Protein AF-A0A453ICG1-F1 (afdb_monomer_lite)

Radius of gyration: 50.56 Å; chains: 1; bounding box: 109×61×172 Å

Sequence (524 aa):
MVPIKPRQSCQALECIVPSMVGSVLRSSITPMCQFLPMCLNGGEDVHNTLLSSICDLADLFSCYSDEVLAKRDELLQFAQCAISGVKINSEIARLDNEIMQLQQEINAIDAVRANTTRNRNKASPRDPEDFKTAVAEVRLCSRMEDLVLKKKSIHPGDSLETHFQKVDKLKVLSESLANSCTKAEKRIMENRLQREESLTFKVTKTNEVSITEKELEGEISGLQKRRGQLEVELSKVNTKLNATIVKLKKTREEKDQFDEASNQIVLHLKAKEDELSRSVASSKVEASTVRAWINFLEDTWKVQSLYEEIKEKQANDELDRCGVCFVNLIKHHVSACVDELNTSVDCIKTFVDNLKIFSDRSVSTDDGALSKQSNPRKYLEEEYLETEKKVVAAFSLADNIRALAFSDPERKTRLDDPEVKNLFASIDRLRVEFESVPRPVLQIEINEKEEGSRRTRSPSSKGGGGTPTHSRTESPIAAQLRTRLPSESDSEPGKFDQDYREYGADDIGGWEFDDLEGELRSGF

Foldseek 3Di:
DPPDDLVVLLVCVLVLLLCLLPPLDPVSNVVNLVSQVSWFDDDPVLSVVLSVLSNVLSVLSNVQPDDDPDDSVVLSVLLSQLRQLGTDDPLLVVLVVLLVVLVVVLVVVVVVVVVCVVVDDPDDADDLVVLVVLLVSLVSLLVSLVSLVVSLPDGGGDDPVRLCVLLVVLVVLLVLLVVLLVVLVVLLVVLVVVLVVLVVVLVVVVVVLVVVLVVLVVVVVVVVVVVVVVVVCVVVCVVVVVVSVVVSVVSVVVNVVSVVVSVVSNVVSVVSSVVSVVSSVSSVSVSVSSVSSSVSSVSSVVVSVVVSVVSNVVSVVSSLVSLVSSLVSLLVLLVVLLVLLVVLLVLLLVLLVVLVVVVVPPDDDDDDDPDPDDPVLLVSLVVNVVSVVSNVSSLVSNVSSCCSQVVDPVSCVSNPDVSSVVSSVSNVVSVVSSVPRDDDDRVVVVVVVVVVVVVVDDDDDDDDDDDDDDDDDDYDDYDDDDDDDDDDDDDDDDDDPPPPPPPDSPPVPDPPPPVPVPPPPPDD

Structure (mmCIF, N/CA/C/O backbone):
data_AF-A0A453ICG1-F1
#
_entry.id   AF-A0A453ICG1-F1
#
loop_
_atom_site.group_PDB
_atom_site.id
_atom_site.type_symbol
_atom_site.label_atom_id
_atom_site.label_alt_id
_atom_site.label_comp_id
_atom_site.label_asym_id
_atom_site.label_entity_id
_atom_site.label_seq_id
_atom_site.pdbx_PDB_ins_code
_atom_site.Cartn_x
_atom_site.Cartn_y
_atom_site.Cartn_z
_atom_site.occupancy
_atom_site.B_iso_or_equiv
_atom_site.auth_seq_id
_atom_site.auth_comp_id
_atom_site.auth_asym_id
_atom_site.auth_atom_id
_atom_site.pdbx_PDB_model_num
ATOM 1 N N . MET A 1 1 ? 22.685 -28.310 9.675 1.00 34.81 1 MET A N 1
ATOM 2 C CA . MET A 1 1 ? 21.933 -27.158 9.135 1.00 34.81 1 MET A CA 1
ATOM 3 C C . MET A 1 1 ? 22.311 -26.996 7.678 1.00 34.81 1 MET A C 1
ATOM 5 O O . MET A 1 1 ? 23.457 -26.686 7.389 1.00 34.81 1 MET A O 1
ATOM 9 N N . VAL A 1 2 ? 21.393 -27.320 6.770 1.00 26.80 2 VAL A N 1
ATOM 10 C CA . VAL A 1 2 ? 21.563 -27.069 5.332 1.00 26.80 2 VAL A CA 1
ATOM 11 C C . VAL A 1 2 ? 21.388 -25.561 5.115 1.00 26.80 2 VAL A C 1
ATOM 13 O O . VAL A 1 2 ? 20.441 -25.008 5.676 1.00 26.80 2 VAL A O 1
ATOM 16 N N . PRO A 1 3 ? 22.263 -24.871 4.363 1.00 34.22 3 PRO A N 1
ATOM 17 C CA . PRO A 1 3 ? 22.075 -23.460 4.069 1.00 34.22 3 PRO A CA 1
ATOM 18 C C . PRO A 1 3 ? 20.925 -23.347 3.069 1.00 34.22 3 PRO A C 1
ATOM 20 O O . PRO A 1 3 ? 21.094 -23.548 1.866 1.00 34.22 3 PRO A O 1
ATOM 23 N N . ILE A 1 4 ? 19.725 -23.082 3.577 1.00 36.34 4 ILE A N 1
ATOM 24 C CA . ILE A 1 4 ? 18.594 -22.692 2.741 1.00 36.34 4 ILE A CA 1
ATOM 25 C C . ILE A 1 4 ? 18.988 -21.353 2.110 1.00 36.34 4 ILE A C 1
ATOM 27 O O . ILE A 1 4 ? 19.313 -20.396 2.812 1.00 36.34 4 ILE A O 1
ATOM 31 N N . LYS A 1 5 ? 19.049 -21.309 0.775 1.00 39.16 5 LYS A N 1
ATOM 32 C CA . LYS A 1 5 ? 19.366 -20.091 0.016 1.00 39.16 5 LYS A CA 1
ATOM 33 C C . LYS A 1 5 ? 18.438 -18.953 0.486 1.00 39.16 5 LYS A C 1
ATOM 35 O O . LYS A 1 5 ? 17.230 -19.185 0.500 1.00 39.16 5 LYS A O 1
ATOM 40 N N . PRO A 1 6 ? 18.940 -17.724 0.730 1.00 45.25 6 PRO A N 1
ATOM 41 C CA . PRO A 1 6 ? 18.131 -16.570 1.166 1.00 45.25 6 PRO A CA 1
ATOM 42 C C . PRO A 1 6 ? 16.872 -16.333 0.312 1.00 45.25 6 PRO A C 1
ATOM 44 O O . PRO A 1 6 ? 15.833 -15.907 0.803 1.00 45.25 6 PRO A O 1
ATOM 47 N N . ARG A 1 7 ? 16.937 -16.704 -0.976 1.00 46.81 7 ARG A N 1
ATOM 48 C CA . ARG A 1 7 ? 15.816 -16.650 -1.926 1.00 46.81 7 ARG A CA 1
ATOM 49 C C . ARG A 1 7 ? 14.603 -17.509 -1.544 1.00 46.81 7 ARG A C 1
ATOM 51 O O . ARG A 1 7 ? 13.488 -17.077 -1.801 1.00 46.81 7 ARG A O 1
ATOM 58 N N . GLN A 1 8 ? 14.798 -18.699 -0.969 1.00 48.00 8 GLN A N 1
ATOM 59 C CA . GLN A 1 8 ? 13.681 -19.557 -0.540 1.00 48.00 8 GLN A CA 1
ATOM 60 C C . GLN A 1 8 ? 13.030 -19.027 0.747 1.00 48.00 8 GLN A C 1
ATOM 62 O O . GLN A 1 8 ? 11.822 -19.161 0.918 1.00 48.00 8 GLN A O 1
ATOM 67 N N . SER A 1 9 ? 13.803 -18.352 1.602 1.00 52.38 9 SER A N 1
ATOM 68 C CA . SER A 1 9 ? 13.332 -17.741 2.849 1.00 52.38 9 SER A CA 1
ATOM 69 C C . SER A 1 9 ? 12.443 -16.511 2.607 1.00 52.38 9 SER A C 1
ATOM 71 O O . SER A 1 9 ? 11.395 -16.389 3.235 1.00 52.38 9 SER A O 1
ATOM 73 N N . CYS A 1 10 ? 12.784 -15.647 1.637 1.00 56.47 10 CYS A N 1
ATOM 74 C CA . CYS A 1 10 ? 11.954 -14.486 1.271 1.00 56.47 10 CYS A CA 1
ATOM 75 C C . CYS A 1 10 ? 10.561 -14.874 0.750 1.00 56.47 10 CYS A C 1
ATOM 77 O O . CYS A 1 10 ? 9.605 -14.127 0.931 1.00 56.47 10 CYS A O 1
ATOM 79 N N . GLN A 1 11 ? 10.423 -16.018 0.073 1.00 58.31 11 GLN A N 1
ATOM 80 C CA . GLN A 1 11 ? 9.140 -16.427 -0.509 1.00 58.31 11 GLN A CA 1
ATOM 81 C C . GLN A 1 11 ? 8.161 -16.957 0.552 1.00 58.31 11 GLN A C 1
ATOM 83 O O . GLN A 1 11 ? 6.955 -16.897 0.349 1.00 58.31 11 GLN A O 1
ATOM 88 N N . ALA A 1 12 ? 8.672 -17.408 1.702 1.00 62.94 12 ALA A N 1
ATOM 89 C CA . ALA A 1 12 ? 7.870 -17.891 2.825 1.00 62.94 12 ALA A CA 1
ATOM 90 C C . ALA A 1 12 ? 7.441 -16.779 3.801 1.00 62.94 12 ALA A C 1
ATOM 92 O O . ALA A 1 12 ? 6.640 -17.030 4.698 1.00 62.94 12 ALA A O 1
ATOM 93 N N . LEU A 1 13 ? 7.958 -15.555 3.647 1.00 67.00 13 LEU A N 1
ATOM 94 C CA . LEU A 1 13 ? 7.800 -14.484 4.637 1.00 67.00 13 LEU A CA 1
ATOM 95 C C . LEU A 1 13 ? 6.348 -14.022 4.809 1.00 67.00 13 LEU A C 1
ATOM 97 O O . LEU A 1 13 ? 5.907 -13.742 5.921 1.00 67.00 13 LEU A O 1
ATOM 101 N N . GLU A 1 14 ? 5.594 -14.050 3.714 1.00 63.94 14 GLU A N 1
ATOM 102 C CA . GLU A 1 14 ? 4.161 -13.748 3.674 1.00 63.94 14 GLU A CA 1
ATOM 103 C C . GLU A 1 14 ? 3.311 -14.768 4.443 1.00 63.94 14 GLU A C 1
ATOM 105 O O . GLU A 1 14 ? 2.237 -14.420 4.910 1.00 63.94 14 GLU A O 1
ATOM 110 N N . CYS A 1 15 ? 3.801 -15.996 4.636 1.00 65.62 15 CYS A N 1
ATOM 111 C CA . CYS A 1 15 ? 3.149 -17.001 5.481 1.00 65.62 15 CYS A CA 1
ATOM 112 C C . CYS A 1 15 ? 3.707 -16.988 6.912 1.00 65.62 15 CYS A C 1
ATOM 114 O O . CYS A 1 15 ? 2.988 -17.278 7.868 1.00 65.62 15 CYS A O 1
ATOM 116 N N . ILE A 1 16 ? 4.992 -16.653 7.062 1.00 72.38 16 ILE A N 1
ATOM 117 C CA . ILE A 1 16 ? 5.700 -16.625 8.343 1.00 72.38 16 ILE A CA 1
ATOM 118 C C . ILE A 1 16 ? 5.142 -15.534 9.245 1.00 72.38 16 ILE A C 1
ATOM 120 O O . ILE A 1 16 ? 4.895 -15.816 10.409 1.00 72.38 16 ILE A O 1
ATOM 124 N N . VAL A 1 17 ? 4.901 -14.317 8.749 1.00 72.44 17 VAL A N 1
ATOM 125 C CA . VAL A 1 17 ? 4.505 -13.228 9.654 1.00 72.44 17 VAL A CA 1
ATOM 126 C C . VAL A 1 17 ? 3.064 -13.343 10.155 1.00 72.44 17 VAL A C 1
ATOM 128 O O . VAL A 1 17 ? 2.875 -13.237 11.367 1.00 72.44 17 VAL A O 1
ATOM 131 N N . PRO A 1 18 ? 2.060 -13.679 9.327 1.00 72.56 18 PRO A N 1
ATOM 132 C CA . PRO A 1 18 ? 0.744 -14.041 9.847 1.00 72.56 18 PRO A CA 1
ATOM 133 C C . PRO A 1 18 ? 0.813 -15.209 10.837 1.00 72.56 18 PRO A C 1
ATOM 135 O O . PRO A 1 18 ? 0.117 -15.203 11.847 1.00 72.56 18 PRO A O 1
ATOM 138 N N . SER A 1 19 ? 1.717 -16.172 10.615 1.00 72.62 19 SER A N 1
ATOM 139 C CA . SER A 1 19 ? 1.962 -17.255 11.574 1.00 72.62 19 SER A CA 1
ATOM 140 C C . SER A 1 19 ? 2.647 -16.769 12.854 1.00 72.62 19 SER A C 1
ATOM 142 O O . SER A 1 19 ? 2.330 -17.272 13.919 1.00 72.62 19 SER A O 1
ATOM 144 N N . MET A 1 20 ? 3.555 -15.791 12.801 1.00 72.88 20 MET A N 1
ATOM 145 C CA . MET A 1 20 ? 4.188 -15.201 13.988 1.00 72.88 20 MET A CA 1
ATOM 146 C C . MET A 1 20 ? 3.170 -14.444 14.840 1.00 72.88 20 MET A C 1
ATOM 148 O O . MET A 1 20 ? 3.148 -14.628 16.052 1.00 72.88 20 MET A O 1
ATOM 152 N N . VAL A 1 21 ? 2.310 -13.648 14.199 1.00 76.25 21 VAL A N 1
ATOM 153 C CA . VAL A 1 21 ? 1.248 -12.877 14.862 1.00 76.25 21 VAL A CA 1
ATOM 154 C C . VAL A 1 21 ? 0.127 -13.793 15.366 1.00 76.25 21 VAL A C 1
ATOM 156 O O . VAL A 1 21 ? -0.415 -13.577 16.445 1.00 76.25 21 VAL A O 1
ATOM 159 N N . GLY A 1 22 ? -0.203 -14.845 14.614 1.00 63.84 22 GLY A N 1
ATOM 160 C CA . GLY A 1 22 ? -1.244 -15.812 14.959 1.00 63.84 22 GLY A CA 1
ATOM 161 C C . GLY A 1 22 ? -0.800 -16.952 15.885 1.00 63.84 22 GLY A C 1
ATOM 162 O O . GLY A 1 22 ? -1.662 -17.610 16.469 1.00 63.84 22 GLY A O 1
ATOM 163 N N . SER A 1 23 ? 0.504 -17.233 16.029 1.00 61.78 23 SER A N 1
ATOM 164 C CA . SER A 1 23 ? 0.959 -18.378 16.830 1.00 61.78 23 SER A CA 1
ATOM 165 C C . SER A 1 23 ? 0.805 -18.119 18.324 1.00 61.78 23 SER A C 1
ATOM 167 O O . SER A 1 23 ? 1.308 -17.144 18.870 1.00 61.78 23 SER A O 1
ATOM 169 N N . VAL A 1 24 ? 0.176 -19.075 19.004 1.00 51.91 24 VAL A N 1
ATOM 170 C CA . VAL A 1 24 ? -0.031 -19.065 20.460 1.00 51.91 24 VAL A CA 1
ATOM 171 C C . VAL A 1 24 ? 1.274 -19.359 21.229 1.00 51.91 24 VAL A C 1
ATOM 173 O O . VAL A 1 24 ? 1.375 -19.094 22.425 1.00 51.91 24 VAL A O 1
ATOM 176 N N . LEU A 1 25 ? 2.303 -19.908 20.567 1.00 52.28 25 LEU A N 1
ATOM 177 C CA . LEU A 1 25 ? 3.549 -20.349 21.200 1.00 52.28 25 LEU A CA 1
ATOM 178 C C . LEU A 1 25 ? 4.722 -19.412 20.886 1.00 52.28 25 LEU A C 1
ATOM 180 O O . LEU A 1 25 ? 5.307 -19.433 19.805 1.00 52.28 25 LEU A O 1
ATOM 184 N N . ARG A 1 26 ? 5.158 -18.670 21.909 1.00 56.56 26 ARG A N 1
ATOM 185 C CA . ARG A 1 26 ? 6.333 -17.777 21.874 1.00 56.56 26 ARG A CA 1
ATOM 186 C C . ARG A 1 26 ? 7.625 -18.476 21.410 1.00 56.56 26 ARG A C 1
ATOM 188 O O . ARG A 1 26 ? 8.502 -17.839 20.835 1.00 56.56 26 ARG A O 1
ATOM 195 N N . SER A 1 27 ? 7.744 -19.790 21.627 1.00 55.81 27 SER A N 1
ATOM 196 C CA . SER A 1 27 ? 8.924 -20.595 21.271 1.00 55.81 27 SER A CA 1
ATOM 197 C C . SER A 1 27 ? 9.147 -20.755 19.762 1.00 55.81 27 SER A C 1
ATOM 199 O O . SER A 1 27 ? 10.286 -20.958 19.344 1.00 55.81 27 SER A O 1
ATOM 201 N N . SER A 1 28 ? 8.100 -20.634 18.938 1.00 56.00 28 SER A N 1
ATOM 202 C CA . SER A 1 28 ? 8.209 -20.647 17.472 1.00 56.00 28 SER A CA 1
ATOM 203 C C . SER A 1 28 ? 8.540 -19.280 16.866 1.00 56.00 28 SER A C 1
ATOM 205 O O . SER A 1 28 ? 8.942 -19.224 15.708 1.00 56.00 28 SER A O 1
ATOM 207 N N . ILE A 1 29 ? 8.429 -18.191 17.635 1.00 60.31 29 ILE A N 1
ATOM 208 C CA . ILE A 1 29 ? 8.667 -16.816 17.167 1.00 60.31 29 ILE A CA 1
ATOM 209 C C . ILE A 1 29 ? 10.176 -16.532 17.061 1.00 60.31 29 ILE A C 1
ATOM 211 O O . ILE A 1 29 ? 10.643 -16.029 16.043 1.00 60.31 29 ILE A O 1
ATOM 215 N N . THR A 1 30 ? 10.971 -16.950 18.052 1.00 62.12 30 THR A N 1
ATOM 216 C CA . THR A 1 30 ? 12.422 -16.677 18.133 1.00 62.12 30 THR A CA 1
ATOM 217 C C . THR A 1 30 ? 13.248 -17.162 16.927 1.00 62.12 30 THR A C 1
ATOM 219 O O . THR A 1 30 ? 14.105 -16.407 16.463 1.00 62.12 30 THR A O 1
ATOM 222 N N . PRO A 1 31 ? 13.028 -18.373 16.371 1.00 64.44 31 PRO A N 1
ATOM 223 C CA . PRO A 1 31 ? 13.708 -18.803 15.151 1.00 64.44 31 PRO A CA 1
ATOM 224 C C . PRO A 1 31 ? 13.260 -18.003 13.921 1.00 64.44 31 PRO A C 1
ATOM 226 O O . PRO A 1 31 ? 14.082 -17.717 13.059 1.00 64.44 31 PRO A O 1
ATOM 229 N N . MET A 1 32 ? 11.978 -17.625 13.832 1.00 63.34 32 MET A N 1
ATOM 230 C CA . MET A 1 32 ? 11.437 -16.871 12.694 1.00 63.34 32 MET A CA 1
ATOM 231 C C . MET A 1 32 ? 11.958 -15.424 12.669 1.00 63.34 32 MET A C 1
ATOM 233 O O . MET A 1 32 ? 12.311 -14.920 11.602 1.00 63.34 32 MET A O 1
ATOM 237 N N . CYS A 1 33 ? 12.146 -14.809 13.843 1.00 66.06 33 CYS A N 1
ATOM 238 C CA . CYS A 1 33 ? 12.773 -13.494 13.996 1.00 66.06 33 CYS A CA 1
ATOM 239 C C . CYS A 1 33 ? 14.198 -13.420 13.420 1.00 66.06 33 CYS A C 1
ATOM 241 O O . CYS A 1 33 ? 14.585 -12.377 12.904 1.00 66.06 33 CYS A O 1
ATOM 243 N N . GLN A 1 34 ? 14.976 -14.511 13.461 1.00 69.81 34 GLN A N 1
ATOM 244 C CA . GLN A 1 34 ? 16.342 -14.522 12.913 1.00 69.81 34 GLN A CA 1
ATOM 245 C C . GLN A 1 34 ? 16.384 -14.387 11.386 1.00 69.81 34 GLN A C 1
ATOM 247 O O . GLN A 1 34 ? 17.382 -13.913 10.848 1.00 69.81 34 GLN A O 1
ATOM 252 N N . PHE A 1 35 ? 15.327 -14.793 10.676 1.00 73.50 35 PHE A N 1
ATOM 253 C CA . PHE A 1 35 ? 15.302 -14.762 9.211 1.00 73.50 35 PHE A CA 1
ATOM 254 C C . PHE A 1 35 ? 14.717 -13.471 8.634 1.00 73.50 35 PHE A C 1
ATOM 256 O O . PHE A 1 35 ? 15.006 -13.153 7.479 1.00 73.50 35 PHE A O 1
ATOM 263 N N . LEU A 1 36 ? 13.942 -12.716 9.422 1.00 73.88 36 LEU A N 1
ATOM 264 C CA . LEU A 1 36 ? 13.297 -11.475 8.984 1.00 73.88 36 LEU A CA 1
ATOM 265 C C . LEU A 1 36 ? 14.290 -10.420 8.455 1.00 73.88 36 LEU A C 1
ATOM 267 O O . LEU A 1 36 ? 14.094 -9.959 7.330 1.00 73.88 36 LEU A O 1
ATOM 271 N N . PRO A 1 37 ? 15.383 -10.082 9.172 1.00 79.69 37 PRO A N 1
ATOM 272 C CA . PRO A 1 37 ? 16.330 -9.054 8.727 1.00 79.69 37 PRO A CA 1
ATOM 273 C C . PRO A 1 37 ? 16.989 -9.364 7.375 1.00 79.69 37 PRO A C 1
ATOM 275 O O . PRO A 1 37 ? 17.303 -8.468 6.602 1.00 79.69 37 PRO A O 1
ATOM 278 N N . MET A 1 38 ? 17.161 -10.649 7.042 1.00 76.94 38 MET A N 1
ATOM 279 C CA . MET A 1 38 ? 17.778 -11.076 5.777 1.00 76.94 38 MET A CA 1
ATOM 280 C C . MET A 1 38 ? 16.854 -10.941 4.560 1.00 76.94 38 MET A C 1
ATOM 282 O O . MET A 1 38 ? 17.291 -11.173 3.433 1.00 76.94 38 MET A O 1
ATOM 286 N N . CYS A 1 39 ? 15.581 -10.620 4.777 1.00 80.00 39 CYS A N 1
ATOM 287 C CA . CYS A 1 39 ? 14.550 -10.674 3.751 1.00 80.00 39 CYS A CA 1
ATOM 288 C C . CYS A 1 39 ? 13.793 -9.349 3.567 1.00 80.00 39 CYS A C 1
ATOM 290 O O . CYS A 1 39 ? 12.906 -9.271 2.714 1.00 80.00 39 CYS A O 1
ATOM 292 N N . LEU A 1 40 ? 14.131 -8.324 4.352 1.00 83.38 40 LEU A N 1
ATOM 293 C CA . LEU A 1 40 ? 13.482 -7.015 4.370 1.00 83.38 40 LEU A CA 1
ATOM 294 C C . LEU A 1 40 ? 14.430 -5.931 3.854 1.00 83.38 40 LEU A C 1
ATOM 296 O O . LEU A 1 40 ? 15.629 -5.950 4.129 1.00 83.38 40 LEU A O 1
ATOM 300 N N . ASN A 1 41 ? 13.886 -4.964 3.126 1.00 81.19 41 ASN A N 1
ATOM 301 C CA . ASN A 1 41 ? 14.614 -3.770 2.720 1.00 81.19 41 ASN A CA 1
ATOM 302 C C . ASN A 1 41 ? 14.859 -2.869 3.942 1.00 81.19 41 ASN A C 1
ATOM 304 O O . ASN A 1 41 ? 14.023 -2.790 4.840 1.00 81.19 41 ASN A O 1
ATOM 308 N N . GLY A 1 42 ? 15.999 -2.177 3.966 1.00 81.12 42 GLY A N 1
ATOM 309 C CA . GLY A 1 42 ? 16.364 -1.245 5.038 1.00 81.12 42 GLY A CA 1
ATOM 310 C C . GLY A 1 42 ? 17.611 -1.656 5.820 1.00 81.12 42 GLY A C 1
ATOM 311 O O . GLY A 1 42 ? 18.235 -2.679 5.542 1.00 81.12 42 GLY A O 1
ATOM 312 N N . GLY A 1 43 ? 17.997 -0.797 6.765 1.00 83.12 43 GLY A N 1
ATOM 313 C CA . GLY A 1 43 ? 19.090 -1.050 7.702 1.00 83.12 43 GLY A CA 1
ATOM 314 C C . GLY A 1 43 ? 18.620 -1.749 8.977 1.00 83.12 43 GLY A C 1
ATOM 315 O O . GLY A 1 43 ? 17.422 -1.918 9.206 1.00 83.12 43 GLY A O 1
ATOM 316 N N . GLU A 1 44 ? 19.579 -2.091 9.835 1.00 83.62 44 GLU A N 1
ATOM 317 C CA . GLU A 1 44 ? 19.349 -2.800 11.101 1.00 83.62 44 GLU A CA 1
ATOM 318 C C . GLU A 1 44 ? 18.303 -2.109 11.996 1.00 83.62 44 GLU A C 1
ATOM 320 O O . GLU A 1 44 ? 17.449 -2.781 12.569 1.00 83.62 44 GLU A O 1
ATOM 325 N N . ASP A 1 45 ? 18.284 -0.774 12.042 1.00 82.75 45 ASP A N 1
ATOM 326 C CA . ASP A 1 45 ? 17.306 -0.006 12.827 1.00 82.75 45 ASP A CA 1
ATOM 327 C C . ASP A 1 45 ? 15.859 -0.218 12.350 1.00 82.75 45 ASP A C 1
ATOM 329 O O . ASP A 1 45 ? 14.940 -0.378 13.159 1.00 82.75 45 ASP A O 1
ATOM 333 N N . VAL A 1 46 ? 15.651 -0.265 11.029 1.00 82.88 46 VAL A N 1
ATOM 334 C CA . VAL A 1 46 ? 14.335 -0.510 10.415 1.00 82.88 46 VAL A CA 1
ATOM 335 C C . VAL A 1 46 ? 13.895 -1.941 10.698 1.00 82.88 46 VAL A C 1
ATOM 337 O O . VAL A 1 46 ? 12.747 -2.176 11.074 1.00 82.88 46 VAL A O 1
ATOM 340 N N . HIS A 1 47 ? 14.817 -2.898 10.568 1.00 86.00 47 HIS A N 1
ATOM 341 C CA . HIS A 1 47 ? 14.547 -4.305 10.854 1.00 86.00 47 HIS A CA 1
ATOM 342 C C . HIS A 1 47 ? 14.183 -4.521 12.322 1.00 86.00 47 HIS A C 1
ATOM 344 O O . HIS A 1 47 ? 13.193 -5.191 12.600 1.00 86.00 47 HIS A O 1
ATOM 350 N N . ASN A 1 48 ? 14.930 -3.921 13.252 1.00 83.94 48 ASN A N 1
ATOM 351 C CA . ASN A 1 48 ? 14.673 -4.019 14.689 1.00 83.94 48 ASN A CA 1
ATOM 352 C C . ASN A 1 48 ? 13.331 -3.389 15.073 1.00 83.94 48 ASN A C 1
ATOM 354 O O . ASN A 1 48 ? 12.575 -3.977 15.845 1.00 83.94 48 ASN A O 1
ATOM 358 N N . THR A 1 49 ? 13.006 -2.228 14.499 1.00 85.69 49 THR A N 1
ATOM 359 C CA . THR A 1 49 ? 11.727 -1.545 14.739 1.00 85.69 49 THR A CA 1
ATOM 360 C C . THR A 1 49 ? 10.552 -2.382 14.235 1.00 85.69 49 THR A C 1
ATOM 362 O O . THR A 1 49 ? 9.599 -2.617 14.979 1.00 85.69 49 THR A O 1
ATOM 365 N N . LEU A 1 50 ? 10.635 -2.901 13.005 1.00 86.25 50 LEU A N 1
ATOM 366 C CA . LEU A 1 50 ? 9.585 -3.749 12.439 1.00 86.25 50 LEU A CA 1
ATOM 367 C C . LEU A 1 50 ? 9.430 -5.052 13.232 1.00 86.25 50 LEU A C 1
ATOM 369 O O . LEU A 1 50 ? 8.312 -5.489 13.492 1.00 86.25 50 LEU A O 1
ATOM 373 N N . LEU A 1 51 ? 10.543 -5.656 13.650 1.00 84.62 51 LEU A N 1
ATOM 374 C CA . LEU A 1 51 ? 10.538 -6.876 14.447 1.00 84.62 51 LEU A CA 1
ATOM 375 C C . LEU A 1 51 ? 9.893 -6.665 15.820 1.00 84.62 51 LEU A C 1
ATOM 377 O O . LEU A 1 51 ? 9.087 -7.495 16.241 1.00 84.62 51 LEU A O 1
ATOM 381 N N . SER A 1 52 ? 10.226 -5.559 16.492 1.00 85.25 52 SER A N 1
ATOM 382 C CA . SER A 1 52 ? 9.585 -5.159 17.748 1.00 85.25 52 SER A CA 1
ATOM 383 C C . SER A 1 52 ? 8.086 -4.999 17.543 1.00 85.25 52 SER A C 1
ATOM 385 O O . SER A 1 52 ? 7.309 -5.601 18.273 1.00 85.25 52 SER A O 1
ATOM 387 N N . SER A 1 53 ? 7.682 -4.283 16.491 1.00 86.69 53 SER A N 1
ATOM 388 C CA . SER A 1 53 ? 6.270 -4.057 16.204 1.00 86.69 53 SER A CA 1
ATOM 389 C C . SER A 1 53 ? 5.523 -5.365 15.928 1.00 86.69 53 SER A C 1
ATOM 391 O O . SER A 1 53 ? 4.473 -5.594 16.512 1.00 86.69 53 SER A O 1
ATOM 393 N N . ILE A 1 54 ? 6.088 -6.290 15.145 1.00 86.19 54 ILE A N 1
ATOM 394 C CA . ILE A 1 54 ? 5.497 -7.622 14.920 1.00 86.19 54 ILE A CA 1
ATOM 395 C C . ILE A 1 54 ? 5.347 -8.402 16.235 1.00 86.19 54 ILE A C 1
ATOM 397 O O . ILE A 1 54 ? 4.346 -9.096 16.420 1.00 86.19 54 ILE A O 1
ATOM 401 N N . CYS A 1 55 ? 6.315 -8.299 17.150 1.00 82.81 55 CYS A N 1
ATOM 402 C CA . CYS A 1 55 ? 6.224 -8.940 18.463 1.00 82.81 55 CYS A CA 1
ATOM 403 C C . CYS A 1 55 ? 5.136 -8.298 19.335 1.00 82.81 55 CYS A C 1
ATOM 405 O O . CYS A 1 55 ? 4.374 -9.027 19.965 1.00 82.81 55 CYS A O 1
ATOM 407 N N . ASP A 1 56 ? 5.017 -6.969 19.323 1.00 85.44 56 ASP A N 1
ATOM 408 C CA . ASP A 1 56 ? 3.967 -6.239 20.041 1.00 85.44 56 ASP A CA 1
ATOM 409 C C . ASP A 1 56 ? 2.575 -6.597 19.498 1.00 85.44 56 ASP A C 1
ATOM 411 O O . ASP A 1 56 ? 1.643 -6.841 20.269 1.00 85.44 56 ASP A O 1
ATOM 415 N N . LEU A 1 57 ? 2.442 -6.696 18.168 1.00 88.12 57 LEU A N 1
ATOM 416 C CA . LEU A 1 57 ? 1.225 -7.178 17.518 1.00 88.12 57 LEU A CA 1
ATOM 417 C C . LEU A 1 57 ? 0.898 -8.594 17.982 1.00 88.12 57 LEU A C 1
ATOM 419 O O . LEU A 1 57 ? -0.232 -8.830 18.383 1.00 88.12 57 LEU A O 1
ATOM 423 N N . ALA A 1 58 ? 1.863 -9.518 17.970 1.00 85.12 58 ALA A N 1
ATOM 424 C CA . ALA A 1 58 ? 1.657 -10.898 18.410 1.00 85.12 58 ALA A CA 1
ATOM 425 C C . ALA A 1 58 ? 1.228 -10.983 19.887 1.00 85.12 58 ALA A C 1
ATOM 427 O O . ALA A 1 58 ? 0.294 -11.717 20.218 1.00 85.12 58 ALA A O 1
ATOM 428 N N . ASP A 1 59 ? 1.864 -10.203 20.767 1.00 83.88 59 ASP A N 1
ATOM 429 C CA . ASP A 1 59 ? 1.523 -10.152 22.190 1.00 83.88 59 ASP A CA 1
ATOM 430 C C . ASP A 1 59 ? 0.076 -9.650 22.388 1.00 83.88 59 ASP A C 1
ATOM 432 O O . ASP A 1 59 ? -0.698 -10.282 23.115 1.00 83.88 59 ASP A O 1
ATOM 436 N N . LEU A 1 60 ? -0.349 -8.600 21.675 1.00 85.50 60 LEU A N 1
ATOM 437 C CA . LEU A 1 60 ? -1.735 -8.109 21.712 1.00 85.50 60 LEU A CA 1
ATOM 438 C C . LEU A 1 60 ? -2.730 -9.099 21.089 1.00 85.50 60 LEU A C 1
ATOM 440 O O . LEU A 1 60 ? -3.780 -9.375 21.671 1.00 85.50 60 LEU A O 1
ATOM 444 N N . PHE A 1 61 ? -2.380 -9.690 19.945 1.00 84.25 61 PHE A N 1
ATOM 445 C CA . PHE A 1 61 ? -3.226 -10.644 19.228 1.00 84.25 61 PHE A CA 1
ATOM 446 C C . PHE A 1 61 ? -3.464 -11.932 20.009 1.00 84.25 61 PHE A C 1
ATOM 448 O O . PHE A 1 61 ? -4.503 -12.571 19.834 1.00 84.25 61 PHE A O 1
ATOM 455 N N . SER A 1 62 ? -2.513 -12.325 20.863 1.00 83.44 62 SER A N 1
ATOM 456 C CA . SER A 1 62 ? -2.634 -13.509 21.718 1.00 83.44 62 SER A CA 1
ATOM 457 C C . SER A 1 62 ? -3.748 -13.369 22.759 1.00 83.44 62 SER A C 1
ATOM 459 O O . SER A 1 62 ? -4.388 -14.358 23.114 1.00 83.44 62 SER A O 1
ATOM 461 N N . CYS A 1 63 ? -4.021 -12.138 23.201 1.00 81.00 63 CYS A N 1
ATOM 462 C CA . CYS A 1 63 ? -5.100 -11.822 24.134 1.00 81.00 63 CYS A CA 1
ATOM 463 C C . CYS A 1 63 ? -6.443 -11.571 23.426 1.00 81.00 63 CYS A C 1
ATOM 465 O O . CYS A 1 63 ? -7.463 -11.416 24.094 1.00 81.00 63 CYS A O 1
ATOM 467 N N . TYR A 1 64 ? -6.452 -11.506 22.092 1.00 83.75 64 TYR A N 1
ATOM 468 C CA . TYR A 1 64 ? -7.616 -11.127 21.300 1.00 83.75 64 TYR A CA 1
ATOM 469 C C . TYR A 1 64 ? -8.375 -12.352 20.765 1.00 83.75 64 TYR A C 1
ATOM 471 O O . TYR A 1 64 ? -8.245 -12.709 19.600 1.00 83.75 64 TYR A O 1
ATOM 479 N N . SER A 1 65 ? -9.146 -13.040 21.607 1.00 78.75 65 SER A N 1
ATOM 480 C CA . SER A 1 65 ? -9.950 -14.200 21.176 1.00 78.75 65 SER A CA 1
ATOM 481 C C . SER A 1 65 ? -11.367 -13.845 20.726 1.00 78.75 65 SER A C 1
ATOM 483 O O . SER A 1 65 ? -11.926 -14.530 19.873 1.00 78.75 65 SER A O 1
ATOM 485 N N . ASP A 1 66 ? -11.939 -12.794 21.310 1.00 80.38 66 ASP A N 1
ATOM 486 C CA . ASP A 1 66 ? -13.359 -12.479 21.188 1.00 80.38 66 ASP A CA 1
ATOM 487 C C . ASP A 1 66 ? -13.540 -11.349 20.170 1.00 80.38 66 ASP A C 1
ATOM 489 O O . ASP A 1 66 ? -13.363 -10.178 20.505 1.00 80.38 66 ASP A O 1
ATOM 493 N N . GLU A 1 67 ? -13.851 -11.715 18.924 1.00 83.88 67 GLU A N 1
ATOM 494 C CA . GLU A 1 67 ? -14.061 -10.771 17.820 1.00 83.88 67 GLU A CA 1
ATOM 495 C C . GLU A 1 67 ? -15.397 -10.030 17.970 1.00 83.88 67 GLU A C 1
ATOM 497 O O . GLU A 1 67 ? -16.459 -10.658 17.971 1.00 83.88 67 GLU A O 1
ATOM 502 N N . VAL A 1 68 ? -15.359 -8.697 18.076 1.00 79.56 68 VAL A N 1
ATOM 503 C CA . VAL A 1 68 ? -16.559 -7.852 18.150 1.00 79.56 68 VAL A CA 1
ATOM 504 C C . VAL A 1 68 ? -16.815 -7.142 16.821 1.00 79.56 68 VAL A C 1
ATOM 506 O O . VAL A 1 68 ? -17.892 -7.304 16.250 1.00 79.56 68 VAL A O 1
ATOM 509 N N . LEU A 1 69 ? -15.855 -6.356 16.315 1.00 81.62 69 LEU A N 1
ATOM 510 C CA . LEU A 1 69 ? -16.006 -5.581 15.073 1.00 81.62 69 LEU A CA 1
ATOM 511 C C . LEU A 1 69 ? -14.912 -5.888 14.040 1.00 81.62 69 LEU A C 1
ATOM 513 O O . LEU A 1 69 ? -15.205 -5.997 12.848 1.00 81.62 69 LEU A O 1
ATOM 517 N N . ALA A 1 70 ? -13.658 -6.021 14.469 1.00 87.12 70 ALA A N 1
ATOM 518 C CA . ALA A 1 70 ? -12.533 -6.369 13.607 1.00 87.12 70 ALA A CA 1
ATOM 519 C C . ALA A 1 70 ? -12.369 -7.893 13.505 1.00 87.12 70 ALA A C 1
ATOM 521 O O . ALA A 1 70 ? -12.404 -8.600 14.502 1.00 87.12 70 ALA A O 1
ATOM 522 N N . LYS A 1 71 ? -12.149 -8.432 12.304 1.00 89.31 71 LYS A N 1
ATOM 523 C CA . LYS A 1 71 ? -11.884 -9.871 12.141 1.00 89.31 71 LYS A CA 1
ATOM 524 C C . LYS A 1 71 ? -10.391 -10.152 12.220 1.00 89.31 71 LYS A C 1
ATOM 526 O O . LYS A 1 71 ? -9.602 -9.446 11.587 1.00 89.31 71 LYS A O 1
ATOM 531 N N . ARG A 1 72 ? -9.988 -11.216 12.919 1.00 87.25 72 ARG A N 1
ATOM 532 C CA . ARG A 1 72 ? -8.572 -11.601 13.042 1.00 87.25 72 ARG A CA 1
ATOM 533 C C . ARG A 1 72 ? -7.942 -11.891 11.684 1.00 87.25 72 ARG A C 1
ATOM 535 O O . ARG A 1 72 ? -6.841 -11.417 11.417 1.00 87.25 72 ARG A O 1
ATOM 542 N N . ASP A 1 73 ? -8.649 -12.600 10.810 1.00 85.88 73 ASP A N 1
ATOM 543 C CA . ASP A 1 73 ? -8.147 -12.932 9.470 1.00 85.88 73 ASP A CA 1
ATOM 544 C C . ASP A 1 73 ? -7.890 -11.680 8.620 1.00 85.88 73 ASP A C 1
ATOM 546 O O . ASP A 1 73 ? -6.873 -11.586 7.933 1.00 85.88 73 ASP A O 1
ATOM 550 N N . GLU A 1 74 ? -8.767 -10.678 8.717 1.00 89.00 74 GLU A N 1
ATOM 551 C CA . GLU A 1 74 ? -8.602 -9.406 8.010 1.00 89.00 74 GLU A CA 1
ATOM 552 C C . GLU A 1 74 ? -7.394 -8.619 8.546 1.00 89.00 74 GLU A C 1
ATOM 554 O O . GLU A 1 74 ? -6.570 -8.124 7.775 1.00 89.00 74 GLU A O 1
ATOM 559 N N . LEU A 1 75 ? -7.231 -8.562 9.871 1.00 89.25 75 LEU A N 1
ATOM 560 C CA . LEU A 1 75 ? -6.076 -7.932 10.515 1.00 89.25 75 LEU A CA 1
ATOM 561 C C . LEU A 1 75 ? -4.754 -8.620 10.131 1.00 89.25 75 LEU A C 1
ATOM 563 O O . LEU A 1 75 ? -3.747 -7.946 9.887 1.00 89.25 75 LEU A O 1
ATOM 567 N N . LEU A 1 76 ? -4.743 -9.951 10.036 1.00 87.81 76 LEU A N 1
ATOM 568 C CA . LEU A 1 76 ? -3.585 -10.715 9.568 1.00 87.81 76 LEU A CA 1
ATOM 569 C C . LEU A 1 76 ? -3.275 -10.428 8.096 1.00 87.81 76 LEU A C 1
ATOM 571 O O . LEU A 1 76 ? -2.107 -10.256 7.743 1.00 87.81 76 LEU A O 1
ATOM 575 N N . GLN A 1 77 ? -4.301 -10.314 7.252 1.00 87.88 77 GLN A N 1
ATOM 576 C CA . GLN A 1 77 ? -4.135 -9.946 5.849 1.00 87.88 77 GLN A CA 1
ATOM 577 C C . GLN A 1 77 ? -3.542 -8.538 5.704 1.00 87.88 77 GLN A C 1
ATOM 579 O O . GLN A 1 77 ? -2.646 -8.328 4.886 1.00 87.88 77 GLN A O 1
ATOM 584 N N . PHE A 1 78 ? -3.975 -7.573 6.521 1.00 89.56 78 PHE A N 1
ATOM 585 C CA . PHE A 1 78 ? -3.395 -6.226 6.521 1.00 89.56 78 PHE A CA 1
ATOM 586 C C . PHE A 1 78 ? -1.911 -6.256 6.894 1.00 89.56 78 PHE A C 1
ATOM 588 O O . PHE A 1 78 ? -1.097 -5.626 6.215 1.00 89.56 78 PHE A O 1
ATOM 595 N N . ALA A 1 79 ? -1.547 -7.045 7.908 1.00 86.81 79 ALA A N 1
ATOM 596 C CA . ALA A 1 79 ? -0.153 -7.221 8.293 1.00 86.81 79 ALA A CA 1
ATOM 597 C C . ALA A 1 79 ? 0.678 -7.876 7.173 1.00 86.81 79 ALA A C 1
ATOM 599 O O . ALA A 1 79 ? 1.781 -7.422 6.867 1.00 86.81 79 ALA A O 1
ATOM 600 N N . GLN A 1 80 ? 0.131 -8.897 6.509 1.00 86.12 80 GLN A N 1
ATOM 601 C CA . GLN A 1 80 ? 0.770 -9.560 5.371 1.00 86.12 80 GLN A CA 1
ATOM 602 C C . GLN A 1 80 ? 1.029 -8.590 4.208 1.00 86.12 80 GLN A C 1
ATOM 604 O O . GLN A 1 80 ? 2.140 -8.560 3.673 1.00 86.12 80 GLN A O 1
ATOM 609 N N . CYS A 1 81 ? 0.033 -7.780 3.832 1.00 84.88 81 CYS A N 1
ATOM 610 C CA . CYS A 1 81 ? 0.156 -6.791 2.758 1.00 84.88 81 CYS A CA 1
ATOM 611 C C . CYS A 1 81 ? 1.245 -5.754 3.057 1.00 84.88 81 CYS A C 1
ATOM 613 O O . CYS A 1 81 ? 2.097 -5.501 2.204 1.00 84.88 81 CYS A O 1
ATOM 615 N N . ALA A 1 82 ? 1.258 -5.205 4.274 1.00 86.25 82 ALA A N 1
ATOM 616 C CA . ALA A 1 82 ? 2.253 -4.219 4.685 1.00 86.25 82 ALA A CA 1
ATOM 617 C C . ALA A 1 82 ? 3.680 -4.789 4.610 1.00 86.25 82 ALA A C 1
ATOM 619 O O . ALA A 1 82 ? 4.596 -4.155 4.087 1.00 86.25 82 ALA A O 1
ATOM 620 N N . ILE A 1 83 ? 3.864 -6.037 5.042 1.00 85.50 83 ILE A N 1
ATOM 621 C CA . ILE A 1 83 ? 5.173 -6.703 5.033 1.00 85.50 83 ILE A CA 1
ATOM 622 C C . ILE A 1 83 ? 5.631 -7.043 3.623 1.00 85.50 83 ILE A C 1
ATOM 624 O O . ILE A 1 83 ? 6.822 -6.948 3.318 1.00 85.50 83 ILE A O 1
ATOM 628 N N . SER A 1 84 ? 4.702 -7.385 2.732 1.00 83.44 84 SER A N 1
ATOM 629 C CA . SER A 1 84 ? 5.027 -7.558 1.320 1.00 83.44 84 SER A CA 1
ATOM 630 C C . SER A 1 84 ? 5.619 -6.283 0.707 1.00 83.44 84 SER A C 1
ATOM 632 O O . SER A 1 84 ? 6.451 -6.397 -0.194 1.00 83.44 84 SER A O 1
ATOM 634 N N . GLY A 1 85 ? 5.230 -5.094 1.184 1.00 82.81 85 GLY A N 1
ATOM 635 C CA . GLY A 1 85 ? 5.748 -3.809 0.702 1.00 82.81 85 GLY A CA 1
ATOM 636 C C . GLY A 1 85 ? 7.209 -3.544 1.057 1.00 82.81 85 GLY A C 1
ATOM 637 O O . GLY A 1 85 ? 7.951 -2.954 0.276 1.00 82.81 85 GLY A O 1
ATOM 638 N N . VAL A 1 86 ? 7.661 -4.052 2.202 1.00 84.50 86 VAL A N 1
ATOM 639 C CA . VAL A 1 86 ? 9.044 -3.896 2.684 1.00 84.50 86 VAL A CA 1
ATOM 640 C C . VAL A 1 86 ? 9.941 -5.095 2.356 1.00 84.50 86 VAL A C 1
ATOM 642 O O . VAL A 1 86 ? 11.129 -5.091 2.673 1.00 84.50 86 VAL A O 1
ATOM 645 N N . LYS A 1 87 ? 9.411 -6.126 1.695 1.00 87.44 87 LYS A N 1
ATOM 646 C CA . LYS A 1 87 ? 10.142 -7.348 1.336 1.00 87.44 87 LYS A CA 1
ATOM 647 C C . LYS A 1 87 ? 11.185 -7.109 0.237 1.00 87.44 87 LYS A C 1
ATOM 649 O O . LYS A 1 87 ? 10.916 -6.446 -0.765 1.00 87.44 87 LYS A O 1
ATOM 654 N N . ILE A 1 88 ? 12.351 -7.752 0.356 1.00 84.50 88 ILE A N 1
ATOM 655 C CA . ILE A 1 88 ? 13.360 -7.787 -0.713 1.00 84.50 88 ILE A CA 1
ATOM 656 C C . ILE A 1 88 ? 12.765 -8.464 -1.949 1.00 84.50 88 ILE A C 1
ATOM 658 O O . ILE A 1 88 ? 12.387 -9.642 -1.930 1.00 84.50 88 ILE A O 1
ATOM 662 N N . ASN A 1 89 ? 12.732 -7.730 -3.059 1.00 85.44 89 ASN A N 1
ATOM 663 C CA . ASN A 1 89 ? 12.226 -8.244 -4.318 1.00 85.44 89 ASN A CA 1
ATOM 664 C C . ASN A 1 89 ? 13.356 -8.889 -5.137 1.00 85.44 89 ASN A C 1
ATOM 666 O O . ASN A 1 89 ? 14.262 -8.228 -5.644 1.00 85.44 89 ASN A O 1
ATOM 670 N N . SER A 1 90 ? 13.286 -10.211 -5.292 1.00 82.06 90 SER A N 1
ATOM 671 C CA . SER A 1 90 ? 14.324 -10.976 -5.992 1.00 82.06 90 SER A CA 1
ATOM 672 C C . SER A 1 90 ? 14.380 -10.742 -7.509 1.00 82.06 90 SER A C 1
ATOM 674 O O . SER A 1 90 ? 15.410 -11.048 -8.118 1.00 82.06 90 SER A O 1
ATOM 676 N N . GLU A 1 91 ? 13.296 -10.223 -8.098 1.00 85.00 91 GLU A N 1
ATOM 677 C CA . GLU A 1 91 ? 13.225 -9.821 -9.505 1.00 85.00 91 GLU A CA 1
ATOM 678 C C . GLU A 1 91 ? 13.919 -8.473 -9.704 1.00 85.00 91 GLU A C 1
ATOM 680 O O . GLU A 1 91 ? 14.698 -8.344 -10.642 1.00 85.00 91 GLU A O 1
ATOM 685 N N . ILE A 1 92 ? 13.750 -7.519 -8.778 1.00 85.94 92 ILE A N 1
ATOM 686 C CA . ILE A 1 92 ? 14.501 -6.249 -8.793 1.00 85.94 92 ILE A CA 1
ATOM 687 C C . ILE A 1 92 ? 16.007 -6.532 -8.746 1.00 85.94 92 ILE A C 1
ATOM 689 O O . ILE A 1 92 ? 16.735 -6.106 -9.635 1.00 85.94 92 ILE A O 1
ATOM 693 N N . ALA A 1 93 ? 16.462 -7.377 -7.813 1.00 86.75 93 ALA A N 1
ATOM 694 C CA . ALA A 1 93 ? 17.874 -7.762 -7.733 1.00 86.75 93 ALA A CA 1
ATOM 695 C C . ALA A 1 93 ? 18.383 -8.479 -9.001 1.00 86.75 93 ALA A C 1
ATOM 697 O O . ALA A 1 93 ? 19.567 -8.419 -9.334 1.00 86.75 93 ALA A O 1
ATOM 698 N N . ARG A 1 94 ? 17.511 -9.201 -9.719 1.00 90.12 94 ARG A N 1
ATOM 699 C CA . ARG A 1 94 ? 17.863 -9.838 -10.996 1.00 90.12 94 ARG A CA 1
ATOM 700 C C . ARG A 1 94 ? 18.018 -8.795 -12.103 1.00 90.12 94 ARG A C 1
ATOM 702 O O . ARG A 1 94 ? 18.998 -8.867 -12.839 1.00 90.12 94 ARG A O 1
ATOM 709 N N . LEU A 1 95 ? 17.087 -7.846 -12.184 1.00 91.31 95 LEU A N 1
ATOM 710 C CA . LEU A 1 95 ? 17.129 -6.737 -13.136 1.00 91.31 95 LEU A CA 1
ATOM 711 C C . LEU A 1 95 ? 18.361 -5.856 -12.905 1.00 91.31 95 LEU A C 1
ATOM 713 O O . LEU A 1 95 ? 19.052 -5.554 -13.868 1.00 91.31 95 LEU A O 1
ATOM 717 N N . ASP A 1 96 ? 18.708 -5.543 -11.653 1.00 89.50 96 ASP A N 1
ATOM 718 C CA . ASP A 1 96 ? 19.909 -4.760 -11.320 1.00 89.50 96 ASP A CA 1
ATOM 719 C C . ASP A 1 96 ? 21.196 -5.414 -11.834 1.00 89.50 96 ASP A C 1
ATOM 721 O O . ASP A 1 96 ? 22.068 -4.746 -12.390 1.00 89.50 96 ASP A O 1
ATOM 725 N N . ASN A 1 97 ? 21.307 -6.740 -11.699 1.00 92.19 97 ASN A N 1
ATOM 726 C CA . ASN A 1 97 ? 22.453 -7.477 -12.227 1.00 92.19 97 ASN A CA 1
ATOM 727 C C . ASN A 1 97 ? 22.518 -7.422 -13.761 1.00 92.19 97 ASN A C 1
ATOM 729 O O . ASN A 1 97 ? 23.604 -7.268 -14.315 1.00 92.19 97 ASN A O 1
ATOM 733 N N . GLU A 1 98 ? 21.379 -7.539 -14.446 1.00 93.62 98 GLU A N 1
ATOM 734 C CA . GLU A 1 98 ? 21.315 -7.474 -15.912 1.00 93.62 98 GLU A CA 1
ATOM 735 C C . GLU A 1 98 ? 21.623 -6.060 -16.431 1.00 93.62 98 GLU A C 1
ATOM 737 O O . GLU A 1 98 ? 22.419 -5.904 -17.356 1.00 93.62 98 GLU A O 1
ATOM 742 N N . ILE A 1 99 ? 21.078 -5.025 -15.784 1.00 92.44 99 ILE A N 1
ATOM 743 C CA . ILE A 1 99 ? 21.370 -3.613 -16.076 1.00 92.44 99 ILE A CA 1
ATOM 744 C C . ILE A 1 99 ? 22.865 -3.331 -15.881 1.00 92.44 99 ILE A C 1
ATOM 746 O O . ILE A 1 99 ? 23.498 -2.726 -16.743 1.00 92.44 99 ILE A O 1
ATOM 750 N N . MET A 1 100 ? 23.462 -3.813 -14.786 1.00 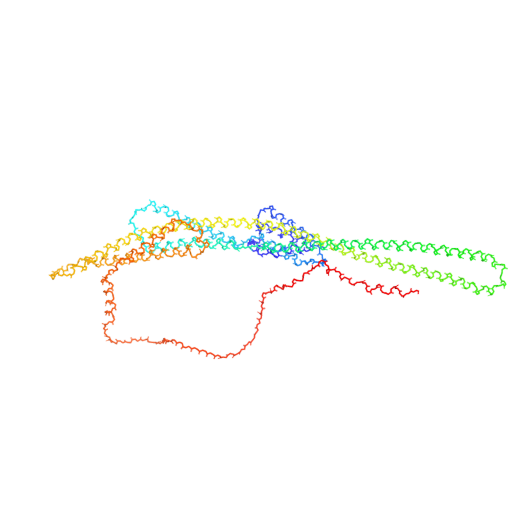91.75 100 MET A N 1
ATOM 751 C CA . MET A 1 100 ? 24.894 -3.653 -14.526 1.00 91.75 100 MET A CA 1
ATOM 752 C C . MET A 1 100 ? 25.757 -4.342 -15.594 1.00 91.75 100 MET A C 1
ATOM 754 O O . MET A 1 100 ? 26.756 -3.768 -16.026 1.00 91.75 100 MET A O 1
ATOM 758 N N . GLN A 1 101 ? 25.383 -5.547 -16.034 1.00 93.12 101 GLN A N 1
ATOM 759 C CA . GLN A 1 101 ? 26.095 -6.265 -17.096 1.00 93.12 101 GLN A CA 1
ATOM 760 C C . GLN A 1 101 ? 26.033 -5.514 -18.430 1.00 93.12 101 GLN A C 1
ATOM 762 O O . GLN A 1 101 ? 27.074 -5.295 -19.048 1.00 93.12 101 GLN A O 1
ATOM 767 N N . LEU A 1 102 ? 24.846 -5.054 -18.838 1.00 91.81 102 LEU A N 1
ATOM 768 C CA . LEU A 1 102 ? 24.682 -4.265 -20.063 1.00 91.81 102 LEU A CA 1
ATOM 769 C C . LEU A 1 102 ? 25.457 -2.945 -19.993 1.00 91.81 102 LEU A C 1
ATOM 771 O O . LEU A 1 102 ? 26.119 -2.566 -20.956 1.00 91.81 102 LEU A O 1
ATOM 775 N N . GLN A 1 103 ? 25.452 -2.273 -18.839 1.00 89.88 103 GLN A N 1
ATOM 776 C CA . GLN A 1 103 ? 26.233 -1.053 -18.637 1.00 89.88 103 GLN A CA 1
ATOM 777 C C . GLN A 1 103 ? 27.740 -1.309 -18.789 1.00 89.88 103 GLN A C 1
ATOM 779 O O . GLN A 1 103 ? 28.443 -0.496 -19.388 1.00 89.88 103 GLN A O 1
ATOM 784 N N . GLN A 1 104 ? 28.254 -2.423 -18.257 1.00 90.44 104 GLN A N 1
ATOM 785 C CA . GLN A 1 104 ? 29.660 -2.804 -18.420 1.00 90.44 104 GLN A CA 1
ATOM 786 C C . GLN A 1 104 ? 30.006 -3.090 -19.886 1.00 90.44 104 GLN A C 1
ATOM 788 O O . GLN A 1 104 ? 31.062 -2.663 -20.350 1.00 90.44 104 GLN A O 1
ATOM 793 N N . GLU A 1 105 ? 29.116 -3.762 -20.617 1.00 91.50 105 GLU A N 1
ATOM 794 C CA . GLU A 1 105 ? 29.283 -4.051 -22.044 1.00 91.50 105 GLU A CA 1
ATOM 795 C C . GLU A 1 105 ? 29.317 -2.763 -22.885 1.00 91.50 105 GLU A C 1
ATOM 797 O O . GLU A 1 105 ? 30.238 -2.569 -23.680 1.00 91.50 105 GLU A O 1
ATOM 802 N N . ILE A 1 106 ? 28.395 -1.827 -22.635 1.00 88.06 106 ILE A N 1
ATOM 803 C CA . ILE A 1 106 ? 28.357 -0.508 -23.291 1.00 88.06 106 ILE A CA 1
ATOM 804 C C . ILE A 1 106 ? 29.638 0.287 -22.999 1.00 88.06 106 ILE A C 1
ATOM 806 O O . ILE A 1 106 ? 30.266 0.821 -23.914 1.00 88.06 106 ILE A O 1
ATOM 810 N N . ASN A 1 107 ? 30.086 0.311 -21.742 1.00 87.38 107 ASN A N 1
ATOM 811 C CA . ASN A 1 107 ? 31.317 1.007 -21.364 1.00 87.38 107 ASN A CA 1
ATOM 812 C C . ASN A 1 107 ? 32.561 0.390 -22.032 1.00 87.38 107 ASN A C 1
ATOM 814 O O . ASN A 1 107 ? 33.496 1.111 -22.389 1.00 87.38 107 ASN A O 1
ATOM 818 N N . ALA A 1 108 ? 32.590 -0.935 -22.214 1.00 87.94 108 ALA A N 1
ATOM 819 C CA . ALA A 1 108 ? 33.672 -1.616 -22.920 1.00 87.94 108 ALA A CA 1
ATOM 820 C C . ALA A 1 108 ? 33.704 -1.235 -24.409 1.00 87.94 108 ALA A C 1
ATOM 822 O O . ALA A 1 108 ? 34.782 -0.964 -24.946 1.00 87.94 108 ALA A O 1
ATOM 823 N N . ILE A 1 109 ? 32.536 -1.144 -25.054 1.00 85.00 109 ILE A N 1
ATOM 824 C CA . ILE A 1 109 ? 32.396 -0.665 -26.438 1.00 85.00 109 ILE A CA 1
ATOM 825 C C . ILE A 1 109 ? 32.928 0.769 -26.564 1.00 85.00 109 ILE A C 1
ATOM 827 O O . ILE A 1 109 ? 33.750 1.052 -27.441 1.00 85.00 109 ILE A O 1
ATOM 831 N N . ASP A 1 110 ? 32.535 1.664 -25.655 1.00 80.06 110 ASP A N 1
ATOM 832 C CA . ASP A 1 110 ? 33.001 3.054 -25.658 1.00 80.06 110 ASP A CA 1
ATOM 833 C C . ASP A 1 110 ? 34.524 3.160 -25.442 1.00 80.06 110 ASP A C 1
ATOM 8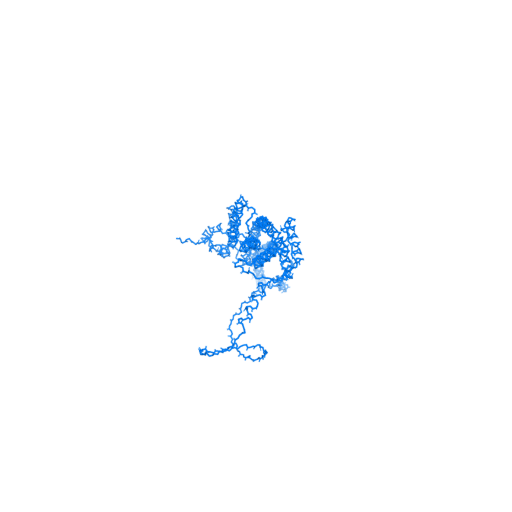35 O O . ASP A 1 110 ? 35.193 3.962 -26.102 1.00 80.06 110 ASP A O 1
ATOM 839 N N . ALA A 1 111 ? 35.112 2.309 -24.594 1.00 81.56 111 ALA A N 1
ATOM 840 C CA . ALA A 1 111 ? 36.560 2.261 -24.379 1.00 81.56 111 ALA A CA 1
ATOM 841 C C . ALA A 1 111 ? 37.333 1.772 -25.621 1.00 81.56 111 ALA A C 1
ATOM 843 O O . ALA A 1 111 ? 38.346 2.366 -26.010 1.00 81.56 111 ALA A O 1
ATOM 844 N N . VAL A 1 112 ? 36.849 0.716 -26.284 1.00 80.06 112 VAL A N 1
ATOM 845 C CA . VAL A 1 112 ? 37.424 0.218 -27.547 1.00 80.06 112 VAL A CA 1
ATOM 846 C C . VAL A 1 112 ? 37.319 1.287 -28.639 1.00 80.06 112 VAL A C 1
ATOM 848 O O . VAL A 1 112 ? 38.278 1.526 -29.384 1.00 80.06 112 VAL A O 1
ATOM 851 N N . ARG A 1 113 ? 36.195 2.008 -28.699 1.00 71.69 113 ARG A N 1
ATOM 852 C CA . ARG A 1 113 ? 35.986 3.122 -29.631 1.00 71.69 113 ARG A CA 1
ATOM 853 C C . ARG A 1 113 ? 36.949 4.279 -29.381 1.00 71.69 113 ARG A C 1
ATOM 855 O O . ARG A 1 113 ? 37.547 4.778 -30.339 1.00 71.69 113 ARG A O 1
ATOM 862 N N . ALA A 1 114 ? 37.138 4.695 -28.130 1.00 69.38 114 ALA A N 1
ATOM 863 C CA . ALA A 1 114 ? 38.071 5.767 -27.780 1.00 69.38 114 ALA A CA 1
ATOM 864 C C . ALA A 1 114 ? 39.501 5.462 -28.272 1.00 69.38 114 ALA A C 1
ATOM 866 O O . ALA A 1 114 ? 40.175 6.332 -28.828 1.00 69.38 114 ALA A O 1
ATOM 867 N N . ASN A 1 115 ? 39.928 4.199 -28.176 1.00 64.56 115 ASN A N 1
ATOM 868 C CA . ASN A 1 115 ? 41.229 3.744 -28.672 1.00 64.56 115 ASN A CA 1
ATOM 869 C C . ASN A 1 115 ? 41.299 3.666 -30.207 1.00 64.56 115 ASN A C 1
ATOM 871 O O . ASN A 1 115 ? 42.315 4.029 -30.801 1.00 64.56 115 ASN A O 1
ATOM 875 N N . THR A 1 116 ? 40.217 3.247 -30.865 1.00 63.41 116 THR A N 1
ATOM 876 C CA . THR A 1 116 ? 40.154 3.129 -32.333 1.00 63.41 116 THR A CA 1
ATOM 877 C C . THR A 1 116 ? 40.164 4.501 -33.011 1.00 63.41 116 THR A C 1
ATOM 879 O O . THR A 1 116 ? 40.842 4.695 -34.017 1.00 63.41 116 THR A O 1
ATOM 882 N N . THR A 1 117 ? 39.482 5.489 -32.426 1.00 55.88 117 THR A N 1
ATOM 883 C CA . THR A 1 117 ? 39.428 6.873 -32.935 1.00 55.88 117 THR A CA 1
ATOM 884 C C . THR A 1 117 ? 40.802 7.554 -32.878 1.00 55.88 117 THR A C 1
ATOM 886 O O . THR A 1 117 ? 41.132 8.357 -33.746 1.00 55.88 117 THR A O 1
ATOM 889 N N . ARG A 1 118 ? 41.650 7.175 -31.910 1.00 51.69 118 ARG A N 1
ATOM 890 C CA . ARG A 1 118 ? 43.033 7.663 -31.778 1.00 51.69 118 ARG A CA 1
ATOM 891 C C . ARG A 1 118 ? 43.997 7.080 -32.824 1.00 51.69 118 ARG A C 1
ATOM 893 O O . ARG A 1 118 ? 45.015 7.702 -33.102 1.00 51.69 118 ARG A O 1
ATOM 900 N N . ASN A 1 119 ? 43.673 5.919 -33.400 1.00 45.78 119 ASN A N 1
ATOM 901 C CA . ASN A 1 119 ? 44.522 5.173 -34.340 1.00 45.78 119 ASN A CA 1
ATOM 902 C C . ASN A 1 119 ? 43.993 5.148 -35.788 1.00 45.78 119 ASN A C 1
ATOM 904 O O . ASN A 1 119 ? 44.613 4.529 -36.655 1.00 45.78 119 ASN A O 1
ATOM 908 N N . ARG A 1 120 ? 42.851 5.784 -36.080 1.00 45.12 120 ARG A N 1
ATOM 909 C CA . ARG A 1 120 ? 42.240 5.741 -37.416 1.00 45.12 120 ARG A CA 1
ATOM 910 C C . ARG A 1 120 ? 42.875 6.786 -38.340 1.00 45.12 120 ARG A C 1
ATOM 912 O O . ARG A 1 120 ? 42.634 7.983 -38.207 1.00 45.12 120 ARG A O 1
ATOM 919 N N . ASN A 1 121 ? 43.627 6.323 -39.338 1.00 43.31 121 ASN A N 1
ATOM 920 C CA . ASN A 1 121 ? 43.881 7.110 -40.544 1.00 43.31 121 ASN A CA 1
ATOM 921 C C . ASN A 1 121 ? 42.543 7.264 -41.294 1.00 43.31 121 ASN A C 1
ATOM 923 O O . ASN A 1 121 ? 41.824 6.281 -41.461 1.00 43.31 121 ASN A O 1
ATOM 927 N N . LYS A 1 122 ? 42.201 8.485 -41.724 1.00 46.62 122 LYS A N 1
ATOM 928 C CA . LYS A 1 122 ? 40.886 8.919 -42.259 1.00 46.62 122 LYS A CA 1
ATOM 929 C C . LYS A 1 122 ? 40.345 8.182 -43.513 1.00 46.62 122 LYS A C 1
ATOM 931 O O . LYS A 1 122 ? 39.389 8.658 -44.104 1.00 46.62 122 LYS A O 1
ATOM 936 N N . ALA A 1 123 ? 40.924 7.062 -43.946 1.00 40.16 123 ALA A N 1
ATOM 937 C CA . ALA A 1 123 ? 40.711 6.505 -45.288 1.00 40.16 123 ALA A CA 1
ATOM 938 C C . ALA A 1 123 ? 40.403 4.992 -45.343 1.00 40.16 123 ALA A C 1
ATOM 940 O O . ALA A 1 123 ? 40.694 4.362 -46.355 1.00 40.16 123 ALA A O 1
ATOM 941 N N . SER A 1 124 ? 39.848 4.382 -44.287 1.00 50.81 124 SER A N 1
ATOM 942 C CA . SER A 1 124 ? 39.399 2.977 -44.357 1.00 50.81 124 SER A CA 1
ATOM 943 C C . SER A 1 124 ? 37.876 2.900 -44.533 1.00 50.81 124 SER A C 1
ATOM 945 O O . SER A 1 124 ? 37.180 3.363 -43.624 1.00 50.81 124 SER A O 1
ATOM 947 N N . PRO A 1 125 ? 37.361 2.307 -45.630 1.00 52.50 125 PRO A N 1
ATOM 948 C CA . PRO A 1 125 ? 35.924 2.107 -45.852 1.00 52.50 125 PRO A CA 1
ATOM 949 C C . PRO A 1 125 ? 35.292 1.244 -44.751 1.00 52.50 125 PRO A C 1
ATOM 951 O O . PRO A 1 125 ? 35.961 0.333 -44.253 1.00 52.50 125 PRO A O 1
ATOM 954 N N . ARG A 1 126 ? 34.026 1.502 -44.384 1.00 62.22 126 ARG A N 1
ATOM 955 C CA . ARG A 1 126 ? 33.246 0.581 -43.533 1.00 62.22 126 ARG A CA 1
ATOM 956 C C . ARG A 1 126 ? 32.714 -0.597 -44.343 1.00 62.22 126 ARG A C 1
ATOM 958 O O . ARG A 1 126 ? 32.227 -0.430 -45.461 1.00 62.22 126 ARG A O 1
ATOM 965 N N . ASP A 1 127 ? 32.791 -1.782 -43.754 1.00 65.38 127 ASP A N 1
ATOM 966 C CA . ASP A 1 127 ? 32.190 -2.995 -44.305 1.00 65.38 127 ASP A CA 1
ATOM 967 C C . ASP A 1 127 ? 30.693 -3.042 -43.917 1.00 65.38 127 ASP A C 1
ATOM 969 O O . ASP A 1 127 ? 30.343 -2.617 -42.813 1.00 65.38 127 ASP A O 1
ATOM 973 N N . PRO A 1 128 ? 29.771 -3.541 -44.761 1.00 62.31 128 PRO A N 1
ATOM 974 C CA . PRO A 1 128 ? 28.389 -3.821 -44.362 1.00 62.31 128 PRO A CA 1
ATOM 975 C C . PRO A 1 128 ? 28.214 -4.612 -43.047 1.00 62.31 128 PRO A C 1
ATOM 977 O O . PRO A 1 128 ? 27.172 -4.465 -42.400 1.00 62.31 128 PRO A O 1
ATOM 980 N N . GLU A 1 129 ? 29.199 -5.399 -42.594 1.00 71.00 129 GLU A N 1
ATOM 981 C CA . GLU A 1 129 ? 29.158 -6.015 -41.252 1.00 71.00 129 GLU A CA 1
ATOM 982 C C . GLU A 1 129 ? 29.390 -5.033 -40.084 1.00 71.00 129 GLU A C 1
ATOM 984 O O . GLU A 1 129 ? 28.846 -5.221 -38.987 1.00 71.00 129 GLU A O 1
ATOM 989 N N . ASP A 1 130 ? 30.088 -3.919 -40.316 1.00 75.69 130 ASP A N 1
ATOM 990 C CA . ASP A 1 130 ? 30.238 -2.847 -39.324 1.00 75.69 130 ASP A CA 1
ATOM 991 C C . ASP A 1 130 ? 28.880 -2.195 -39.014 1.00 75.69 130 ASP A C 1
ATOM 993 O O . ASP A 1 130 ? 28.619 -1.771 -37.885 1.00 75.69 130 ASP A O 1
ATOM 997 N N . PHE A 1 131 ? 27.970 -2.158 -39.994 1.00 79.62 131 PHE A N 1
ATOM 998 C CA . PHE A 1 131 ? 26.621 -1.625 -39.807 1.00 79.62 131 PHE A CA 1
ATOM 999 C C . PHE A 1 131 ? 25.738 -2.542 -38.956 1.00 79.62 131 PHE A C 1
ATOM 1001 O O . PHE A 1 131 ? 24.976 -2.051 -38.122 1.00 79.62 131 PHE A O 1
ATOM 1008 N N . LYS A 1 132 ? 25.850 -3.870 -39.096 1.00 83.25 132 LYS A N 1
ATOM 1009 C CA . LYS A 1 132 ? 25.120 -4.800 -38.214 1.00 83.25 132 LYS A CA 1
ATOM 1010 C C . LYS A 1 132 ? 25.604 -4.693 -36.772 1.00 83.25 132 LYS A C 1
ATOM 1012 O O . LYS A 1 132 ? 24.781 -4.703 -35.855 1.00 83.25 132 LYS A O 1
ATOM 1017 N N . THR A 1 133 ? 26.912 -4.528 -36.591 1.00 85.44 133 THR A N 1
ATOM 1018 C CA . THR A 1 133 ? 27.531 -4.289 -35.282 1.00 85.44 133 THR A CA 1
ATOM 1019 C C . THR A 1 133 ? 27.007 -2.991 -34.662 1.00 85.44 133 THR A C 1
ATOM 1021 O O . THR A 1 133 ? 26.535 -3.005 -33.530 1.00 85.44 133 THR A O 1
ATOM 1024 N N . ALA A 1 134 ? 26.940 -1.898 -35.430 1.00 83.94 134 ALA A N 1
ATOM 1025 C CA . ALA A 1 134 ? 26.383 -0.622 -34.974 1.00 83.94 134 ALA A CA 1
ATOM 1026 C C . ALA A 1 134 ? 24.921 -0.720 -34.494 1.00 83.94 134 ALA A C 1
ATOM 1028 O O . ALA A 1 134 ? 24.567 -0.173 -33.447 1.00 83.94 134 ALA A O 1
ATOM 1029 N N . VAL A 1 135 ? 24.064 -1.453 -35.218 1.00 85.06 135 VAL A N 1
ATOM 1030 C CA . VAL A 1 135 ? 22.680 -1.702 -34.772 1.00 85.06 135 VAL A CA 1
ATOM 1031 C C . VAL A 1 135 ? 22.655 -2.527 -33.484 1.00 85.06 135 VAL A C 1
ATOM 1033 O O . VAL A 1 135 ? 21.839 -2.253 -32.604 1.00 85.06 135 VAL A O 1
ATOM 1036 N N . ALA A 1 136 ? 23.516 -3.541 -33.363 1.00 86.94 136 ALA A N 1
ATOM 1037 C CA . ALA A 1 136 ? 23.594 -4.368 -32.162 1.00 86.94 136 ALA A CA 1
ATOM 1038 C C . ALA A 1 136 ? 23.991 -3.543 -30.928 1.00 86.94 136 ALA A C 1
ATOM 1040 O O . ALA A 1 136 ? 23.350 -3.682 -29.889 1.00 86.94 136 ALA A O 1
ATOM 1041 N N . GLU A 1 137 ? 24.953 -2.625 -31.062 1.00 88.19 137 GLU A N 1
ATOM 1042 C CA . GLU A 1 137 ? 25.346 -1.711 -29.983 1.00 88.19 137 GLU A CA 1
ATOM 1043 C C . GLU A 1 137 ? 24.164 -0.832 -29.532 1.00 88.19 137 GLU A C 1
ATOM 1045 O O . GLU A 1 137 ? 23.875 -0.749 -28.340 1.00 88.19 137 GLU A O 1
ATOM 1050 N N . VAL A 1 138 ? 23.427 -0.208 -30.464 1.00 87.38 138 VAL A N 1
ATOM 1051 C CA . VAL A 1 138 ? 22.271 0.655 -30.124 1.00 87.38 138 VAL A CA 1
ATOM 1052 C C . VAL A 1 138 ? 21.142 -0.143 -29.461 1.00 87.38 138 VAL A C 1
ATOM 1054 O O . VAL A 1 138 ? 20.470 0.350 -28.552 1.00 87.38 138 VAL A O 1
ATOM 1057 N N . ARG A 1 139 ? 20.958 -1.409 -29.855 1.00 89.50 139 ARG A N 1
ATOM 1058 C CA . ARG A 1 139 ? 19.991 -2.312 -29.213 1.00 89.50 139 ARG A CA 1
ATOM 1059 C C . ARG A 1 139 ? 20.341 -2.627 -27.759 1.00 89.50 139 ARG A C 1
ATOM 1061 O O . ARG A 1 139 ? 19.411 -2.813 -26.977 1.00 89.50 139 ARG A O 1
ATOM 1068 N N . LEU A 1 140 ? 21.622 -2.668 -27.377 1.00 89.88 140 LEU A N 1
ATOM 1069 C CA . LEU A 1 140 ? 22.019 -2.889 -25.977 1.00 89.88 140 LEU A CA 1
ATOM 1070 C C . LEU A 1 140 ? 21.500 -1.767 -25.078 1.00 89.88 140 LEU A C 1
ATOM 1072 O O . LEU A 1 140 ? 20.892 -2.046 -24.045 1.00 89.88 140 LEU A O 1
ATOM 1076 N N . CYS A 1 141 ? 21.652 -0.511 -25.504 1.00 87.56 141 CYS A N 1
ATOM 1077 C CA . CYS A 1 141 ? 21.138 0.624 -24.746 1.00 87.56 141 CYS A CA 1
ATOM 1078 C C . CYS A 1 141 ? 19.598 0.612 -24.675 1.00 87.56 141 CYS A C 1
ATOM 1080 O O . CYS A 1 141 ? 19.039 0.982 -23.647 1.00 87.56 141 CYS A O 1
ATOM 1082 N N . SER A 1 142 ? 18.910 0.124 -25.720 1.00 88.06 142 SER A N 1
ATOM 1083 C CA . SER A 1 142 ? 17.433 0.075 -25.747 1.00 88.06 142 SER A CA 1
ATOM 1084 C C . SER A 1 142 ? 16.938 -0.965 -24.763 1.00 88.06 142 SER A C 1
ATOM 1086 O O . SER A 1 142 ? 16.029 -0.710 -23.986 1.00 88.06 142 SER A O 1
ATOM 1088 N N . ARG A 1 143 ? 17.583 -2.132 -24.763 1.00 91.56 143 ARG A N 1
ATOM 1089 C CA . ARG A 1 143 ? 17.288 -3.198 -23.812 1.00 91.56 143 ARG A CA 1
ATOM 1090 C C . ARG A 1 143 ? 17.557 -2.755 -22.375 1.00 91.56 143 ARG A C 1
ATOM 1092 O O . ARG A 1 143 ? 16.788 -3.106 -21.489 1.00 91.56 143 ARG A O 1
ATOM 1099 N N . MET A 1 144 ? 18.638 -2.013 -22.136 1.00 91.00 144 MET A N 1
ATOM 1100 C CA . MET A 1 144 ? 18.950 -1.486 -20.807 1.00 91.00 144 MET A CA 1
ATOM 1101 C C . MET A 1 144 ? 17.840 -0.547 -20.311 1.00 91.00 144 MET A C 1
ATOM 1103 O O . MET A 1 144 ? 17.368 -0.720 -19.192 1.00 91.00 144 MET A O 1
ATOM 1107 N N . GLU A 1 145 ? 17.362 0.368 -21.158 1.00 89.56 145 GLU A N 1
ATOM 1108 C CA . GLU A 1 145 ? 16.224 1.245 -20.849 1.00 89.56 145 GLU A CA 1
ATOM 1109 C C . GLU A 1 145 ? 14.943 0.449 -20.548 1.00 89.56 145 GLU A C 1
ATOM 1111 O O . GLU A 1 145 ? 14.311 0.674 -19.515 1.00 89.56 145 GLU A O 1
ATOM 1116 N N . ASP A 1 146 ? 14.605 -0.540 -21.384 1.00 90.69 146 ASP A N 1
ATOM 1117 C CA . ASP A 1 146 ? 13.424 -1.393 -21.196 1.00 90.69 146 ASP A CA 1
ATOM 1118 C C . ASP A 1 146 ? 13.468 -2.138 -19.844 1.00 90.69 146 ASP A C 1
ATOM 1120 O O . ASP A 1 146 ? 12.449 -2.285 -19.162 1.00 90.69 146 ASP A O 1
ATOM 1124 N N . LEU A 1 147 ? 14.654 -2.590 -19.414 1.00 92.31 147 LEU A N 1
ATOM 1125 C CA . LEU A 1 147 ? 14.847 -3.243 -18.116 1.00 92.31 147 LEU A CA 1
ATOM 1126 C C . LEU A 1 147 ? 14.697 -2.271 -16.942 1.00 92.31 147 LEU A C 1
ATOM 1128 O O . LEU A 1 147 ? 14.108 -2.651 -15.927 1.00 92.31 147 LEU A O 1
ATOM 1132 N N . VAL A 1 148 ? 15.185 -1.032 -17.065 1.00 90.19 148 VAL A N 1
ATOM 1133 C CA . VAL A 1 148 ? 15.014 -0.003 -16.025 1.00 90.19 148 VAL A CA 1
ATOM 1134 C C . VAL A 1 148 ? 13.542 0.413 -15.911 1.00 90.19 148 VAL A C 1
ATOM 1136 O O . VAL A 1 148 ? 13.021 0.523 -14.801 1.00 90.19 148 VAL A O 1
ATOM 1139 N N . LEU A 1 149 ? 12.825 0.551 -17.031 1.00 90.00 149 LEU A N 1
ATOM 1140 C CA . LEU A 1 149 ? 11.377 0.800 -17.034 1.00 90.00 149 LEU A CA 1
ATOM 1141 C C . LEU A 1 149 ? 10.606 -0.358 -16.391 1.00 90.00 149 LEU A C 1
ATOM 1143 O O . LEU A 1 149 ? 9.742 -0.145 -15.537 1.00 90.00 149 LEU A O 1
ATOM 1147 N N . LYS A 1 150 ? 10.974 -1.601 -16.722 1.00 91.62 150 LYS A N 1
ATOM 1148 C CA . LYS A 1 150 ? 10.402 -2.786 -16.080 1.00 91.62 150 LYS A CA 1
ATOM 1149 C C . LYS A 1 150 ? 10.664 -2.786 -14.572 1.00 91.62 150 LYS A C 1
ATOM 1151 O O . LYS A 1 150 ? 9.733 -3.031 -13.810 1.00 91.62 150 LYS A O 1
ATOM 1156 N N . LYS A 1 151 ? 11.885 -2.463 -14.128 1.00 90.69 151 LYS A N 1
ATOM 1157 C CA . LYS A 1 151 ? 12.235 -2.305 -12.704 1.00 90.69 151 LYS A CA 1
ATOM 1158 C C . LYS A 1 151 ? 11.361 -1.244 -12.029 1.00 90.69 151 LYS A C 1
ATOM 1160 O O . LYS A 1 151 ? 10.848 -1.500 -10.941 1.00 90.69 151 LYS A O 1
ATOM 1165 N N . LYS A 1 152 ? 11.148 -0.097 -12.682 1.00 87.56 152 LYS A N 1
ATOM 1166 C CA . LYS A 1 152 ? 10.316 1.002 -12.169 1.00 87.56 152 LYS A CA 1
ATOM 1167 C C . LYS A 1 152 ? 8.852 0.591 -11.970 1.00 87.56 152 LYS A C 1
ATOM 1169 O O . LYS A 1 152 ? 8.257 0.979 -10.976 1.00 87.56 152 LYS A O 1
ATOM 1174 N N . SER A 1 153 ? 8.306 -0.242 -12.858 1.00 87.25 153 SER A N 1
ATOM 1175 C CA . SER A 1 153 ? 6.905 -0.700 -12.791 1.00 87.25 153 SER A CA 1
ATOM 1176 C C . SER A 1 153 ? 6.589 -1.695 -11.663 1.00 87.25 153 SER A C 1
ATOM 1178 O O . SER A 1 153 ? 5.423 -1.986 -11.397 1.00 87.25 153 SER A O 1
ATOM 1180 N N . ILE A 1 154 ? 7.607 -2.263 -11.006 1.00 86.25 154 ILE A N 1
ATOM 1181 C CA . ILE A 1 154 ? 7.406 -3.238 -9.932 1.00 86.25 154 ILE A CA 1
ATOM 1182 C C . ILE A 1 154 ? 7.102 -2.486 -8.637 1.00 86.25 154 ILE A C 1
ATOM 1184 O O . ILE A 1 154 ? 8.017 -1.954 -8.010 1.00 86.25 154 ILE A O 1
ATOM 1188 N N . HIS A 1 155 ? 5.846 -2.513 -8.199 1.00 82.94 155 HIS A N 1
ATOM 1189 C CA . HIS A 1 155 ? 5.412 -1.967 -6.912 1.00 82.94 155 HIS A CA 1
ATOM 1190 C C . HIS A 1 155 ? 5.114 -3.110 -5.929 1.00 82.94 155 HIS A C 1
ATOM 1192 O O . HIS A 1 155 ? 4.072 -3.758 -6.041 1.00 82.94 155 HIS A O 1
ATOM 1198 N N . PRO A 1 156 ? 6.033 -3.433 -5.003 1.00 76.38 156 PRO A N 1
ATOM 1199 C CA . PRO A 1 156 ? 5.731 -4.369 -3.930 1.00 76.38 156 PRO A CA 1
ATOM 1200 C C . PRO A 1 156 ? 4.820 -3.699 -2.888 1.00 76.38 156 PRO A C 1
ATOM 1202 O O . PRO A 1 156 ? 5.115 -2.596 -2.434 1.00 76.38 156 PRO A O 1
ATOM 1205 N N . GLY A 1 157 ? 3.750 -4.388 -2.477 1.00 80.75 157 GLY A N 1
ATOM 1206 C CA . GLY A 1 157 ? 2.867 -3.966 -1.381 1.00 80.75 157 GLY A CA 1
ATOM 1207 C C . GLY A 1 157 ? 1.618 -3.198 -1.815 1.00 80.75 157 GLY A C 1
ATOM 1208 O O . GLY A 1 157 ? 1.170 -3.298 -2.956 1.00 80.75 157 GLY A O 1
ATOM 1209 N N . ASP A 1 158 ? 1.034 -2.467 -0.865 1.00 84.44 158 ASP A N 1
ATOM 1210 C CA . ASP A 1 158 ? -0.189 -1.695 -1.094 1.00 84.44 158 ASP A CA 1
ATOM 1211 C C . ASP A 1 158 ? 0.068 -0.449 -1.950 1.00 84.44 158 ASP A C 1
ATOM 1213 O O . ASP A 1 158 ? 1.146 0.146 -1.915 1.00 84.44 158 ASP A O 1
ATOM 1217 N N . SER A 1 159 ? -0.959 -0.031 -2.694 1.00 85.56 159 SER A N 1
ATOM 1218 C CA . SER A 1 159 ? -1.004 1.308 -3.285 1.00 85.56 159 SER A CA 1
ATOM 1219 C C . SER A 1 159 ? -1.324 2.359 -2.215 1.00 85.56 159 SER A C 1
ATOM 1221 O O . SER A 1 159 ? -1.892 2.025 -1.174 1.00 85.56 159 SER A O 1
ATOM 1223 N N . LEU A 1 160 ? -1.021 3.636 -2.486 1.00 84.00 160 LEU A N 1
ATOM 1224 C CA . LEU A 1 160 ? -1.354 4.750 -1.584 1.00 84.00 160 LEU A CA 1
ATOM 1225 C C . LEU A 1 160 ? -2.845 4.754 -1.212 1.00 84.00 160 LEU A C 1
ATOM 1227 O O . LEU A 1 160 ? -3.196 4.875 -0.043 1.00 84.00 160 LEU A O 1
ATOM 1231 N N . GLU A 1 161 ? -3.710 4.567 -2.207 1.00 88.19 161 GLU A N 1
ATOM 1232 C CA . GLU A 1 161 ? -5.162 4.526 -2.026 1.00 88.19 161 GLU A CA 1
ATOM 1233 C C . GLU A 1 161 ? -5.584 3.347 -1.137 1.00 88.19 161 GLU A C 1
ATOM 1235 O O . GLU A 1 161 ? -6.333 3.509 -0.176 1.00 88.19 161 GLU A O 1
ATOM 1240 N N . THR A 1 162 ? -5.044 2.157 -1.408 1.00 88.38 162 THR A N 1
ATOM 1241 C CA . THR A 1 162 ? -5.334 0.949 -0.623 1.00 88.38 162 THR A CA 1
ATOM 1242 C C . THR A 1 162 ? -4.877 1.090 0.830 1.00 88.38 162 THR A C 1
ATOM 1244 O O . THR A 1 162 ? -5.589 0.659 1.737 1.00 88.38 162 THR A O 1
ATOM 1247 N N . HIS A 1 163 ? -3.710 1.696 1.068 1.00 88.75 163 HIS A N 1
ATOM 1248 C CA . HIS A 1 163 ? -3.210 1.961 2.418 1.00 88.75 163 HIS A CA 1
ATOM 1249 C C . HIS A 1 163 ? -4.150 2.893 3.188 1.00 88.75 163 HIS A C 1
ATOM 1251 O O . HIS A 1 163 ? -4.578 2.547 4.292 1.00 88.75 163 HIS A O 1
ATOM 1257 N N . PHE A 1 164 ? -4.540 4.019 2.583 1.00 88.31 164 PHE A N 1
ATOM 1258 C CA . PHE A 1 164 ? -5.457 4.967 3.214 1.00 88.31 164 PHE A CA 1
ATOM 1259 C C . PHE A 1 164 ? -6.801 4.332 3.553 1.00 88.31 164 PHE A C 1
ATOM 1261 O O . PHE A 1 164 ? -7.267 4.489 4.678 1.00 88.31 164 PHE A O 1
ATOM 1268 N N . GLN A 1 165 ? -7.385 3.560 2.635 1.00 91.19 165 GLN A N 1
ATOM 1269 C CA . GLN A 1 165 ? -8.648 2.858 2.879 1.00 91.19 165 GLN A CA 1
ATOM 1270 C C . GLN A 1 165 ? -8.558 1.896 4.075 1.00 91.19 165 GLN A C 1
ATOM 1272 O O . GLN A 1 165 ? -9.461 1.861 4.913 1.00 91.19 165 GLN A O 1
ATOM 1277 N N . LYS A 1 166 ? -7.459 1.134 4.198 1.00 92.12 166 LYS A N 1
ATOM 1278 C CA . LYS A 1 166 ? -7.244 0.212 5.329 1.00 92.12 166 LYS A CA 1
ATOM 1279 C C . LYS A 1 166 ? -7.091 0.959 6.653 1.00 92.12 166 LYS A C 1
ATOM 1281 O O . LYS A 1 166 ? -7.712 0.581 7.645 1.00 92.12 166 LYS A O 1
ATOM 1286 N N . VAL A 1 167 ? -6.277 2.016 6.678 1.00 92.56 167 VAL A N 1
ATOM 1287 C CA . VAL A 1 167 ? -6.044 2.818 7.889 1.00 92.56 167 VAL A CA 1
ATOM 1288 C C . VAL A 1 167 ? -7.314 3.545 8.323 1.00 92.56 167 VAL A C 1
ATOM 1290 O O . VAL A 1 167 ? -7.624 3.555 9.513 1.00 92.56 167 VAL A O 1
ATOM 1293 N N . ASP A 1 168 ? -8.064 4.118 7.383 1.00 93.19 168 ASP A N 1
ATOM 1294 C CA . ASP A 1 168 ? -9.322 4.808 7.665 1.00 93.19 168 ASP A CA 1
ATOM 1295 C C . ASP A 1 168 ? -10.365 3.850 8.250 1.00 93.19 168 ASP A C 1
ATOM 1297 O O . ASP A 1 168 ? -10.926 4.114 9.315 1.00 93.19 168 ASP A O 1
ATOM 1301 N N . LYS A 1 169 ? -10.507 2.654 7.660 1.00 94.31 169 LYS A N 1
ATOM 1302 C CA . LYS A 1 169 ? -11.357 1.593 8.215 1.00 94.31 169 LYS A CA 1
ATOM 1303 C C . LYS A 1 169 ? -10.991 1.269 9.666 1.00 94.31 169 LYS A C 1
ATOM 1305 O O . LYS A 1 169 ? -11.872 1.207 10.522 1.00 94.31 169 LYS A O 1
ATOM 1310 N N . LEU A 1 170 ? -9.706 1.082 9.974 1.00 92.81 170 LEU A N 1
ATOM 1311 C CA . LEU A 1 170 ? -9.272 0.808 11.348 1.00 92.81 170 LEU A CA 1
ATOM 1312 C C . LEU A 1 170 ? -9.513 1.997 12.291 1.00 92.81 170 LEU A C 1
ATOM 1314 O O . LEU A 1 170 ? -9.844 1.784 13.457 1.00 92.81 170 LEU A O 1
ATOM 1318 N N . LYS A 1 171 ? -9.387 3.241 11.813 1.00 93.81 171 LYS A N 1
ATOM 1319 C CA . LYS A 1 171 ? -9.692 4.448 12.601 1.00 93.81 171 LYS A CA 1
ATOM 1320 C C . LYS A 1 171 ? -11.174 4.508 12.969 1.00 93.81 171 LYS A C 1
ATOM 1322 O O . LYS A 1 171 ? -11.486 4.662 14.150 1.00 93.81 171 LYS A O 1
ATOM 1327 N N . VAL A 1 172 ? -12.062 4.272 12.004 1.00 94.12 172 VAL A N 1
ATOM 1328 C CA . VAL A 1 172 ? -13.514 4.189 12.230 1.00 94.12 172 VAL A CA 1
ATOM 1329 C C . VAL A 1 172 ? -13.860 3.069 13.217 1.00 94.12 172 VAL A C 1
ATOM 1331 O O . VAL A 1 172 ? -14.655 3.275 14.138 1.00 94.12 172 VAL A O 1
ATOM 1334 N N . LEU A 1 173 ? -13.231 1.895 13.086 1.00 90.75 173 LEU A N 1
ATOM 1335 C CA . LEU A 1 173 ? -13.413 0.785 14.029 1.00 90.75 173 LEU A CA 1
ATOM 1336 C C . LEU A 1 173 ? -12.940 1.153 15.442 1.00 90.75 173 LEU A C 1
ATOM 1338 O O . LEU A 1 173 ? -13.658 0.913 16.411 1.00 90.75 173 LEU A O 1
ATOM 1342 N N . SER A 1 174 ? -11.770 1.786 15.570 1.00 90.31 174 SER A N 1
ATOM 1343 C CA . SER A 1 174 ? -11.239 2.239 16.860 1.00 90.31 174 SER A CA 1
ATOM 1344 C C . SER A 1 174 ? -12.172 3.242 17.544 1.00 90.31 174 SER A C 1
ATOM 1346 O O . SER A 1 174 ? -12.353 3.177 18.761 1.00 90.31 174 SER A O 1
ATOM 1348 N N . GLU A 1 175 ? -12.747 4.179 16.792 1.00 91.25 175 GLU A N 1
ATOM 1349 C CA . GLU A 1 175 ? -13.693 5.162 17.322 1.00 91.25 175 GLU A CA 1
ATOM 1350 C C . GLU A 1 175 ? -15.013 4.503 17.742 1.00 91.25 175 GLU A C 1
ATOM 1352 O O . GLU A 1 175 ? -15.490 4.712 18.859 1.00 91.25 175 GLU A O 1
ATOM 1357 N N . SER A 1 176 ? -15.556 3.626 16.895 1.00 91.50 176 SER A N 1
ATOM 1358 C CA . SER A 1 176 ? -16.779 2.863 17.179 1.00 91.50 176 SER A CA 1
ATOM 1359 C C . SER A 1 176 ? -16.651 2.041 18.461 1.00 91.50 176 SER A C 1
ATOM 1361 O O . SER A 1 176 ? -17.560 2.000 19.292 1.00 91.50 176 SER A O 1
ATOM 1363 N N . LEU A 1 177 ? -15.487 1.432 18.665 1.00 90.44 177 LEU A N 1
ATOM 1364 C CA . LEU A 1 177 ? -15.202 0.612 19.830 1.00 90.44 177 LEU A CA 1
ATOM 1365 C C . LEU A 1 177 ? -15.021 1.440 21.109 1.00 90.44 177 LEU A C 1
ATOM 1367 O O . LEU A 1 177 ? -15.508 1.049 22.171 1.00 90.44 177 LEU A O 1
ATOM 1371 N N . ALA A 1 178 ? -14.395 2.616 21.011 1.00 88.81 178 ALA A N 1
ATOM 1372 C CA . ALA A 1 178 ? -14.310 3.568 22.118 1.00 88.81 178 ALA A CA 1
ATOM 1373 C C . ALA A 1 178 ? -15.701 4.085 22.530 1.00 88.81 178 ALA A C 1
ATOM 1375 O O . ALA A 1 178 ? -16.020 4.148 23.724 1.00 88.81 178 ALA A O 1
ATOM 1376 N N . ASN A 1 179 ? -16.556 4.384 21.551 1.00 90.62 179 ASN A N 1
ATOM 1377 C CA . ASN A 1 179 ? -17.939 4.800 21.779 1.00 90.62 179 ASN A CA 1
ATOM 1378 C C . ASN A 1 179 ? -18.763 3.679 22.428 1.00 90.62 179 ASN A C 1
ATOM 1380 O O . ASN A 1 179 ? -19.459 3.917 23.419 1.00 90.62 179 ASN A O 1
ATOM 1384 N N . SER A 1 180 ? -18.632 2.446 21.929 1.00 89.56 180 SER A N 1
ATOM 1385 C CA . SER A 1 180 ? -19.274 1.260 22.506 1.00 89.56 180 SER A CA 1
ATOM 1386 C C . SER A 1 180 ? -18.842 1.031 23.959 1.00 89.56 180 SER A C 1
ATOM 1388 O O . SER A 1 180 ? -19.688 0.895 24.847 1.00 89.56 180 SER A O 1
ATOM 1390 N N . CYS A 1 181 ? -17.536 1.104 24.233 1.00 88.38 181 CYS A N 1
ATOM 1391 C CA . CYS A 1 181 ? -16.977 0.988 25.578 1.00 88.38 181 CYS A CA 1
ATOM 1392 C C . CYS A 1 181 ? -17.554 2.051 26.524 1.00 88.38 181 CYS A C 1
ATOM 1394 O O . CYS A 1 181 ? -18.046 1.717 27.598 1.00 88.38 181 CYS A O 1
ATOM 1396 N N . THR A 1 182 ? -17.575 3.316 26.102 1.00 88.94 182 THR A N 1
ATOM 1397 C CA . THR A 1 182 ? -18.114 4.428 26.904 1.00 88.94 182 THR A CA 1
ATOM 1398 C C . THR A 1 182 ? -19.607 4.236 27.196 1.00 88.94 182 THR A C 1
ATOM 1400 O O . THR A 1 182 ? -20.074 4.460 28.317 1.00 88.94 182 THR A O 1
ATOM 1403 N N . LYS A 1 183 ? -20.377 3.770 26.203 1.00 92.00 183 LYS A N 1
ATOM 1404 C CA . LYS A 1 183 ? -21.809 3.471 26.349 1.00 92.00 183 LYS A CA 1
ATOM 1405 C C . LYS A 1 183 ? -22.046 2.325 27.336 1.00 92.00 183 LYS A C 1
ATOM 1407 O O . LYS A 1 183 ? -22.940 2.422 28.178 1.00 92.00 183 LYS A O 1
ATOM 1412 N N . ALA A 1 184 ? -21.248 1.262 27.266 1.00 89.75 184 ALA A N 1
ATOM 1413 C CA . ALA A 1 184 ? -21.332 0.133 28.188 1.00 89.75 184 ALA A CA 1
ATOM 1414 C C . ALA A 1 184 ? -20.896 0.514 29.615 1.00 89.75 184 ALA A C 1
ATOM 1416 O O . ALA A 1 184 ? -21.588 0.172 30.571 1.00 89.75 184 ALA A O 1
ATOM 1417 N N . GLU A 1 185 ? -19.830 1.301 29.775 1.00 91.19 185 GLU A N 1
ATOM 1418 C CA . GLU A 1 185 ? -19.397 1.836 31.074 1.00 91.19 185 GLU A CA 1
ATOM 1419 C C . GLU A 1 185 ? -20.483 2.700 31.728 1.00 91.19 185 GLU A C 1
ATOM 1421 O O . GLU A 1 185 ? -20.757 2.552 32.922 1.00 91.19 185 GLU A O 1
ATOM 1426 N N . LYS A 1 186 ? -21.175 3.541 30.949 1.00 94.12 186 LYS A N 1
ATOM 1427 C CA . LYS A 1 186 ? -22.324 4.314 31.442 1.00 94.12 186 LYS A CA 1
ATOM 1428 C C . LYS A 1 186 ? -23.442 3.408 31.969 1.00 94.12 186 LYS A C 1
ATOM 1430 O O . LYS A 1 186 ? -23.945 3.650 33.064 1.00 94.12 186 LYS A O 1
ATOM 1435 N N . ARG A 1 187 ? -23.783 2.338 31.241 1.00 91.81 187 ARG A N 1
ATOM 1436 C CA . ARG A 1 187 ? -24.788 1.348 31.676 1.00 91.81 187 ARG A CA 1
ATOM 1437 C C . ARG A 1 187 ? -24.360 0.578 32.925 1.00 91.81 187 ARG A C 1
ATOM 1439 O O . ARG A 1 187 ? -25.207 0.243 33.747 1.00 91.81 187 ARG A O 1
ATOM 1446 N N . ILE A 1 188 ? -23.068 0.290 33.089 1.00 91.62 188 ILE A N 1
ATOM 1447 C CA . ILE A 1 188 ? -22.540 -0.324 34.318 1.00 91.62 188 ILE A CA 1
ATOM 1448 C C . ILE A 1 188 ? -22.753 0.618 35.505 1.00 91.62 188 ILE A C 1
ATOM 1450 O O . ILE A 1 188 ? -23.242 0.184 36.545 1.00 91.62 188 ILE A O 1
ATOM 1454 N N . MET A 1 189 ? -22.423 1.905 35.357 1.00 92.44 189 MET A N 1
ATOM 1455 C CA . MET A 1 189 ? -22.638 2.894 36.421 1.00 92.44 189 MET A CA 1
ATOM 1456 C C . MET A 1 189 ? -24.119 3.021 36.795 1.00 92.44 189 MET A C 1
ATOM 1458 O O . MET A 1 189 ? -24.451 3.044 37.977 1.00 92.44 189 MET A O 1
ATOM 1462 N N . GLU A 1 190 ? -25.003 3.046 35.802 1.00 93.94 190 GLU A N 1
ATOM 1463 C CA . GLU A 1 190 ? -26.450 3.109 36.016 1.00 93.94 190 GLU A CA 1
ATOM 1464 C C . GLU A 1 190 ? -26.995 1.854 36.719 1.00 93.94 190 GLU A C 1
ATOM 1466 O O . GLU A 1 190 ? -27.706 1.972 37.715 1.00 93.94 190 GLU A O 1
ATOM 1471 N N . ASN A 1 191 ? -26.589 0.650 36.296 1.00 92.12 191 ASN A N 1
ATOM 1472 C CA . ASN A 1 191 ? -26.970 -0.595 36.978 1.00 92.12 191 ASN A CA 1
ATOM 1473 C C . ASN A 1 191 ? -26.454 -0.649 38.424 1.00 92.12 191 ASN A C 1
ATOM 1475 O O . ASN A 1 191 ? -27.156 -1.123 39.319 1.00 92.12 191 ASN A O 1
ATOM 1479 N N . ARG A 1 192 ? -25.234 -0.154 38.677 1.00 93.31 192 ARG A N 1
ATOM 1480 C CA . ARG A 1 192 ? -24.678 -0.068 40.036 1.00 93.31 192 ARG A CA 1
ATOM 1481 C C . ARG A 1 192 ? -25.529 0.817 40.934 1.00 93.31 192 ARG A C 1
ATOM 1483 O O . ARG A 1 192 ? -25.805 0.409 42.060 1.00 93.31 192 ARG A O 1
ATOM 1490 N N . LEU A 1 193 ? -25.963 1.967 40.419 1.00 94.12 193 LEU A N 1
ATOM 1491 C CA . LEU A 1 193 ? -26.845 2.888 41.129 1.00 94.12 193 LEU A CA 1
ATOM 1492 C C . LEU A 1 193 ? -28.191 2.224 41.454 1.00 94.12 193 LEU A C 1
ATOM 1494 O O . LEU A 1 193 ? -28.576 2.171 42.617 1.00 94.12 193 LEU A O 1
ATOM 1498 N N . GLN A 1 194 ? -28.856 1.622 40.464 1.00 91.88 194 GLN A N 1
ATOM 1499 C CA . GLN A 1 194 ? -30.135 0.926 40.674 1.00 91.88 194 GLN A CA 1
ATOM 1500 C C . GLN A 1 194 ? -30.024 -0.207 41.706 1.00 91.88 194 GLN A C 1
ATOM 1502 O O . GLN A 1 194 ? -30.919 -0.424 42.527 1.00 91.88 194 GLN A O 1
ATOM 1507 N N . ARG A 1 195 ? -28.903 -0.938 41.705 1.00 92.19 195 ARG A N 1
ATOM 1508 C CA . ARG A 1 195 ? -28.643 -1.999 42.685 1.00 92.19 195 ARG A CA 1
ATOM 1509 C C . ARG A 1 195 ? -28.452 -1.437 44.093 1.00 92.19 195 ARG A C 1
ATOM 1511 O O . ARG A 1 195 ? -28.955 -2.023 45.049 1.00 92.19 195 ARG A O 1
ATOM 1518 N N . GLU A 1 196 ? -27.728 -0.329 44.228 1.00 92.81 196 GLU A N 1
ATOM 1519 C CA . GLU A 1 196 ? -27.534 0.365 45.506 1.00 92.81 196 GLU A CA 1
ATOM 1520 C C . GLU A 1 196 ? -28.862 0.886 46.076 1.00 92.81 196 GLU A C 1
ATOM 1522 O O . GLU A 1 196 ? -29.153 0.680 47.258 1.00 92.81 196 GLU A O 1
ATOM 1527 N N . GLU A 1 197 ? -29.713 1.467 45.230 1.00 92.44 197 GLU A N 1
ATOM 1528 C CA . GLU A 1 197 ? -31.065 1.899 45.597 1.00 92.44 197 GLU A CA 1
ATOM 1529 C C . GLU A 1 197 ? -31.933 0.714 46.054 1.00 92.44 197 GLU A C 1
ATOM 1531 O O . GLU A 1 197 ? -32.566 0.780 47.110 1.00 92.44 197 GLU A O 1
ATOM 1536 N N . SER A 1 198 ? -31.904 -0.407 45.323 1.00 90.50 198 SER A N 1
ATOM 1537 C CA . SER A 1 198 ? -32.635 -1.633 45.682 1.00 90.50 198 SER A CA 1
ATOM 1538 C C . SER A 1 198 ? -32.184 -2.214 47.030 1.00 90.50 198 SER A C 1
ATOM 1540 O O . SER A 1 198 ? -33.014 -2.569 47.872 1.00 90.50 198 SER A O 1
ATOM 1542 N N . LEU A 1 199 ? -30.870 -2.254 47.283 1.00 90.19 199 LEU A N 1
ATOM 1543 C CA . LEU A 1 199 ? -30.311 -2.706 48.561 1.00 90.19 199 LEU A CA 1
ATOM 1544 C C . LEU A 1 199 ? -30.717 -1.786 49.718 1.00 90.19 199 LEU A C 1
ATOM 1546 O O . LEU A 1 199 ? -31.100 -2.266 50.787 1.00 90.19 199 LEU A O 1
ATOM 1550 N N . THR A 1 200 ? -30.674 -0.472 49.502 1.00 93.56 200 THR A N 1
ATOM 1551 C CA . THR A 1 200 ? -31.083 0.524 50.502 1.00 93.56 200 THR A CA 1
ATOM 1552 C C . THR A 1 200 ? -32.569 0.394 50.834 1.00 93.56 200 THR A C 1
ATOM 1554 O O . THR A 1 200 ? -32.957 0.415 52.010 1.00 93.56 200 THR A O 1
ATOM 1557 N N . PHE A 1 201 ? -33.406 0.188 49.814 1.00 91.38 201 PHE A N 1
ATOM 1558 C CA . PHE A 1 201 ? -34.834 -0.050 49.990 1.00 91.38 201 PHE A CA 1
ATOM 1559 C C . PHE A 1 201 ? -35.101 -1.334 50.779 1.00 91.38 201 PHE A C 1
ATOM 1561 O O . PHE A 1 201 ? -35.869 -1.305 51.741 1.00 91.38 201 PHE A O 1
ATOM 1568 N N . LYS A 1 202 ? -34.411 -2.434 50.446 1.00 89.75 202 LYS A N 1
ATOM 1569 C CA . LYS A 1 202 ? -34.509 -3.699 51.183 1.00 89.75 202 LYS A CA 1
ATOM 1570 C C . LYS A 1 202 ? -34.213 -3.505 52.668 1.00 89.75 202 LYS A C 1
ATOM 1572 O O . LYS A 1 202 ? -35.041 -3.853 53.501 1.00 89.75 202 LYS A O 1
ATOM 1577 N N . VAL A 1 203 ? -33.072 -2.900 53.004 1.00 91.44 203 VAL A N 1
ATOM 1578 C CA . VAL A 1 203 ? -32.670 -2.668 54.403 1.00 91.44 203 VAL A CA 1
ATOM 1579 C C . VAL A 1 203 ? -33.711 -1.832 55.148 1.00 91.44 203 VAL A C 1
ATOM 1581 O O . VAL A 1 203 ? -34.086 -2.168 56.273 1.00 91.44 203 VAL A O 1
ATOM 1584 N N . THR A 1 204 ? -34.211 -0.769 54.517 1.00 92.62 204 THR A N 1
ATOM 1585 C CA . THR A 1 204 ? -35.243 0.095 55.105 1.00 92.62 204 THR A CA 1
ATOM 1586 C C . THR A 1 204 ? -36.528 -0.692 55.365 1.00 92.62 204 THR A C 1
ATOM 1588 O O . THR A 1 204 ? -37.045 -0.673 56.482 1.00 92.62 204 THR A O 1
ATOM 1591 N N . LYS A 1 205 ? -36.996 -1.466 54.378 1.00 89.44 205 LYS A N 1
ATOM 1592 C CA . LYS A 1 205 ? -38.226 -2.254 54.486 1.00 89.44 205 LYS A CA 1
ATOM 1593 C C . LYS A 1 205 ? -38.126 -3.371 55.524 1.00 89.44 205 LYS A C 1
ATOM 1595 O O . LYS A 1 205 ? -39.050 -3.547 56.316 1.00 89.44 205 LYS A O 1
ATOM 1600 N N . THR A 1 206 ? -37.007 -4.092 55.579 1.00 88.31 206 THR A N 1
ATOM 1601 C CA . THR A 1 206 ? -36.772 -5.129 56.595 1.00 88.31 206 THR A CA 1
ATOM 1602 C C . THR A 1 206 ? -36.776 -4.533 58.007 1.00 88.31 206 THR A C 1
ATOM 1604 O O . THR A 1 206 ? -37.351 -5.125 58.921 1.00 88.31 206 THR A O 1
ATOM 1607 N N . ASN A 1 207 ? -36.189 -3.346 58.196 1.00 89.31 207 ASN A N 1
ATOM 1608 C CA . ASN A 1 207 ? -36.201 -2.654 59.487 1.00 89.31 207 ASN A CA 1
ATOM 1609 C C . ASN A 1 207 ? -37.615 -2.218 59.895 1.00 89.31 207 ASN A C 1
ATOM 1611 O O . ASN A 1 207 ? -38.003 -2.454 61.038 1.00 89.31 207 ASN A O 1
ATOM 1615 N N . GLU A 1 208 ? -38.397 -1.641 58.974 1.00 90.31 208 GLU A N 1
ATOM 1616 C CA . GLU A 1 208 ? -39.807 -1.297 59.217 1.00 90.31 208 GLU A CA 1
ATOM 1617 C C . GLU A 1 208 ? -40.611 -2.520 59.675 1.00 90.31 208 GLU A C 1
ATOM 1619 O O . GLU A 1 208 ? -41.274 -2.475 60.712 1.00 90.31 208 GLU A O 1
ATOM 1624 N N . VAL A 1 209 ? -40.514 -3.639 58.948 1.00 88.50 209 VAL A N 1
ATOM 1625 C CA . VAL A 1 209 ? -41.242 -4.868 59.294 1.00 88.50 209 VAL A CA 1
ATOM 1626 C C . VAL A 1 209 ? -40.771 -5.428 60.640 1.00 88.50 209 VAL A C 1
ATOM 1628 O O . VAL A 1 209 ? -41.606 -5.802 61.462 1.00 88.50 209 VAL A O 1
ATOM 1631 N N . SER A 1 210 ? -39.465 -5.418 60.927 1.00 86.69 210 SER A N 1
ATOM 1632 C CA . SER A 1 210 ? -38.933 -5.876 62.220 1.00 86.69 210 SER A CA 1
ATOM 1633 C C . SER A 1 210 ? -39.442 -5.044 63.402 1.00 86.69 210 SER A C 1
ATOM 1635 O O . SER A 1 210 ? -39.677 -5.590 64.482 1.00 86.69 210 SER A O 1
ATOM 1637 N N . ILE A 1 211 ? -39.635 -3.734 63.216 1.00 91.00 211 ILE A N 1
ATOM 1638 C CA . ILE A 1 211 ? -40.248 -2.871 64.233 1.00 91.00 211 ILE A CA 1
ATOM 1639 C C . ILE A 1 211 ? -41.697 -3.308 64.477 1.00 91.00 211 ILE A C 1
ATOM 1641 O O . ILE A 1 211 ? -42.059 -3.564 65.624 1.00 91.00 211 ILE A O 1
ATOM 1645 N N . THR A 1 212 ? -42.492 -3.489 63.415 1.00 86.19 212 THR A N 1
ATOM 1646 C CA . THR A 1 212 ? -43.894 -3.929 63.551 1.00 86.19 212 THR A CA 1
ATOM 1647 C C . THR A 1 212 ? -44.026 -5.321 64.179 1.00 86.19 212 THR A C 1
ATOM 1649 O O . THR A 1 212 ? -44.920 -5.550 64.991 1.00 86.19 212 THR A O 1
ATOM 1652 N N . GLU A 1 213 ? -43.113 -6.246 63.865 1.00 87.12 213 GLU A N 1
ATOM 1653 C CA . GLU A 1 213 ? -43.071 -7.586 64.463 1.00 87.12 213 GLU A CA 1
ATOM 1654 C C . GLU A 1 213 ? -42.846 -7.497 65.981 1.00 87.12 213 GLU A C 1
ATOM 1656 O O . GLU A 1 213 ? -43.612 -8.077 66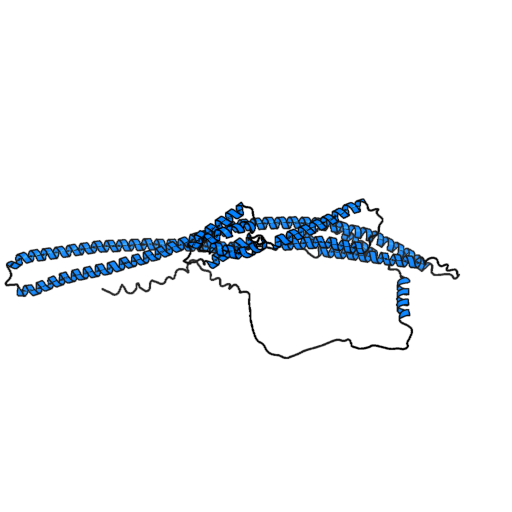.751 1.00 87.12 213 GLU A O 1
ATOM 1661 N N . LYS A 1 214 ? -41.867 -6.697 66.427 1.00 90.56 214 LYS A N 1
ATOM 1662 C CA . LYS A 1 214 ? -41.564 -6.497 67.857 1.00 90.56 214 LYS A CA 1
ATOM 1663 C C . LYS A 1 214 ? -42.695 -5.813 68.622 1.00 90.56 214 LYS A C 1
ATOM 1665 O O . LYS A 1 214 ? -42.941 -6.159 69.778 1.00 90.56 214 LYS A O 1
ATOM 1670 N N . GLU A 1 215 ? -43.372 -4.842 68.009 1.00 89.38 215 GLU A N 1
ATOM 1671 C CA . GLU A 1 215 ? -44.542 -4.189 68.609 1.00 89.38 215 GLU A CA 1
ATOM 1672 C C . GLU A 1 215 ? -45.660 -5.207 68.867 1.00 89.38 215 GLU A C 1
ATOM 1674 O O . GLU A 1 215 ? -46.154 -5.310 69.994 1.00 89.38 215 GLU A O 1
ATOM 1679 N N . LEU A 1 216 ? -45.984 -6.036 67.868 1.00 86.75 216 LEU A N 1
ATOM 1680 C CA . LEU A 1 216 ? -46.983 -7.099 68.002 1.00 86.75 216 LEU A CA 1
ATOM 1681 C C . LEU A 1 216 ? -46.577 -8.148 69.049 1.00 86.75 216 LEU A C 1
ATOM 1683 O O . LEU A 1 216 ? -47.413 -8.582 69.842 1.00 86.75 216 LEU A O 1
ATOM 1687 N N . GLU A 1 217 ? -45.303 -8.539 69.105 1.00 86.38 217 GLU A N 1
ATOM 1688 C CA . GLU A 1 217 ? -44.782 -9.448 70.136 1.00 86.38 217 GLU A CA 1
ATOM 1689 C C . GLU A 1 217 ? -44.905 -8.865 71.555 1.00 86.38 217 GLU A C 1
ATOM 1691 O O . GLU A 1 217 ? -45.292 -9.569 72.500 1.00 86.38 217 GLU A O 1
ATOM 1696 N N . GLY A 1 218 ? -44.613 -7.572 71.715 1.00 85.25 218 GLY A N 1
ATOM 1697 C CA . GLY A 1 218 ? -44.770 -6.847 72.974 1.00 85.25 218 GLY A CA 1
ATOM 1698 C C . GLY A 1 218 ? -46.231 -6.777 73.424 1.00 85.25 218 GLY A C 1
ATOM 1699 O O . GLY A 1 218 ? -46.541 -7.073 74.584 1.00 85.25 218 GLY A O 1
ATOM 1700 N N . GLU A 1 219 ? -47.145 -6.463 72.502 1.00 82.50 219 GLU A N 1
ATOM 1701 C CA . GLU A 1 219 ? -48.589 -6.477 72.751 1.00 82.50 219 GLU A CA 1
ATOM 1702 C C . GLU A 1 219 ? -49.084 -7.868 73.164 1.00 82.50 219 GLU A C 1
ATOM 1704 O O . GLU A 1 219 ? -49.789 -8.000 74.169 1.00 82.50 219 GLU A O 1
ATOM 1709 N N . ILE A 1 220 ? -48.669 -8.921 72.450 1.00 78.94 220 ILE A N 1
ATOM 1710 C CA . ILE A 1 220 ? -48.993 -10.315 72.785 1.00 78.94 220 ILE A CA 1
ATOM 1711 C C . ILE A 1 220 ? -48.516 -10.644 74.202 1.00 78.94 220 ILE A C 1
ATOM 1713 O O . ILE A 1 220 ? -49.280 -11.208 74.988 1.00 78.94 220 ILE A O 1
ATOM 1717 N N . SER A 1 221 ? -47.291 -10.260 74.558 1.00 79.81 221 SER A N 1
ATOM 1718 C CA . SER A 1 221 ? -46.705 -10.518 75.880 1.00 79.81 221 SER A CA 1
ATOM 1719 C C . SER A 1 221 ? -47.463 -9.791 77.000 1.00 79.81 221 SER A C 1
ATOM 1721 O O . SER A 1 221 ? -47.793 -10.379 78.037 1.00 79.81 221 SER A O 1
ATOM 1723 N N . GLY A 1 222 ? -47.814 -8.519 76.786 1.00 82.38 222 GLY A N 1
ATOM 1724 C CA . GLY A 1 222 ? -48.625 -7.734 77.721 1.00 82.38 222 GLY A CA 1
ATOM 1725 C C . GLY A 1 222 ? -50.038 -8.300 77.903 1.00 82.38 222 GLY A C 1
ATOM 1726 O O . GLY A 1 222 ? -50.545 -8.382 79.028 1.00 82.38 222 GLY A O 1
ATOM 1727 N N . LEU A 1 223 ? -50.663 -8.754 76.813 1.00 72.81 223 LEU A N 1
ATOM 1728 C CA . LEU A 1 223 ? -51.973 -9.405 76.832 1.00 72.81 223 LEU A CA 1
ATOM 1729 C C . LEU A 1 223 ? -51.918 -10.805 77.473 1.00 72.81 223 LEU A C 1
ATOM 1731 O O . LEU A 1 223 ? -52.833 -11.156 78.217 1.00 72.81 223 LEU A O 1
ATOM 1735 N N . GLN A 1 224 ? -50.837 -11.576 77.296 1.00 67.81 224 GLN A N 1
ATOM 1736 C CA . GLN A 1 224 ? -50.619 -12.867 77.969 1.00 67.81 224 GLN A CA 1
ATOM 1737 C C . GLN A 1 224 ? -50.541 -12.741 79.495 1.00 67.81 224 GLN A C 1
ATOM 1739 O O . GLN A 1 224 ? -51.025 -13.621 80.206 1.00 67.81 224 GLN A O 1
ATOM 1744 N N . LYS A 1 225 ? -49.980 -11.645 80.017 1.00 80.00 225 LYS A N 1
ATOM 1745 C CA . LYS A 1 225 ? -49.945 -11.390 81.466 1.00 80.00 225 LYS A CA 1
ATOM 1746 C C . LYS A 1 225 ? -51.345 -11.133 82.038 1.00 80.00 225 LYS A C 1
ATOM 1748 O O . LYS A 1 225 ? -51.657 -11.601 83.127 1.00 80.00 225 LYS A O 1
ATOM 1753 N N . ARG A 1 226 ? -52.205 -10.434 81.286 1.00 67.69 226 ARG A N 1
ATOM 1754 C CA . ARG A 1 226 ? -53.629 -10.224 81.626 1.00 67.69 226 ARG A CA 1
ATOM 1755 C C . ARG A 1 226 ? -54.491 -11.479 81.406 1.00 67.69 226 ARG A C 1
ATOM 1757 O O . ARG A 1 226 ? -55.468 -11.674 82.116 1.00 67.69 226 ARG A O 1
ATOM 1764 N N . ARG A 1 227 ? -54.115 -12.365 80.476 1.00 55.16 227 ARG A N 1
ATOM 1765 C CA . ARG A 1 227 ? -54.812 -13.622 80.124 1.00 55.16 227 ARG A CA 1
ATOM 1766 C C . ARG A 1 227 ? -55.006 -14.589 81.297 1.00 55.16 227 ARG A C 1
ATOM 1768 O O . ARG A 1 227 ? -56.062 -15.204 81.362 1.00 55.16 227 ARG A O 1
ATOM 1775 N N . GLY A 1 228 ? -54.059 -14.688 82.236 1.00 64.88 228 GLY A N 1
ATOM 1776 C CA . GLY A 1 228 ? -54.213 -15.541 83.432 1.00 64.88 228 GLY A CA 1
ATOM 1777 C C . GLY A 1 228 ? -55.396 -15.148 84.332 1.00 64.88 228 GLY A C 1
ATOM 1778 O O . GLY A 1 228 ? -55.775 -15.896 85.220 1.00 64.88 228 GLY A O 1
ATOM 1779 N N . GLN A 1 229 ? -55.993 -13.976 84.098 1.00 69.69 229 GLN A N 1
ATOM 1780 C CA . GLN A 1 229 ? -57.153 -13.472 84.833 1.00 69.69 229 GLN A CA 1
ATOM 1781 C C . GLN A 1 229 ? -58.479 -13.666 84.064 1.00 69.69 229 GLN A C 1
ATOM 1783 O O . GLN A 1 229 ? -59.540 -13.475 84.648 1.00 69.69 229 GLN A O 1
ATOM 1788 N N . LEU A 1 230 ? -58.448 -14.035 82.771 1.00 57.38 230 LEU A N 1
ATOM 1789 C CA . LEU A 1 230 ? -59.604 -14.041 81.848 1.00 57.38 230 LEU A CA 1
ATOM 1790 C C . LEU A 1 230 ? -59.951 -15.428 81.259 1.00 57.38 230 LEU A C 1
ATOM 1792 O O . LEU A 1 230 ? -60.797 -15.520 80.372 1.00 57.38 230 LEU A O 1
ATOM 1796 N N . GLU A 1 231 ? -59.344 -16.506 81.764 1.00 64.75 231 GLU A N 1
ATOM 1797 C CA . GLU A 1 231 ? -59.460 -17.921 81.340 1.00 64.75 231 GLU A CA 1
ATOM 1798 C C . GLU A 1 231 ? -60.889 -18.507 81.193 1.00 64.75 231 GLU A C 1
ATOM 1800 O O . GLU A 1 231 ? -61.046 -19.606 80.670 1.00 64.75 231 GLU A O 1
ATOM 1805 N N . VAL A 1 232 ? -61.942 -17.778 81.575 1.00 63.34 232 VAL A N 1
ATOM 1806 C CA . VAL A 1 232 ? -63.358 -18.164 81.400 1.00 63.34 232 VAL A CA 1
ATOM 1807 C C . VAL A 1 232 ? -63.994 -17.563 80.128 1.00 63.34 232 VAL A C 1
ATOM 1809 O O . VAL A 1 232 ? -64.788 -18.222 79.466 1.00 63.34 232 VAL A O 1
ATOM 1812 N N . GLU A 1 233 ? -63.581 -16.371 79.687 1.00 61.47 233 GLU A N 1
ATOM 1813 C CA . GLU A 1 233 ? -63.954 -15.761 78.385 1.00 61.47 233 GLU A CA 1
ATOM 1814 C C . GLU A 1 233 ? -63.165 -16.371 77.192 1.00 61.47 233 GLU A C 1
ATOM 1816 O O . GLU A 1 233 ? -63.313 -15.997 76.024 1.00 61.47 233 GLU A O 1
ATOM 1821 N N . LEU A 1 234 ? -62.317 -17.355 77.503 1.00 60.25 234 LEU A N 1
ATOM 1822 C CA . LEU A 1 234 ? -61.310 -18.030 76.684 1.00 60.25 234 LEU A CA 1
ATOM 1823 C C . LEU A 1 234 ? -61.829 -18.619 75.362 1.00 60.25 234 LEU A C 1
ATOM 1825 O O . LEU A 1 234 ? -61.122 -18.562 74.354 1.00 60.25 234 LEU A O 1
ATOM 1829 N N . SER A 1 235 ? -63.056 -19.148 75.314 1.00 70.44 235 SER A N 1
ATOM 1830 C CA . SER A 1 235 ? -63.562 -19.796 74.090 1.00 70.44 235 SER A CA 1
ATOM 1831 C C . SER A 1 235 ? -63.883 -18.791 72.973 1.00 70.44 235 SER A C 1
ATOM 1833 O O . SER A 1 235 ? -63.595 -19.048 71.806 1.00 70.44 235 SER A O 1
ATOM 1835 N N . LYS A 1 236 ? -64.394 -17.603 73.319 1.00 66.31 236 LYS A N 1
ATOM 1836 C CA . LYS A 1 236 ? -64.702 -16.516 72.372 1.00 66.31 236 LYS A CA 1
ATOM 1837 C C . LYS A 1 236 ? -63.435 -15.767 71.934 1.00 66.31 236 LYS A C 1
ATOM 1839 O O . LYS A 1 236 ? -63.368 -15.221 70.832 1.00 66.31 236 LYS A O 1
ATOM 1844 N N . VAL A 1 237 ? -62.412 -15.773 72.788 1.00 62.31 237 VAL A N 1
ATOM 1845 C CA . VAL A 1 237 ? -61.071 -15.230 72.526 1.00 62.31 237 VAL A CA 1
ATOM 1846 C C . VAL A 1 237 ? -60.247 -16.146 71.616 1.00 62.31 237 VAL A C 1
ATOM 1848 O O . VAL A 1 237 ? -59.469 -15.631 70.819 1.00 62.31 237 VAL A O 1
ATOM 1851 N N . ASN A 1 238 ? -60.460 -17.465 71.632 1.00 70.56 238 ASN A N 1
ATOM 1852 C CA . ASN A 1 238 ? -59.780 -18.414 70.739 1.00 70.56 238 ASN A CA 1
ATOM 1853 C C . ASN A 1 238 ? -59.949 -18.057 69.245 1.00 70.56 238 ASN A C 1
ATOM 1855 O O . ASN A 1 238 ? -58.991 -18.099 68.475 1.00 70.56 238 ASN A O 1
ATOM 1859 N N . THR A 1 239 ? -61.137 -17.594 68.842 1.00 76.25 239 THR A N 1
ATOM 1860 C CA . THR A 1 239 ? -61.402 -17.115 67.473 1.00 76.25 239 THR A CA 1
ATOM 1861 C C . THR A 1 239 ? -60.582 -15.867 67.127 1.00 76.25 239 THR A C 1
ATOM 1863 O O . THR A 1 239 ? -60.085 -15.736 66.010 1.00 76.25 239 THR A O 1
ATOM 1866 N N . LYS A 1 240 ? -60.396 -14.955 68.092 1.00 72.44 240 LYS A N 1
ATOM 1867 C CA . LYS A 1 240 ? -59.592 -13.732 67.919 1.00 72.44 240 LYS A CA 1
ATOM 1868 C C . LYS A 1 240 ? -58.085 -14.009 67.968 1.00 72.44 240 LYS A C 1
ATOM 1870 O O . LYS A 1 240 ? -57.349 -13.402 67.202 1.00 72.44 240 LYS A O 1
ATOM 1875 N N . LEU A 1 241 ? -57.630 -14.938 68.810 1.00 73.94 241 LEU A N 1
ATOM 1876 C CA . LEU A 1 241 ? -56.233 -15.380 68.879 1.00 73.94 241 LEU A CA 1
ATOM 1877 C C . LEU A 1 241 ? -55.788 -15.988 67.548 1.00 73.94 241 LEU A C 1
ATOM 1879 O O . LEU A 1 241 ? -54.759 -15.592 67.006 1.00 73.94 241 LEU A O 1
ATOM 1883 N N . ASN A 1 242 ? -56.604 -16.882 66.987 1.00 80.00 242 ASN A N 1
ATOM 1884 C CA . ASN A 1 242 ? -56.343 -17.445 65.668 1.00 80.00 242 ASN A CA 1
ATOM 1885 C C . ASN A 1 242 ? -56.292 -16.348 64.593 1.00 80.00 242 ASN A C 1
ATOM 1887 O O . ASN A 1 242 ? -55.423 -16.394 63.730 1.00 80.00 242 ASN A O 1
ATOM 1891 N N . ALA A 1 243 ? -57.135 -15.312 64.685 1.00 81.62 243 ALA A N 1
ATOM 1892 C CA . ALA A 1 243 ? -57.075 -14.174 63.767 1.00 81.62 243 ALA A CA 1
ATOM 1893 C C . ALA A 1 243 ? -55.762 -13.367 63.883 1.00 81.62 243 ALA A C 1
ATOM 1895 O O . ALA A 1 243 ? -55.206 -12.977 62.858 1.00 81.62 243 ALA A O 1
ATOM 1896 N N . THR A 1 244 ? -55.233 -13.134 65.090 1.00 81.25 244 THR A N 1
ATOM 1897 C CA . THR A 1 244 ? -53.953 -12.419 65.284 1.00 81.25 244 THR A CA 1
ATOM 1898 C C . THR A 1 244 ? -52.742 -13.267 64.879 1.00 81.25 244 THR A C 1
ATOM 1900 O O . THR A 1 244 ? -51.821 -12.744 64.260 1.00 81.25 244 THR A O 1
ATOM 1903 N N . ILE A 1 245 ? -52.759 -14.580 65.144 1.00 81.81 245 ILE A N 1
ATOM 1904 C CA . ILE A 1 245 ? -51.714 -15.514 64.685 1.00 81.81 245 ILE A CA 1
ATOM 1905 C C . ILE A 1 245 ? -51.676 -15.574 63.156 1.00 81.81 245 ILE A C 1
ATOM 1907 O O . ILE A 1 245 ? -50.600 -15.517 62.566 1.00 81.81 245 ILE A O 1
ATOM 1911 N N . VAL A 1 246 ? -52.842 -15.640 62.504 1.00 88.38 246 VAL A N 1
ATOM 1912 C CA . VAL A 1 246 ? -52.937 -15.609 61.037 1.00 88.38 246 VAL A CA 1
ATOM 1913 C C . VAL A 1 246 ? -52.398 -14.290 60.479 1.00 88.38 246 VAL A C 1
ATOM 1915 O O . VAL A 1 246 ? -51.694 -14.315 59.475 1.00 88.38 246 VAL A O 1
ATOM 1918 N N . LYS A 1 247 ? -52.655 -13.151 61.139 1.00 87.94 247 LYS A N 1
ATOM 1919 C CA . LYS A 1 247 ? -52.078 -11.855 60.741 1.00 87.94 247 LYS A CA 1
ATOM 1920 C C . LYS A 1 247 ? -50.554 -11.828 60.865 1.00 87.94 247 LYS A C 1
ATOM 1922 O O . LYS A 1 247 ? -49.901 -11.452 59.902 1.00 87.94 247 LYS A O 1
ATOM 1927 N N . LEU A 1 248 ? -49.993 -12.276 61.992 1.00 87.56 248 LEU A N 1
ATOM 1928 C CA . LEU A 1 248 ? -48.538 -12.366 62.174 1.00 87.56 248 LEU A CA 1
ATOM 1929 C C . LEU A 1 248 ? -47.897 -13.277 61.116 1.00 87.56 248 LEU A C 1
ATOM 1931 O O . LEU A 1 248 ? -46.884 -12.922 60.519 1.00 87.56 248 LEU A O 1
ATOM 1935 N N . LYS A 1 249 ? -48.513 -14.437 60.850 1.00 88.94 249 LYS A N 1
ATOM 1936 C CA . LYS A 1 249 ? -48.051 -15.376 59.822 1.00 88.94 249 LYS A CA 1
ATOM 1937 C C . LYS A 1 249 ? -48.072 -14.738 58.434 1.00 88.94 249 LYS A C 1
ATOM 1939 O O . LYS A 1 249 ? -47.078 -14.834 57.726 1.00 88.94 249 LYS A O 1
ATOM 1944 N N . LYS A 1 250 ? -49.155 -14.034 58.091 1.00 90.38 250 LYS A N 1
ATOM 1945 C CA . LYS A 1 250 ? -49.289 -13.309 56.825 1.00 90.38 250 LYS A CA 1
ATOM 1946 C C . LYS A 1 250 ? -48.199 -12.246 56.659 1.00 90.38 250 LYS A C 1
ATOM 1948 O O . LYS A 1 250 ? -47.544 -12.228 55.630 1.00 90.38 250 LYS A O 1
ATOM 1953 N N . THR A 1 251 ? -47.950 -11.414 57.670 1.00 86.00 251 THR A N 1
ATOM 1954 C CA . THR A 1 251 ? -46.892 -10.389 57.602 1.00 86.00 251 THR A CA 1
ATOM 1955 C C . THR A 1 251 ? -45.495 -11.005 57.472 1.00 86.00 251 THR A C 1
ATOM 1957 O O . THR A 1 251 ? -44.653 -10.474 56.751 1.00 86.00 251 THR A O 1
ATOM 1960 N N . ARG A 1 252 ? -45.236 -12.153 58.118 1.00 87.38 252 ARG A N 1
ATOM 1961 C CA . ARG A 1 252 ? -43.968 -12.882 57.951 1.00 87.38 252 ARG A CA 1
ATOM 1962 C C . ARG A 1 252 ? -43.826 -13.469 56.543 1.00 87.38 252 ARG A C 1
ATOM 1964 O O . ARG A 1 252 ? -42.764 -13.335 55.949 1.00 87.38 252 ARG A O 1
ATOM 1971 N N . GLU A 1 253 ? -44.892 -14.056 56.002 1.00 89.38 253 GLU A N 1
ATOM 1972 C CA . GLU A 1 253 ? -44.923 -14.579 54.629 1.00 89.38 253 GLU A CA 1
ATOM 1973 C C . GLU A 1 253 ? -44.724 -13.462 53.589 1.00 89.38 253 GLU A C 1
ATOM 1975 O O . GLU A 1 253 ? -43.944 -13.638 52.658 1.00 89.38 253 GLU A O 1
ATOM 1980 N N . GLU A 1 254 ? -45.351 -12.294 53.769 1.00 87.31 254 GLU A N 1
ATOM 1981 C CA . GLU A 1 254 ? -45.144 -11.110 52.918 1.00 87.31 254 GLU A CA 1
ATOM 1982 C C . GLU A 1 254 ? -43.687 -10.624 52.958 1.00 87.31 254 GLU A C 1
ATOM 1984 O O . GLU A 1 254 ? -43.116 -10.286 51.922 1.00 87.31 254 GLU A O 1
ATOM 1989 N N . LYS A 1 255 ? -43.057 -10.633 54.140 1.00 88.69 255 LYS A N 1
ATOM 1990 C CA . LYS A 1 255 ? -41.640 -10.281 54.301 1.00 88.69 255 LYS A CA 1
ATOM 1991 C C . LYS A 1 255 ? -40.729 -11.276 53.579 1.00 88.69 255 LYS A C 1
ATOM 1993 O O . LYS A 1 255 ? -39.827 -10.855 52.867 1.00 88.69 255 LYS A O 1
ATOM 1998 N N . ASP A 1 256 ? -40.978 -12.575 53.727 1.00 87.69 256 ASP A N 1
ATOM 1999 C CA . ASP A 1 256 ? -40.169 -13.606 53.070 1.00 87.69 256 ASP A CA 1
ATOM 2000 C C . ASP A 1 256 ? -40.329 -13.555 51.533 1.00 87.69 256 ASP A C 1
ATOM 2002 O O . ASP A 1 256 ? -39.344 -13.678 50.807 1.00 87.69 256 ASP A O 1
ATOM 2006 N N . GLN A 1 257 ? -41.541 -13.293 51.021 1.00 91.31 257 GLN A N 1
ATOM 2007 C CA . GLN A 1 257 ? -41.786 -13.079 49.584 1.00 91.31 257 GLN A CA 1
ATOM 2008 C C . GLN A 1 257 ? -41.084 -11.824 49.054 1.00 91.31 257 GLN A C 1
ATOM 2010 O O . GLN A 1 257 ? -40.507 -11.850 47.966 1.00 91.31 257 GLN A O 1
ATOM 2015 N N . PHE A 1 258 ? -41.109 -10.732 49.822 1.00 90.88 258 PHE A N 1
ATOM 2016 C CA . PHE A 1 258 ? -40.394 -9.507 49.482 1.00 90.88 258 PHE A CA 1
ATOM 2017 C C . PHE A 1 258 ? -38.875 -9.718 49.459 1.00 90.88 258 PHE A C 1
ATOM 2019 O O . PHE A 1 258 ? -38.211 -9.283 48.518 1.00 90.88 258 PHE A O 1
ATOM 2026 N N . ASP A 1 259 ? -38.328 -10.402 50.467 1.00 89.69 259 ASP A N 1
ATOM 2027 C CA . ASP A 1 259 ? -36.900 -10.708 50.547 1.00 89.69 259 ASP A CA 1
ATOM 2028 C C . ASP A 1 259 ? -36.452 -11.552 49.344 1.00 89.69 259 ASP A C 1
ATOM 2030 O O . ASP A 1 259 ? -35.402 -11.271 48.761 1.00 89.69 259 ASP A O 1
ATOM 2034 N N . GLU A 1 260 ? -37.259 -12.533 48.931 1.00 92.75 260 GLU A N 1
ATOM 2035 C CA . GLU A 1 260 ? -36.991 -13.351 47.747 1.00 92.75 260 GLU A CA 1
ATOM 2036 C C . GLU A 1 260 ? -37.049 -12.525 46.454 1.00 92.75 260 GLU A C 1
ATOM 2038 O O . GLU A 1 260 ? -36.083 -12.515 45.691 1.00 92.75 260 GLU A O 1
ATOM 2043 N N . ALA A 1 261 ? -38.120 -11.759 46.226 1.00 91.62 261 ALA A N 1
ATOM 2044 C CA . ALA A 1 261 ? -38.246 -10.908 45.040 1.00 91.62 261 ALA A CA 1
ATOM 2045 C C . ALA A 1 261 ? -37.113 -9.868 44.949 1.00 91.62 261 ALA A C 1
ATOM 2047 O O . ALA A 1 261 ? -36.532 -9.651 43.884 1.00 91.62 261 ALA A O 1
ATOM 2048 N N . SER A 1 262 ? -36.741 -9.262 46.080 1.00 91.38 262 SER A N 1
ATOM 2049 C CA . SER A 1 262 ? -35.621 -8.323 46.159 1.00 91.38 262 SER A CA 1
ATOM 2050 C C . SER A 1 262 ? -34.283 -9.000 45.840 1.00 91.38 262 SER A C 1
ATOM 2052 O O . SER A 1 262 ? -33.474 -8.437 45.098 1.00 91.38 262 SER A O 1
ATOM 2054 N N . ASN A 1 263 ? -34.051 -10.226 46.326 1.00 92.50 263 ASN A N 1
ATOM 2055 C CA . ASN A 1 263 ? -32.848 -10.988 45.985 1.00 92.50 263 ASN A CA 1
ATOM 2056 C C . ASN A 1 263 ? -32.765 -11.279 44.480 1.00 92.50 263 ASN A C 1
ATOM 2058 O O . ASN A 1 263 ? -31.685 -11.138 43.904 1.00 92.50 263 ASN A O 1
ATOM 2062 N N . GLN A 1 264 ? -33.884 -11.623 43.834 1.00 95.00 264 GLN A N 1
ATOM 2063 C CA . GLN A 1 264 ? -33.925 -11.855 42.386 1.00 95.00 264 GLN A CA 1
ATOM 2064 C C . GLN A 1 264 ? -33.526 -10.601 41.594 1.00 95.00 264 GLN A C 1
ATOM 2066 O O . GLN A 1 264 ? -32.703 -10.687 40.680 1.00 95.00 264 GLN A O 1
ATOM 2071 N N . ILE A 1 265 ? -34.017 -9.420 41.990 1.00 92.62 265 ILE A N 1
ATOM 2072 C CA . ILE A 1 265 ? -33.646 -8.140 41.358 1.00 92.62 265 ILE A CA 1
ATOM 2073 C C . ILE A 1 265 ? -32.140 -7.880 41.492 1.00 92.62 265 ILE A C 1
ATOM 2075 O O . ILE A 1 265 ? -31.467 -7.570 40.507 1.00 92.62 265 ILE A O 1
ATOM 2079 N N . VAL A 1 266 ? -31.584 -8.043 42.696 1.00 93.00 266 VAL A N 1
ATOM 2080 C CA . VAL A 1 266 ? -30.151 -7.814 42.948 1.00 93.00 266 VAL A CA 1
ATOM 2081 C C . VAL A 1 266 ? -29.275 -8.790 42.155 1.00 93.00 266 VAL A C 1
ATOM 2083 O O . VAL A 1 266 ? -28.241 -8.383 41.619 1.00 93.00 266 VAL A O 1
ATOM 2086 N N . LEU A 1 267 ? -29.675 -10.062 42.057 1.00 93.69 267 LEU A N 1
ATOM 2087 C CA . LEU A 1 267 ? -28.962 -11.073 41.273 1.00 93.69 267 LEU A CA 1
ATOM 2088 C C . LEU A 1 267 ? -28.984 -10.752 39.776 1.00 93.69 267 LEU A C 1
ATOM 2090 O O . LEU A 1 267 ? -27.940 -10.824 39.129 1.00 93.69 267 LEU A O 1
ATOM 2094 N N . HIS A 1 268 ? -30.135 -10.349 39.241 1.00 93.19 268 HIS A N 1
ATOM 2095 C CA . HIS A 1 268 ? -30.271 -9.974 37.836 1.00 93.19 268 HIS A CA 1
ATOM 2096 C C . HIS A 1 268 ? -29.425 -8.741 37.477 1.00 93.19 268 HIS A C 1
ATOM 2098 O O . HIS A 1 268 ? -28.691 -8.768 36.488 1.00 93.19 268 HIS A O 1
ATOM 2104 N N . LEU A 1 269 ? -29.452 -7.687 38.306 1.00 90.75 269 LEU A N 1
ATOM 2105 C CA . LEU A 1 269 ? -28.616 -6.494 38.101 1.00 90.75 269 LEU A CA 1
ATOM 2106 C C . LEU A 1 269 ? -27.121 -6.835 38.128 1.00 90.75 269 LEU A C 1
ATOM 2108 O O . LEU A 1 269 ? -26.352 -6.320 37.318 1.00 90.75 269 LEU A O 1
ATOM 2112 N N . LYS A 1 270 ? -26.713 -7.748 39.016 1.00 92.88 270 LYS A N 1
ATOM 2113 C CA . LYS A 1 270 ? -25.332 -8.233 39.071 1.00 92.88 270 LYS A CA 1
ATOM 2114 C C . LYS A 1 270 ? -24.946 -9.026 37.818 1.00 92.88 270 LYS A C 1
ATOM 2116 O O . LYS A 1 270 ? -23.880 -8.791 37.263 1.00 92.88 270 LYS A O 1
ATOM 2121 N N . ALA A 1 271 ? -25.804 -9.931 37.351 1.00 93.94 271 ALA A N 1
ATOM 2122 C CA . ALA A 1 271 ? -25.534 -10.712 36.145 1.00 93.94 271 ALA A CA 1
ATOM 2123 C C . ALA A 1 271 ? -25.373 -9.814 34.902 1.00 93.94 271 ALA A C 1
ATOM 2125 O O . ALA A 1 271 ? -24.427 -9.997 34.135 1.00 93.94 271 ALA A O 1
ATOM 2126 N N . LYS A 1 272 ? -26.240 -8.799 34.746 1.00 92.75 272 LYS A N 1
ATOM 2127 C CA . LYS A 1 272 ? -26.116 -7.786 33.683 1.00 92.75 272 LYS A CA 1
ATOM 2128 C C . LYS A 1 272 ? -24.826 -6.968 33.805 1.00 92.75 272 LYS A C 1
ATOM 2130 O O . LYS A 1 272 ? -24.176 -6.698 32.797 1.00 92.75 272 LYS A O 1
ATOM 2135 N N . GLU A 1 273 ? -24.429 -6.586 35.021 1.00 92.06 273 GLU A N 1
ATOM 2136 C CA . GLU A 1 273 ? -23.155 -5.898 35.266 1.00 92.06 273 GLU A CA 1
ATOM 2137 C C . GLU A 1 273 ? -21.950 -6.753 34.841 1.00 92.06 273 GLU A C 1
ATOM 2139 O O . GLU A 1 273 ? -21.048 -6.248 34.166 1.00 92.06 273 GLU A O 1
ATOM 2144 N N . ASP A 1 274 ? -21.936 -8.038 35.202 1.00 91.69 274 ASP A N 1
ATOM 2145 C CA . ASP A 1 274 ? -20.848 -8.963 34.872 1.00 91.69 274 ASP A CA 1
ATOM 2146 C C . ASP A 1 274 ? -20.741 -9.185 33.349 1.00 91.69 274 ASP A C 1
ATOM 2148 O O . ASP A 1 274 ? -19.641 -9.254 32.794 1.00 91.69 274 ASP A O 1
ATOM 2152 N N . GLU A 1 275 ? -21.871 -9.253 32.640 1.00 92.19 275 GLU A N 1
ATOM 2153 C CA . GLU A 1 275 ? -21.912 -9.333 31.176 1.00 92.19 275 GLU A CA 1
ATOM 2154 C C . GLU A 1 275 ? -21.398 -8.062 30.492 1.00 92.19 275 GLU A C 1
ATOM 2156 O O . GLU A 1 275 ? -20.512 -8.142 29.636 1.00 92.19 275 GLU A O 1
ATOM 2161 N N . LEU A 1 276 ? -21.884 -6.887 30.905 1.00 90.25 276 LEU A N 1
ATOM 2162 C CA . LEU A 1 276 ? -21.393 -5.610 30.384 1.00 90.25 276 LEU A CA 1
ATOM 2163 C C . LEU A 1 276 ? -19.898 -5.430 30.671 1.00 90.25 276 LEU A C 1
ATOM 2165 O O . LEU A 1 276 ? -19.162 -4.939 29.818 1.00 90.25 276 LEU A O 1
ATOM 2169 N N . SER A 1 277 ? -19.427 -5.868 31.840 1.00 91.19 277 SER A N 1
ATOM 2170 C CA . SER A 1 277 ? -18.009 -5.810 32.205 1.00 91.19 277 SER A CA 1
ATOM 2171 C C . SER A 1 277 ? -17.147 -6.691 31.298 1.00 91.19 277 SER A C 1
ATOM 2173 O O . SER A 1 277 ? -16.077 -6.254 30.868 1.00 91.19 277 SER A O 1
ATOM 2175 N N . ARG A 1 278 ? -17.618 -7.897 30.943 1.00 91.06 278 ARG A N 1
ATOM 2176 C CA . ARG A 1 278 ? -16.951 -8.751 29.942 1.00 91.06 278 ARG A CA 1
ATOM 2177 C C . ARG A 1 278 ? -16.916 -8.086 28.565 1.00 91.06 278 ARG A C 1
ATOM 2179 O O . ARG A 1 278 ? -15.860 -8.071 27.938 1.00 91.06 278 ARG A O 1
ATOM 2186 N N . SER A 1 279 ? -18.025 -7.486 28.127 1.00 87.94 279 SER A N 1
ATOM 2187 C CA . SER A 1 279 ? -18.098 -6.760 26.849 1.00 87.94 279 SER A CA 1
ATOM 2188 C C . SER A 1 279 ? -17.123 -5.574 26.799 1.00 87.94 279 SER A C 1
ATOM 2190 O O . SER A 1 279 ? -16.362 -5.447 25.841 1.00 87.94 279 SER A O 1
ATOM 2192 N N . VAL A 1 280 ? -17.057 -4.765 27.864 1.00 89.69 280 VAL A N 1
ATOM 2193 C CA . VAL A 1 280 ? -16.091 -3.659 27.995 1.00 89.69 280 VAL A CA 1
ATOM 2194 C C . VAL A 1 280 ? -14.651 -4.165 27.938 1.00 89.69 280 VAL A C 1
ATOM 2196 O O . VAL A 1 280 ? -13.819 -3.566 27.257 1.00 89.69 280 VAL A O 1
ATOM 2199 N N . ALA A 1 281 ? -14.336 -5.257 28.640 1.00 90.06 281 ALA A N 1
ATOM 2200 C CA . ALA A 1 281 ? -12.993 -5.830 28.632 1.00 90.06 281 ALA A CA 1
ATOM 2201 C C . ALA A 1 281 ? -12.584 -6.303 27.225 1.00 90.06 281 ALA A C 1
ATOM 2203 O O . ALA A 1 281 ? -11.507 -5.933 26.758 1.00 90.06 281 ALA A O 1
ATOM 2204 N N . SER A 1 282 ? -13.462 -7.034 26.529 1.00 86.81 282 SER A N 1
ATOM 2205 C CA . SER A 1 282 ? -13.248 -7.471 25.141 1.00 86.81 282 SER A CA 1
ATOM 2206 C C . SER A 1 282 ? -13.057 -6.272 24.200 1.00 86.81 282 SER A C 1
ATOM 2208 O O . SER A 1 282 ? -12.054 -6.199 23.488 1.00 86.81 282 SER A O 1
ATOM 2210 N N . SER A 1 283 ? -13.914 -5.249 24.301 1.00 86.19 283 SER A N 1
ATOM 2211 C CA . SER A 1 283 ? -13.789 -4.026 23.499 1.00 86.19 283 SER A CA 1
ATOM 2212 C C . SER A 1 283 ? -12.488 -3.257 23.760 1.00 86.19 283 SER A C 1
ATOM 2214 O O . SER A 1 283 ? -11.893 -2.710 22.838 1.00 86.19 283 SER A O 1
ATOM 2216 N N . LYS A 1 284 ? -11.984 -3.219 24.999 1.00 90.81 284 LYS A N 1
ATOM 2217 C CA . LYS A 1 284 ? -10.699 -2.561 25.308 1.00 90.81 284 LYS A CA 1
ATOM 2218 C C . LYS A 1 284 ? -9.501 -3.302 24.715 1.00 90.81 284 LYS A C 1
ATOM 2220 O O . LYS A 1 284 ? -8.565 -2.655 24.231 1.00 90.81 284 LYS A O 1
ATOM 2225 N N . VAL A 1 285 ? -9.522 -4.635 24.749 1.00 92.31 285 VAL A N 1
ATOM 2226 C CA . VAL A 1 285 ? -8.482 -5.470 24.129 1.00 92.31 285 VAL A CA 1
ATOM 2227 C C . VAL A 1 285 ? -8.494 -5.284 22.616 1.00 92.31 285 VAL A C 1
ATOM 2229 O O . VAL A 1 285 ? -7.447 -5.012 22.025 1.00 92.31 285 VAL A O 1
ATOM 2232 N N . GLU A 1 286 ? -9.670 -5.335 21.993 1.00 89.94 286 GLU A N 1
ATOM 2233 C CA . GLU A 1 286 ? -9.808 -5.117 20.555 1.00 89.94 286 GLU A CA 1
ATOM 2234 C C . GLU A 1 286 ? -9.374 -3.696 20.153 1.00 89.94 286 GLU A C 1
ATOM 2236 O O . GLU A 1 286 ? -8.634 -3.542 19.189 1.00 89.94 286 GLU A O 1
ATOM 2241 N N . ALA A 1 287 ? -9.688 -2.657 20.937 1.00 88.25 287 ALA A N 1
ATOM 2242 C CA . ALA A 1 287 ? -9.286 -1.279 20.628 1.00 88.25 287 ALA A CA 1
ATOM 2243 C C . ALA A 1 287 ? -7.769 -1.093 20.689 1.00 88.25 287 ALA A C 1
ATOM 2245 O O . ALA A 1 287 ? -7.180 -0.387 19.869 1.00 88.25 287 ALA A O 1
ATOM 2246 N N . SER A 1 288 ? -7.129 -1.734 21.666 1.00 89.75 288 SER A N 1
ATOM 2247 C CA . SER A 1 288 ? -5.672 -1.722 21.802 1.00 89.75 288 SER A CA 1
ATOM 2248 C C . SER A 1 288 ? -5.008 -2.468 20.643 1.00 89.75 288 SER A C 1
ATOM 2250 O O . SER A 1 288 ? -4.017 -1.987 20.098 1.00 89.75 288 SER A O 1
ATOM 2252 N N . THR A 1 289 ? -5.606 -3.587 20.221 1.00 89.81 289 THR A N 1
ATOM 2253 C CA . THR A 1 289 ? -5.190 -4.366 19.047 1.00 89.81 289 THR A CA 1
ATOM 2254 C C . THR A 1 289 ? -5.317 -3.518 17.781 1.00 89.81 289 THR A C 1
ATOM 2256 O O . THR A 1 289 ? -4.319 -3.236 17.132 1.00 89.81 289 THR A O 1
ATOM 2259 N N . VAL A 1 290 ? -6.499 -2.979 17.475 1.00 91.38 290 VAL A N 1
ATOM 2260 C CA . VAL A 1 290 ? -6.730 -2.115 16.303 1.00 91.38 290 VAL A CA 1
ATOM 2261 C C . VAL A 1 290 ? -5.756 -0.933 16.266 1.00 91.38 290 VAL A C 1
ATOM 2263 O O . VAL A 1 290 ? -5.172 -0.649 15.223 1.00 91.38 290 VAL A O 1
ATOM 2266 N N . ARG A 1 291 ? -5.509 -0.274 17.404 1.00 91.19 291 ARG A N 1
ATOM 2267 C CA . ARG A 1 291 ? -4.549 0.837 17.488 1.00 91.19 291 ARG A CA 1
ATOM 2268 C C . ARG A 1 291 ? -3.119 0.411 17.161 1.00 91.19 291 ARG A C 1
ATOM 2270 O O . ARG A 1 291 ? -2.424 1.132 16.451 1.00 91.19 291 ARG A O 1
ATOM 2277 N N . ALA A 1 292 ? -2.675 -0.736 17.668 1.00 91.12 292 ALA A N 1
ATOM 2278 C CA . ALA A 1 292 ? -1.353 -1.259 17.341 1.00 91.12 292 ALA A CA 1
ATOM 2279 C C . ALA A 1 292 ? -1.232 -1.583 15.845 1.00 91.12 292 ALA A C 1
ATOM 2281 O O . ALA A 1 292 ? -0.208 -1.273 15.243 1.00 91.12 292 ALA A O 1
ATOM 2282 N N . TRP A 1 293 ? -2.297 -2.105 15.226 1.00 92.19 293 TRP A N 1
ATOM 2283 C CA . TRP A 1 293 ? -2.355 -2.317 13.778 1.00 92.19 293 TRP A CA 1
ATOM 2284 C C . TRP A 1 293 ? -2.278 -1.007 12.995 1.00 92.19 293 TRP A C 1
ATOM 2286 O O . TRP A 1 293 ? -1.533 -0.944 12.023 1.00 92.19 293 TRP A O 1
ATOM 2296 N N . ILE A 1 294 ? -2.980 0.051 13.421 1.00 91.81 294 ILE A N 1
ATOM 2297 C CA . ILE A 1 294 ? -2.869 1.382 12.796 1.00 91.81 294 ILE A CA 1
ATOM 2298 C C . ILE A 1 294 ? -1.416 1.856 12.824 1.00 91.81 294 ILE A C 1
ATOM 2300 O O . ILE A 1 294 ? -0.870 2.188 11.775 1.00 91.81 294 ILE A O 1
ATOM 2304 N N . ASN A 1 295 ? -0.774 1.827 13.995 1.00 92.06 295 ASN A N 1
ATOM 2305 C CA . ASN A 1 295 ? 0.618 2.257 14.136 1.00 92.06 295 ASN A CA 1
ATOM 2306 C C . ASN A 1 295 ? 1.553 1.421 13.253 1.00 92.06 295 ASN A C 1
ATOM 2308 O O . ASN A 1 295 ? 2.376 1.975 12.531 1.00 92.06 295 ASN A O 1
ATOM 2312 N N . PHE A 1 296 ? 1.385 0.095 13.249 1.00 90.62 296 PHE A N 1
ATOM 2313 C CA . PHE A 1 296 ? 2.171 -0.805 12.410 1.00 90.62 296 PHE A CA 1
ATOM 2314 C C . PHE A 1 296 ? 2.012 -0.504 10.915 1.00 90.62 296 PHE A C 1
ATOM 2316 O O . PHE A 1 296 ? 3.007 -0.455 10.189 1.00 90.62 296 PHE A O 1
ATOM 2323 N N . LEU A 1 297 ? 0.780 -0.287 10.445 1.00 91.00 297 LEU A N 1
ATOM 2324 C CA . LEU A 1 297 ? 0.510 0.049 9.047 1.00 91.00 297 LEU A CA 1
ATOM 2325 C C . LEU A 1 297 ? 1.068 1.424 8.680 1.00 91.00 297 LEU A C 1
ATOM 2327 O O . LEU A 1 297 ? 1.603 1.584 7.587 1.00 91.00 297 LEU A O 1
ATOM 2331 N N . GLU A 1 298 ? 0.960 2.417 9.560 1.00 90.12 298 GLU A N 1
ATOM 2332 C CA . GLU A 1 298 ? 1.506 3.757 9.326 1.00 90.12 298 GLU A CA 1
ATOM 2333 C C . GLU A 1 298 ? 3.043 3.748 9.312 1.00 90.12 298 GLU A C 1
ATOM 2335 O O . GLU A 1 298 ? 3.653 4.359 8.434 1.00 90.12 298 GLU A O 1
ATOM 2340 N N . ASP A 1 299 ? 3.687 3.029 10.230 1.00 89.44 299 ASP A N 1
ATOM 2341 C CA . ASP A 1 299 ? 5.147 2.954 10.304 1.00 89.44 299 ASP A CA 1
ATOM 2342 C C . ASP A 1 299 ? 5.742 2.119 9.167 1.00 89.44 299 ASP A C 1
ATOM 2344 O O . ASP A 1 299 ? 6.707 2.546 8.528 1.00 89.44 299 ASP A O 1
ATOM 2348 N N . THR A 1 300 ? 5.130 0.978 8.837 1.00 86.94 300 THR A N 1
ATOM 2349 C CA . THR A 1 300 ? 5.557 0.162 7.689 1.00 86.94 300 THR A CA 1
ATOM 2350 C C . THR A 1 300 ? 5.361 0.920 6.379 1.00 86.94 300 THR A C 1
ATOM 2352 O O . THR A 1 300 ? 6.223 0.860 5.503 1.00 86.94 300 THR A O 1
ATOM 2355 N N . TRP A 1 301 ? 4.283 1.701 6.261 1.00 90.81 301 TRP A N 1
ATOM 2356 C CA . TRP A 1 301 ? 4.051 2.549 5.097 1.00 90.81 301 TRP A CA 1
ATOM 2357 C C . TRP A 1 301 ? 5.110 3.630 4.931 1.00 90.81 301 TRP A C 1
ATOM 2359 O O . TRP A 1 301 ? 5.610 3.790 3.826 1.00 90.81 301 TRP A O 1
ATOM 2369 N N . LYS A 1 302 ? 5.520 4.323 6.003 1.00 89.00 302 LYS A N 1
ATOM 2370 C CA . LYS A 1 302 ? 6.618 5.310 5.933 1.00 89.00 302 LYS A CA 1
ATOM 2371 C C . LYS A 1 302 ? 7.900 4.688 5.377 1.00 89.00 302 LYS A C 1
ATOM 2373 O O . LYS A 1 302 ? 8.596 5.306 4.574 1.00 89.00 302 LYS A O 1
ATOM 2378 N N . VAL A 1 303 ? 8.214 3.463 5.805 1.00 86.94 303 VAL A N 1
ATOM 2379 C CA . VAL A 1 303 ? 9.382 2.718 5.314 1.00 86.94 303 VAL A CA 1
ATOM 2380 C C . VAL A 1 303 ? 9.202 2.339 3.843 1.00 86.94 303 VAL A C 1
ATOM 2382 O O . VAL A 1 303 ? 10.103 2.575 3.038 1.00 86.94 303 VAL A O 1
ATOM 2385 N N . GLN A 1 304 ? 8.043 1.783 3.482 1.00 88.06 304 GLN A N 1
ATOM 2386 C CA . GLN A 1 304 ? 7.719 1.402 2.108 1.00 88.06 304 GLN A CA 1
ATOM 2387 C C . GLN A 1 304 ? 7.774 2.613 1.167 1.00 88.06 304 GLN A C 1
ATOM 2389 O O . GLN A 1 304 ? 8.429 2.542 0.131 1.00 88.06 304 GLN A O 1
ATOM 2394 N N . SER A 1 305 ? 7.152 3.735 1.536 1.00 85.50 305 SER A N 1
ATOM 2395 C CA . SER A 1 305 ? 7.109 4.953 0.727 1.00 85.50 305 SER A CA 1
ATOM 2396 C C . SER A 1 305 ? 8.496 5.549 0.519 1.00 85.50 305 SER A C 1
ATOM 2398 O O . SER A 1 305 ? 8.826 5.955 -0.590 1.00 85.50 305 SER A O 1
ATOM 2400 N N . LEU A 1 306 ? 9.335 5.555 1.561 1.00 87.62 306 LEU A N 1
ATOM 2401 C CA . LEU A 1 306 ? 10.711 6.039 1.461 1.00 87.62 306 LEU A CA 1
ATOM 2402 C C . LEU A 1 306 ? 11.558 5.143 0.547 1.00 87.62 306 LEU A C 1
ATOM 2404 O O . LEU A 1 306 ? 12.357 5.637 -0.246 1.00 87.62 306 LEU A O 1
ATOM 2408 N N . TYR A 1 307 ? 11.375 3.823 0.621 1.00 84.62 307 TYR A N 1
ATOM 2409 C CA . TYR A 1 307 ? 12.064 2.898 -0.278 1.00 84.62 307 TYR A CA 1
ATOM 2410 C C . TYR A 1 307 ? 11.585 3.043 -1.726 1.00 84.62 307 TYR A C 1
ATOM 2412 O O . TYR A 1 307 ? 12.397 3.007 -2.649 1.00 84.62 307 TYR A O 1
ATOM 2420 N N . GLU A 1 308 ? 10.285 3.250 -1.925 1.00 85.62 308 GLU A N 1
ATOM 2421 C CA . GLU A 1 308 ? 9.699 3.497 -3.238 1.00 85.62 308 GLU A CA 1
ATOM 2422 C C . GLU A 1 308 ? 10.237 4.793 -3.859 1.00 85.62 308 GLU A C 1
ATOM 2424 O O . GLU A 1 308 ? 10.646 4.783 -5.018 1.00 85.62 308 GLU A O 1
ATOM 2429 N N . GLU A 1 309 ? 10.349 5.867 -3.071 1.00 87.38 309 GLU A N 1
ATOM 2430 C CA . GLU A 1 309 ? 10.944 7.143 -3.485 1.00 87.38 309 GLU A CA 1
ATOM 2431 C C . GLU A 1 309 ? 12.423 6.986 -3.871 1.00 87.38 309 GLU A C 1
ATOM 2433 O O . GLU A 1 309 ? 12.849 7.447 -4.934 1.00 87.38 309 GLU A O 1
ATOM 2438 N N . ILE A 1 310 ? 13.216 6.291 -3.046 1.00 87.38 310 ILE A N 1
ATOM 2439 C CA . ILE A 1 310 ? 14.630 6.014 -3.341 1.00 87.38 310 ILE A CA 1
ATOM 2440 C C . ILE A 1 310 ? 14.759 5.190 -4.625 1.00 87.38 310 ILE A C 1
ATOM 2442 O O . ILE A 1 310 ? 15.580 5.515 -5.485 1.00 87.38 310 ILE A O 1
ATOM 2446 N N . LYS A 1 311 ? 13.950 4.136 -4.770 1.00 88.31 311 LYS A N 1
ATOM 2447 C CA . LYS A 1 311 ? 13.949 3.263 -5.948 1.00 88.31 311 LYS A CA 1
ATOM 2448 C C . LYS A 1 311 ? 13.560 4.035 -7.204 1.00 88.31 311 LYS A C 1
ATOM 2450 O O . LYS A 1 311 ? 14.211 3.871 -8.234 1.00 88.31 311 LYS A O 1
ATOM 2455 N N . GLU A 1 312 ? 12.524 4.867 -7.138 1.00 88.50 312 GLU A N 1
ATOM 2456 C CA . GLU A 1 312 ? 12.101 5.700 -8.260 1.00 88.50 312 GLU A CA 1
ATOM 2457 C C . GLU A 1 312 ? 13.200 6.685 -8.659 1.00 88.50 312 GLU A C 1
ATOM 2459 O O . GLU A 1 312 ? 13.536 6.777 -9.841 1.00 88.50 312 GLU A O 1
ATOM 2464 N N . LYS A 1 313 ? 13.800 7.375 -7.686 1.00 90.44 313 LYS A N 1
ATOM 2465 C CA . LYS A 1 313 ? 14.915 8.284 -7.942 1.00 90.44 313 LYS A CA 1
ATOM 2466 C C . LYS A 1 313 ? 16.083 7.557 -8.606 1.00 90.44 313 LYS A C 1
ATOM 2468 O O . LYS A 1 313 ? 16.568 8.011 -9.635 1.00 90.44 313 LYS A O 1
ATOM 2473 N N . GLN A 1 314 ? 16.472 6.398 -8.077 1.00 87.69 314 GLN A N 1
ATOM 2474 C CA . GLN A 1 314 ? 17.537 5.584 -8.656 1.00 87.69 314 GLN A CA 1
ATOM 2475 C C . GLN A 1 314 ? 17.202 5.130 -10.085 1.00 87.69 314 GLN A C 1
ATOM 2477 O O . GLN A 1 314 ? 18.066 5.177 -10.954 1.00 87.69 314 GLN A O 1
ATOM 2482 N N . ALA A 1 315 ? 15.964 4.703 -10.350 1.00 87.50 315 ALA A N 1
ATOM 2483 C CA . ALA A 1 315 ? 15.536 4.312 -11.691 1.00 87.50 315 ALA A CA 1
ATOM 2484 C C . ALA A 1 315 ? 15.550 5.503 -12.664 1.00 87.50 315 ALA A C 1
ATOM 2486 O O . ALA A 1 315 ? 15.933 5.341 -13.818 1.00 87.50 315 ALA A O 1
ATOM 2487 N N . ASN A 1 316 ? 15.176 6.702 -12.211 1.00 89.19 316 ASN A N 1
ATOM 2488 C CA . ASN A 1 316 ? 15.262 7.915 -13.024 1.00 89.19 316 ASN A CA 1
ATOM 2489 C C . ASN A 1 316 ? 16.727 8.283 -13.322 1.00 89.19 316 ASN A C 1
ATOM 2491 O O . ASN A 1 316 ? 17.063 8.478 -14.486 1.00 89.19 316 ASN A O 1
ATOM 2495 N N . ASP A 1 317 ? 17.608 8.262 -12.316 1.00 89.62 317 ASP A N 1
ATOM 2496 C CA . ASP A 1 317 ? 19.051 8.491 -12.492 1.00 89.62 317 ASP A CA 1
ATOM 2497 C C . ASP A 1 317 ? 19.677 7.451 -13.454 1.00 89.62 317 ASP A C 1
ATOM 2499 O O . ASP A 1 317 ? 20.540 7.768 -14.279 1.00 89.62 317 ASP A O 1
ATOM 2503 N N . GLU A 1 318 ? 19.238 6.187 -13.374 1.00 88.50 318 GLU A N 1
ATOM 2504 C CA . GLU A 1 318 ? 19.627 5.116 -14.299 1.00 88.50 318 GLU A CA 1
ATOM 2505 C C . GLU A 1 318 ? 19.119 5.377 -15.723 1.00 88.50 318 GLU A C 1
ATOM 2507 O O . GLU A 1 318 ? 19.889 5.199 -16.668 1.00 88.50 318 GLU A O 1
ATOM 2512 N N . LEU A 1 319 ? 17.873 5.831 -15.898 1.00 89.94 319 LEU A N 1
ATOM 2513 C CA . LEU A 1 319 ? 17.313 6.186 -17.208 1.00 89.94 319 LEU A CA 1
ATOM 2514 C C . LEU A 1 319 ? 18.025 7.386 -17.832 1.00 89.94 319 LEU A C 1
ATOM 2516 O O . LEU A 1 319 ? 18.296 7.365 -19.030 1.00 89.94 319 LEU A O 1
ATOM 2520 N N . ASP A 1 320 ? 18.377 8.397 -17.043 1.00 88.38 320 ASP A N 1
ATOM 2521 C CA . ASP A 1 320 ? 19.133 9.554 -17.526 1.00 88.38 320 ASP A CA 1
ATOM 2522 C C . ASP A 1 320 ? 20.522 9.124 -18.011 1.00 88.38 320 ASP A C 1
ATOM 2524 O O . ASP A 1 320 ? 20.958 9.497 -19.104 1.00 88.38 320 ASP A O 1
ATOM 2528 N N . ARG A 1 321 ? 21.197 8.243 -17.257 1.00 87.50 321 ARG A N 1
ATOM 2529 C CA . ARG A 1 321 ? 22.468 7.646 -17.688 1.00 87.50 321 ARG A CA 1
ATOM 2530 C C . ARG A 1 321 ? 22.305 6.805 -18.957 1.00 87.50 321 ARG A C 1
ATOM 2532 O O . ARG A 1 321 ? 23.150 6.907 -19.849 1.00 87.50 321 ARG A O 1
ATOM 2539 N N . CYS A 1 322 ? 21.228 6.019 -19.067 1.00 86.50 322 CYS A N 1
ATOM 2540 C CA . CYS A 1 322 ? 20.894 5.287 -20.293 1.00 86.50 322 CYS A CA 1
ATOM 2541 C C . CYS A 1 322 ? 20.744 6.252 -21.471 1.00 86.50 322 CYS A C 1
ATOM 2543 O O . CYS A 1 322 ? 21.362 6.025 -22.507 1.00 86.50 322 CYS A O 1
ATOM 2545 N N . GLY A 1 323 ? 19.993 7.343 -21.293 1.00 86.69 323 GLY A N 1
ATOM 2546 C CA . GLY A 1 323 ? 19.772 8.374 -22.305 1.00 86.69 323 GLY A CA 1
ATOM 2547 C C . GLY A 1 323 ? 21.077 8.992 -22.805 1.00 86.69 323 GLY A C 1
ATOM 2548 O O . GLY A 1 323 ? 21.289 9.080 -24.013 1.00 86.69 323 GLY A O 1
ATOM 2549 N N . VAL A 1 324 ? 22.005 9.326 -21.902 1.00 87.38 324 VAL A N 1
ATOM 2550 C CA . VAL A 1 324 ? 23.336 9.843 -22.272 1.00 87.38 324 VAL A CA 1
ATOM 2551 C C . VAL A 1 324 ? 24.128 8.825 -23.100 1.00 87.38 324 VAL A C 1
ATOM 2553 O O . VAL A 1 324 ? 24.664 9.179 -24.155 1.00 87.38 324 VAL A O 1
ATOM 2556 N N . CYS A 1 325 ? 24.185 7.558 -22.672 1.00 84.38 325 CYS A N 1
ATOM 2557 C CA . CYS A 1 325 ? 24.824 6.487 -23.449 1.00 84.38 325 CYS A CA 1
ATOM 2558 C C . CYS A 1 325 ? 24.175 6.339 -24.836 1.00 84.38 325 CYS A C 1
ATOM 2560 O O . CYS A 1 325 ? 24.872 6.212 -25.842 1.00 84.38 325 CYS A O 1
ATOM 2562 N N . PHE A 1 326 ? 22.844 6.408 -24.896 1.00 86.62 326 PHE A N 1
ATOM 2563 C CA . PHE A 1 326 ? 22.056 6.292 -26.119 1.00 86.62 326 PHE A CA 1
ATOM 2564 C C . PHE A 1 326 ? 22.382 7.414 -27.114 1.00 86.62 326 PHE A C 1
ATOM 2566 O O . PHE A 1 326 ? 22.719 7.145 -28.267 1.00 86.62 326 PHE A O 1
ATOM 2573 N N . VAL A 1 327 ? 22.355 8.671 -26.661 1.00 89.12 327 VAL A N 1
ATOM 2574 C CA . VAL A 1 327 ? 22.669 9.848 -27.484 1.00 89.12 327 VAL A CA 1
ATOM 2575 C C . VAL A 1 327 ? 24.102 9.781 -28.009 1.00 89.12 327 VAL A C 1
ATOM 2577 O O . VAL A 1 327 ? 24.318 9.978 -29.2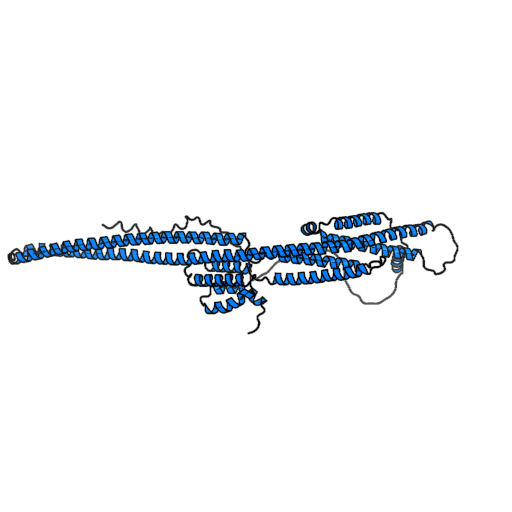04 1.00 89.12 327 VAL A O 1
ATOM 2580 N N . ASN A 1 328 ? 25.080 9.453 -27.160 1.00 87.94 328 ASN A N 1
ATOM 2581 C CA . ASN A 1 328 ? 26.486 9.349 -27.571 1.00 87.94 328 ASN A CA 1
ATOM 2582 C C . ASN A 1 328 ? 26.692 8.290 -28.662 1.00 87.94 328 ASN A C 1
ATOM 2584 O O . ASN A 1 328 ? 27.425 8.509 -29.631 1.00 87.94 328 ASN A O 1
ATOM 2588 N N . LEU A 1 329 ? 26.011 7.154 -28.524 1.00 86.75 329 LEU A N 1
ATOM 2589 C CA . LEU A 1 329 ? 26.088 6.047 -29.462 1.00 86.75 329 LEU A CA 1
ATOM 2590 C C . LEU A 1 329 ? 25.417 6.372 -30.803 1.00 86.75 329 LEU A C 1
ATOM 2592 O O . LEU A 1 329 ? 25.984 6.093 -31.862 1.00 86.75 329 LEU A O 1
ATOM 2596 N N . ILE A 1 330 ? 24.253 7.030 -30.766 1.00 88.81 330 ILE A N 1
ATOM 2597 C CA . ILE A 1 330 ? 23.582 7.549 -31.963 1.00 88.81 330 ILE A CA 1
ATOM 2598 C C . ILE A 1 330 ? 24.483 8.562 -32.666 1.00 88.81 330 ILE A C 1
ATOM 2600 O O . ILE A 1 330 ? 24.736 8.410 -33.859 1.00 88.81 330 ILE A O 1
ATOM 2604 N N . LYS A 1 331 ? 25.012 9.563 -31.948 1.00 89.38 331 LYS A N 1
ATOM 2605 C CA . LYS A 1 331 ? 25.910 10.574 -32.528 1.00 89.38 331 LYS A CA 1
ATOM 2606 C C . LYS A 1 331 ? 27.079 9.918 -33.246 1.00 89.38 331 LYS A C 1
ATOM 2608 O O . LYS A 1 331 ? 27.355 10.267 -34.391 1.00 89.38 331 LYS A O 1
ATOM 2613 N N . HIS A 1 332 ? 27.723 8.933 -32.624 1.00 86.00 332 HIS A N 1
ATOM 2614 C CA . HIS A 1 332 ? 28.830 8.214 -33.243 1.00 86.00 332 HIS A CA 1
ATOM 2615 C C . HIS A 1 332 ? 28.429 7.483 -34.534 1.00 86.00 332 HIS A C 1
ATOM 2617 O O . HIS A 1 332 ? 29.066 7.667 -35.574 1.00 86.00 332 HIS A O 1
ATOM 2623 N N . HIS A 1 333 ? 27.382 6.655 -34.485 1.00 87.25 333 HIS A N 1
ATOM 2624 C CA . HIS A 1 333 ? 27.005 5.812 -35.624 1.00 87.25 333 HIS A CA 1
ATOM 2625 C C . HIS A 1 333 ? 26.374 6.600 -36.764 1.00 87.25 333 HIS A C 1
ATOM 2627 O O . HIS A 1 333 ? 26.692 6.345 -37.924 1.00 87.25 333 HIS A O 1
ATOM 2633 N N . VAL A 1 334 ? 25.533 7.583 -36.444 1.00 89.62 334 VAL A N 1
ATOM 2634 C CA . VAL A 1 334 ? 24.867 8.435 -37.433 1.00 89.62 334 VAL A CA 1
ATOM 2635 C C . VAL A 1 334 ? 25.860 9.410 -38.066 1.00 89.62 334 VAL A C 1
ATOM 2637 O O . VAL A 1 334 ? 25.814 9.578 -39.279 1.00 89.62 334 VAL A O 1
ATOM 2640 N N . SER A 1 335 ? 26.812 9.983 -37.317 1.00 87.62 335 SER A N 1
ATOM 2641 C CA . SER A 1 335 ? 27.855 10.837 -37.926 1.00 87.62 335 SER A CA 1
ATOM 2642 C C . SER A 1 335 ? 28.718 10.052 -38.907 1.00 87.62 335 SER A C 1
ATOM 2644 O O . SER A 1 335 ? 28.926 10.482 -40.035 1.00 87.62 335 SER A O 1
ATOM 2646 N N . ALA A 1 336 ? 29.150 8.849 -38.525 1.00 85.75 336 ALA A N 1
ATOM 2647 C CA . ALA A 1 336 ? 29.916 8.003 -39.430 1.00 85.75 336 ALA A CA 1
ATOM 2648 C C . ALA A 1 336 ? 29.093 7.531 -40.643 1.00 85.75 336 ALA A C 1
ATOM 2650 O O . ALA A 1 336 ? 29.644 7.347 -41.724 1.00 85.75 336 ALA A O 1
ATOM 2651 N N . CYS A 1 337 ? 27.778 7.356 -40.483 1.00 86.69 337 CYS A N 1
ATOM 2652 C CA . CYS A 1 337 ? 26.870 7.113 -41.601 1.00 86.69 337 CYS A CA 1
ATOM 2653 C C . CYS A 1 337 ? 26.800 8.322 -42.546 1.00 86.69 337 CYS A C 1
ATOM 2655 O O . CYS A 1 337 ? 26.812 8.134 -43.757 1.00 86.69 337 CYS A O 1
ATOM 2657 N N . VAL A 1 338 ? 26.745 9.549 -42.014 1.00 89.31 338 VAL A N 1
ATOM 2658 C CA . VAL A 1 338 ? 26.785 10.786 -42.812 1.00 89.31 338 VAL A CA 1
ATOM 2659 C C . VAL A 1 338 ? 28.097 10.880 -43.597 1.00 89.31 338 VAL A C 1
ATOM 2661 O O . VAL A 1 338 ? 28.058 11.136 -44.796 1.00 89.31 338 VAL A O 1
ATOM 2664 N N . ASP A 1 339 ? 29.244 10.624 -42.966 1.00 87.00 339 ASP A N 1
ATOM 2665 C CA . ASP A 1 339 ? 30.560 10.672 -43.623 1.00 87.00 339 ASP A CA 1
ATOM 2666 C C . ASP A 1 339 ? 30.696 9.634 -44.756 1.00 87.00 339 ASP A C 1
ATOM 2668 O O . ASP A 1 339 ? 31.167 9.955 -45.853 1.00 87.00 339 ASP A O 1
ATOM 2672 N N . GLU A 1 340 ? 30.245 8.398 -44.514 1.00 86.88 340 GLU A N 1
ATOM 2673 C CA . GLU A 1 340 ? 30.248 7.321 -45.514 1.00 86.88 340 GLU A CA 1
ATOM 2674 C C . GLU A 1 340 ? 29.290 7.627 -46.674 1.00 86.88 340 GLU A C 1
ATOM 2676 O O . GLU A 1 340 ? 29.644 7.418 -47.836 1.00 86.88 340 GLU A O 1
ATOM 2681 N N . LEU A 1 341 ? 28.098 8.163 -46.378 1.00 88.38 341 LEU A N 1
ATOM 2682 C CA . LEU A 1 341 ? 27.123 8.566 -47.392 1.00 88.38 341 LEU A CA 1
ATOM 2683 C C . LEU A 1 341 ? 27.646 9.719 -48.249 1.00 88.38 341 LEU A C 1
ATOM 2685 O O . LEU A 1 341 ? 27.554 9.621 -49.465 1.00 88.38 341 LEU A O 1
ATOM 2689 N N . ASN A 1 342 ? 28.235 10.762 -47.655 1.00 89.44 342 ASN A N 1
ATOM 2690 C CA . ASN A 1 342 ? 28.860 11.858 -48.407 1.00 89.44 342 ASN A CA 1
ATOM 2691 C C . ASN A 1 342 ? 29.892 11.312 -49.404 1.00 89.44 342 ASN A C 1
ATOM 2693 O O . ASN A 1 342 ? 29.814 11.574 -50.602 1.00 89.44 342 ASN A O 1
ATOM 2697 N N . THR A 1 343 ? 30.816 10.482 -48.910 1.00 89.06 343 THR A N 1
ATOM 2698 C CA . THR A 1 343 ? 31.888 9.898 -49.728 1.00 89.06 343 THR A CA 1
ATOM 2699 C C . THR A 1 343 ? 31.322 9.016 -50.842 1.00 89.06 343 THR A C 1
ATOM 2701 O O . THR A 1 343 ? 31.704 9.151 -52.003 1.00 89.06 343 THR A O 1
ATOM 2704 N N . SER A 1 344 ? 30.378 8.134 -50.511 1.00 86.69 344 SER A N 1
ATOM 2705 C CA . SER A 1 344 ? 29.803 7.182 -51.464 1.00 86.69 344 SER A CA 1
ATOM 2706 C C . SER A 1 344 ? 28.912 7.857 -52.509 1.00 86.69 344 SER A C 1
ATOM 2708 O O . SER A 1 344 ? 28.956 7.477 -53.676 1.00 86.69 344 SER A O 1
ATOM 2710 N N . VAL A 1 345 ? 28.134 8.875 -52.129 1.00 90.19 345 VAL A N 1
ATOM 2711 C CA . VAL A 1 345 ? 27.305 9.659 -53.059 1.00 90.19 345 VAL A CA 1
ATOM 2712 C C . VAL A 1 345 ? 28.187 10.436 -54.039 1.00 90.19 345 VAL A C 1
ATOM 2714 O O . VAL A 1 345 ? 27.908 10.434 -55.239 1.00 90.19 345 VAL A O 1
ATOM 2717 N N . ASP A 1 346 ? 29.290 11.025 -53.576 1.00 89.56 346 ASP A N 1
ATOM 2718 C CA . ASP A 1 346 ? 30.250 11.704 -54.452 1.00 89.56 346 ASP A CA 1
ATOM 2719 C C . ASP A 1 346 ? 30.987 10.730 -55.389 1.00 89.56 346 ASP A C 1
ATOM 2721 O O . ASP A 1 346 ? 31.164 11.019 -56.580 1.00 89.56 346 ASP A O 1
ATOM 2725 N N . CYS A 1 347 ? 31.346 9.535 -54.903 1.00 87.88 347 CYS A N 1
ATOM 2726 C CA . CYS A 1 347 ? 31.858 8.454 -55.748 1.00 87.88 347 CYS A CA 1
ATOM 2727 C C . CYS A 1 347 ? 30.832 8.032 -56.808 1.00 87.88 347 CYS A C 1
ATOM 2729 O O . CYS A 1 347 ? 31.190 7.909 -57.977 1.00 87.88 347 CYS A O 1
ATOM 2731 N N . ILE A 1 348 ? 29.558 7.875 -56.438 1.00 89.06 348 ILE A N 1
ATOM 2732 C CA . ILE A 1 348 ? 28.475 7.511 -57.361 1.00 89.06 348 ILE A CA 1
ATOM 2733 C C . ILE A 1 348 ? 28.300 8.556 -58.462 1.00 89.06 348 ILE A C 1
ATOM 2735 O O . ILE A 1 348 ? 28.260 8.176 -59.630 1.00 89.06 348 ILE A O 1
ATOM 2739 N N . LYS A 1 349 ? 28.278 9.856 -58.134 1.00 90.00 349 LYS A N 1
ATOM 2740 C CA . LYS A 1 349 ? 28.251 10.929 -59.148 1.00 90.00 349 LYS A CA 1
ATOM 2741 C C . LYS A 1 349 ? 29.431 10.810 -60.111 1.00 90.00 349 LYS A C 1
ATOM 2743 O O . LYS A 1 349 ? 29.246 10.818 -61.324 1.00 90.00 349 LYS A O 1
ATOM 2748 N N . THR A 1 350 ? 30.631 10.608 -59.567 1.00 89.81 350 THR A N 1
ATOM 2749 C CA . THR A 1 350 ? 31.859 10.450 -60.357 1.00 89.81 350 THR A CA 1
ATOM 2750 C C . THR A 1 350 ? 31.793 9.222 -61.273 1.00 89.81 350 THR A C 1
ATOM 2752 O O . THR A 1 350 ? 32.183 9.288 -62.439 1.00 89.81 350 THR A O 1
ATOM 2755 N N . PHE A 1 351 ? 31.281 8.088 -60.784 1.00 86.44 351 PHE A N 1
ATOM 2756 C CA . PHE A 1 351 ? 31.089 6.881 -61.589 1.00 86.44 351 PHE A CA 1
ATOM 2757 C C . PHE A 1 351 ? 30.037 7.078 -62.680 1.00 86.44 351 PHE A C 1
ATOM 2759 O O . PHE A 1 351 ? 30.269 6.659 -63.811 1.00 86.44 351 PHE A O 1
ATOM 2766 N N . VAL A 1 352 ? 28.922 7.746 -62.379 1.00 87.12 352 VAL A N 1
ATOM 2767 C CA . VAL A 1 352 ? 27.868 8.078 -63.350 1.00 87.12 352 VAL A CA 1
ATOM 2768 C C . VAL A 1 352 ? 28.423 8.954 -64.473 1.00 87.12 352 VAL A C 1
ATOM 2770 O O . VAL A 1 352 ? 28.233 8.625 -65.646 1.00 87.12 352 VAL A O 1
ATOM 2773 N N . ASP A 1 353 ? 29.167 10.009 -64.135 1.00 86.69 353 ASP A N 1
ATOM 2774 C CA . ASP A 1 353 ? 29.801 10.898 -65.113 1.00 86.69 353 ASP A CA 1
ATOM 2775 C C . ASP A 1 353 ? 30.808 10.141 -65.991 1.00 86.69 353 ASP A C 1
ATOM 2777 O O . ASP A 1 353 ? 30.785 10.252 -67.219 1.00 86.69 353 ASP A O 1
ATOM 2781 N N . ASN A 1 354 ? 31.642 9.290 -65.386 1.00 86.19 354 ASN A N 1
ATOM 2782 C CA . ASN A 1 354 ? 32.597 8.460 -66.119 1.00 86.19 354 ASN A CA 1
ATOM 2783 C C . ASN A 1 354 ? 31.902 7.444 -67.040 1.00 86.19 354 ASN A C 1
ATOM 2785 O O . ASN A 1 354 ? 32.299 7.287 -68.195 1.00 86.19 354 ASN A O 1
ATOM 2789 N N . LEU A 1 355 ? 30.847 6.769 -66.574 1.00 83.81 355 LEU A N 1
ATOM 2790 C CA . LEU A 1 355 ? 30.069 5.816 -67.374 1.00 83.81 355 LEU A CA 1
ATOM 2791 C C . LEU A 1 355 ? 29.339 6.504 -68.537 1.00 83.81 355 LEU A C 1
ATOM 2793 O O . LEU A 1 355 ? 29.225 5.914 -69.615 1.00 83.81 355 LEU A O 1
ATOM 2797 N N . LYS A 1 356 ? 28.923 7.763 -68.363 1.00 83.81 356 LYS A N 1
ATOM 2798 C CA . LYS A 1 356 ? 28.344 8.591 -69.427 1.00 83.81 356 LYS A CA 1
ATOM 2799 C C . LYS A 1 356 ? 29.358 8.923 -70.529 1.00 83.81 356 LYS A C 1
ATOM 2801 O O . LYS A 1 356 ? 29.035 8.851 -71.711 1.00 83.81 356 LYS A O 1
ATOM 2806 N N . ILE A 1 357 ? 30.625 9.163 -70.182 1.00 81.12 357 ILE A N 1
ATOM 2807 C CA . ILE A 1 357 ? 31.698 9.334 -71.182 1.00 81.12 357 ILE A CA 1
ATOM 2808 C C . ILE A 1 357 ? 31.850 8.066 -72.045 1.00 81.12 357 ILE A C 1
ATOM 2810 O O . ILE A 1 357 ? 32.063 8.156 -73.257 1.00 81.12 357 ILE A O 1
ATOM 2814 N N . PHE A 1 358 ? 31.696 6.874 -71.457 1.00 70.38 358 PHE A N 1
ATOM 2815 C CA . PHE A 1 358 ? 31.723 5.609 -72.202 1.00 70.38 358 PHE A CA 1
ATOM 2816 C C . PHE A 1 358 ? 30.465 5.360 -73.049 1.00 70.38 358 PHE A C 1
ATOM 2818 O O . PHE A 1 358 ? 30.561 4.647 -74.050 1.00 70.38 358 PHE A O 1
ATOM 2825 N N . SER A 1 359 ? 29.301 5.918 -72.692 1.00 65.19 359 SER A N 1
ATOM 2826 C CA . SER A 1 359 ? 28.117 5.874 -73.563 1.00 65.19 359 SER A CA 1
ATOM 2827 C C . SER A 1 359 ? 28.251 6.828 -74.748 1.00 65.19 359 SER A C 1
ATOM 2829 O O . SER A 1 359 ? 27.973 6.427 -75.877 1.00 65.19 359 SER A O 1
ATOM 2831 N N . ASP A 1 360 ? 28.760 8.039 -74.519 1.00 62.19 360 ASP A N 1
ATOM 2832 C CA . ASP A 1 360 ? 28.848 9.093 -75.538 1.00 62.19 360 ASP A CA 1
ATOM 2833 C C . ASP A 1 360 ? 29.960 8.821 -76.568 1.00 62.19 360 ASP A C 1
ATOM 2835 O O . ASP A 1 360 ? 29.840 9.185 -77.737 1.00 62.19 360 ASP A O 1
ATOM 2839 N N . ARG A 1 361 ? 31.023 8.104 -76.173 1.00 55.47 361 ARG A N 1
ATOM 2840 C CA . ARG A 1 361 ? 32.131 7.703 -77.062 1.00 55.47 361 ARG A CA 1
ATOM 2841 C C . ARG A 1 361 ? 31.845 6.448 -77.897 1.00 55.47 361 ARG A C 1
ATOM 2843 O O . ARG A 1 361 ? 32.686 6.044 -78.692 1.00 55.47 361 ARG A O 1
ATOM 2850 N N . SER A 1 362 ? 30.682 5.816 -77.734 1.00 48.44 362 SER A N 1
ATOM 2851 C CA . SER A 1 362 ? 30.336 4.565 -78.431 1.00 48.44 362 SER A CA 1
ATOM 2852 C C . SER A 1 362 ? 29.815 4.744 -79.868 1.00 48.44 362 SER A C 1
ATOM 2854 O O . SER A 1 362 ? 29.346 3.784 -80.476 1.00 48.44 362 SER A O 1
ATOM 2856 N N . VAL A 1 363 ? 29.949 5.941 -80.453 1.00 40.34 363 VAL A N 1
ATOM 2857 C CA . VAL A 1 363 ? 29.635 6.196 -81.867 1.00 40.34 363 VAL A CA 1
ATOM 2858 C C . VAL A 1 363 ? 30.920 6.538 -82.637 1.00 40.34 363 VAL A C 1
ATOM 2860 O O . VAL A 1 363 ? 31.507 7.594 -82.422 1.00 40.34 363 VAL A O 1
ATOM 2863 N N . SER A 1 364 ? 31.284 5.652 -83.579 1.00 39.84 364 SER A N 1
ATOM 2864 C CA . SER A 1 364 ? 32.424 5.705 -84.527 1.00 39.84 364 SER A CA 1
ATOM 2865 C C . SER A 1 364 ? 33.783 5.302 -83.917 1.00 39.84 364 SER A C 1
ATOM 2867 O O . SER A 1 364 ? 34.235 5.911 -82.962 1.00 39.84 364 SER A O 1
ATOM 2869 N N . THR A 1 365 ? 34.544 4.311 -84.393 1.00 34.59 365 THR A N 1
ATOM 2870 C CA . THR A 1 365 ? 34.585 3.588 -85.675 1.00 34.59 365 THR A CA 1
ATOM 2871 C C . THR A 1 365 ? 35.376 2.288 -85.463 1.00 34.59 365 THR A C 1
ATOM 2873 O O . THR A 1 365 ? 36.199 2.207 -84.553 1.00 34.59 365 THR A O 1
ATOM 2876 N N . ASP A 1 366 ? 35.103 1.311 -86.320 1.00 41.41 366 ASP A N 1
ATOM 2877 C CA . ASP A 1 366 ? 35.874 0.099 -86.620 1.00 41.41 366 ASP A CA 1
ATOM 2878 C C . ASP A 1 366 ? 37.405 0.315 -86.571 1.00 41.41 366 ASP A C 1
ATOM 2880 O O . ASP A 1 366 ? 37.895 1.218 -87.243 1.00 41.41 366 ASP A O 1
ATOM 2884 N N . ASP A 1 367 ? 38.138 -0.449 -85.749 1.00 33.50 367 ASP A N 1
ATOM 2885 C CA . ASP A 1 367 ? 39.259 -1.299 -86.195 1.00 33.50 367 ASP A CA 1
ATOM 2886 C C . ASP A 1 367 ? 39.825 -2.131 -85.022 1.00 33.50 367 ASP A C 1
ATOM 2888 O O . ASP A 1 367 ? 39.883 -1.702 -83.864 1.00 33.50 367 ASP A O 1
ATOM 2892 N N . GLY A 1 368 ? 40.203 -3.370 -85.320 1.00 47.28 368 GLY A N 1
ATOM 2893 C CA . GLY A 1 368 ? 40.515 -4.410 -84.348 1.00 47.28 368 GLY A CA 1
ATOM 2894 C C . GLY A 1 368 ? 41.876 -4.271 -83.664 1.00 47.28 368 GLY A C 1
ATOM 2895 O O . GLY A 1 368 ? 42.905 -4.184 -84.319 1.00 47.28 368 GLY A O 1
ATOM 2896 N N . ALA A 1 369 ? 41.877 -4.385 -82.332 1.00 35.62 369 ALA A N 1
ATOM 2897 C CA . ALA A 1 369 ? 42.926 -5.030 -81.527 1.00 35.62 369 ALA A CA 1
ATOM 2898 C C . ALA A 1 369 ? 42.511 -5.047 -80.043 1.00 35.62 369 ALA A C 1
ATOM 2900 O O . ALA A 1 369 ? 43.038 -4.306 -79.214 1.00 35.62 369 ALA A O 1
ATOM 2901 N N . LEU A 1 370 ? 41.553 -5.906 -79.677 1.00 38.41 370 LEU A N 1
ATOM 2902 C CA . LEU A 1 370 ? 41.245 -6.178 -78.269 1.00 38.41 370 LEU A CA 1
ATOM 2903 C C . LEU A 1 370 ? 42.343 -7.061 -77.662 1.00 38.41 370 LEU A C 1
ATOM 2905 O O . LEU A 1 370 ? 42.246 -8.289 -77.629 1.00 38.41 370 LEU A O 1
ATOM 2909 N N . SER A 1 371 ? 43.402 -6.418 -77.174 1.00 40.44 371 SER A N 1
ATOM 2910 C CA . SER A 1 371 ? 44.308 -7.029 -76.205 1.00 40.44 371 SER A CA 1
ATOM 2911 C C . SER A 1 371 ? 43.571 -7.213 -74.876 1.00 40.44 371 SER A C 1
ATOM 2913 O O . SER A 1 371 ? 42.872 -6.316 -74.406 1.00 40.44 371 SER A O 1
ATOM 2915 N N . LYS A 1 372 ? 43.716 -8.403 -74.285 1.00 43.38 372 LYS A N 1
ATOM 2916 C CA . LYS A 1 372 ? 43.136 -8.851 -73.010 1.00 43.38 372 LYS A CA 1
ATOM 2917 C C . LYS A 1 372 ? 43.705 -8.067 -71.819 1.00 43.38 372 LYS A C 1
ATOM 2919 O O . LYS A 1 372 ? 44.435 -8.617 -71.000 1.00 43.38 372 LYS A O 1
ATOM 2924 N N . GLN A 1 373 ? 43.352 -6.795 -71.708 1.00 41.97 373 GLN A N 1
ATOM 2925 C CA . GLN A 1 373 ? 43.634 -5.968 -70.545 1.00 41.97 373 GLN A CA 1
ATOM 2926 C C . GLN A 1 373 ? 42.297 -5.410 -70.054 1.00 41.97 373 GLN A C 1
ATOM 2928 O O . GLN A 1 373 ? 41.745 -4.504 -70.663 1.00 41.97 373 GLN A O 1
ATOM 2933 N N . SER A 1 374 ? 41.742 -6.073 -69.029 1.00 49.62 374 SER A N 1
ATOM 2934 C CA . SER A 1 374 ? 40.699 -5.590 -68.102 1.00 49.62 374 SER A CA 1
ATOM 2935 C C . SER A 1 374 ? 39.732 -4.541 -68.667 1.00 49.62 374 SER A C 1
ATOM 2937 O O . SER A 1 374 ? 40.075 -3.365 -68.702 1.00 49.62 374 SER A O 1
ATOM 2939 N N . ASN A 1 375 ? 38.516 -4.949 -69.058 1.00 67.06 375 ASN A N 1
ATOM 2940 C CA . ASN A 1 375 ? 37.464 -4.032 -69.512 1.00 67.06 375 ASN A CA 1
ATOM 2941 C C . ASN A 1 375 ? 37.221 -2.934 -68.445 1.00 67.06 375 ASN A C 1
ATOM 2943 O O . ASN A 1 375 ? 36.613 -3.233 -67.413 1.00 67.06 375 ASN A O 1
ATOM 2947 N N . PRO A 1 376 ? 37.667 -1.683 -68.670 1.00 74.50 376 PRO A N 1
ATOM 2948 C CA . PRO A 1 376 ? 37.630 -0.632 -67.652 1.00 74.50 376 PRO A CA 1
ATOM 2949 C C . PRO A 1 376 ? 36.195 -0.220 -67.313 1.00 74.50 376 PRO A C 1
ATOM 2951 O O . PRO A 1 376 ? 35.916 0.178 -66.187 1.00 74.50 376 PRO A O 1
ATOM 2954 N N . ARG A 1 377 ? 35.262 -0.392 -68.259 1.00 79.19 377 ARG A N 1
ATOM 2955 C CA . ARG A 1 377 ? 33.832 -0.186 -68.025 1.00 79.19 377 ARG A CA 1
ATOM 2956 C C . ARG A 1 377 ? 33.265 -1.228 -67.061 1.00 79.19 377 ARG A C 1
ATOM 2958 O O . ARG A 1 377 ? 32.516 -0.864 -66.170 1.00 79.19 377 ARG A O 1
ATOM 2965 N N . LYS A 1 378 ? 33.657 -2.500 -67.199 1.00 81.31 378 LYS A N 1
ATOM 2966 C CA . LYS A 1 378 ? 33.194 -3.579 -66.309 1.00 81.31 378 LYS A CA 1
ATOM 2967 C C . LYS A 1 378 ? 33.624 -3.328 -64.856 1.00 81.31 378 LYS A C 1
ATOM 2969 O O . LYS A 1 378 ? 32.816 -3.450 -63.949 1.00 81.31 378 LYS A O 1
ATOM 2974 N N . TYR A 1 379 ? 34.867 -2.899 -64.653 1.00 83.25 379 TYR A N 1
ATOM 2975 C CA . TYR A 1 379 ? 35.370 -2.526 -63.328 1.00 83.25 379 TYR A CA 1
ATOM 2976 C C . TYR A 1 379 ? 34.587 -1.351 -62.715 1.00 83.25 379 TYR A C 1
ATOM 2978 O O . TYR A 1 379 ? 34.203 -1.407 -61.554 1.00 83.25 379 TYR A O 1
ATOM 2986 N N . LEU A 1 380 ? 34.292 -0.307 -63.502 1.00 83.25 380 LEU A N 1
ATOM 2987 C CA . LEU A 1 380 ? 33.493 0.837 -63.040 1.00 83.25 380 LEU A CA 1
ATOM 2988 C C . LEU A 1 380 ? 32.046 0.459 -62.697 1.00 83.25 380 LEU A C 1
ATOM 2990 O O . LEU A 1 380 ? 31.490 0.997 -61.746 1.00 83.25 380 LEU A O 1
ATOM 2994 N N . GLU A 1 381 ? 31.432 -0.449 -63.457 1.00 84.88 381 GLU A N 1
ATOM 2995 C CA . GLU A 1 381 ? 30.084 -0.951 -63.168 1.00 84.88 381 GLU A CA 1
ATOM 2996 C C . GLU A 1 381 ? 30.061 -1.834 -61.897 1.00 84.88 381 GLU A C 1
ATOM 2998 O O . GLU A 1 381 ? 29.124 -1.728 -61.108 1.00 84.88 381 GLU A O 1
ATOM 3003 N N . GLU A 1 382 ? 31.098 -2.649 -61.652 1.00 85.00 382 GLU A N 1
ATOM 3004 C CA . GLU A 1 382 ? 31.272 -3.424 -60.405 1.00 85.00 382 GLU A CA 1
ATOM 3005 C C . GLU A 1 382 ? 31.480 -2.514 -59.184 1.00 85.00 382 GLU A C 1
ATOM 3007 O O . GLU A 1 382 ? 30.788 -2.676 -58.178 1.00 85.00 382 GLU A O 1
ATOM 3012 N N . GLU A 1 383 ? 32.368 -1.521 -59.283 1.00 85.44 383 GLU A N 1
ATOM 3013 C CA . GLU A 1 383 ? 32.602 -0.534 -58.220 1.00 85.44 383 GLU A CA 1
ATOM 3014 C C . GLU A 1 383 ? 31.354 0.322 -57.951 1.00 85.44 383 GLU A C 1
ATOM 3016 O O . GLU A 1 383 ? 31.024 0.582 -56.791 1.00 85.44 383 GLU A O 1
ATOM 3021 N N . TYR A 1 384 ? 30.604 0.706 -58.995 1.00 88.69 384 TYR A N 1
ATOM 3022 C CA . TYR A 1 384 ? 29.325 1.406 -58.844 1.00 88.69 38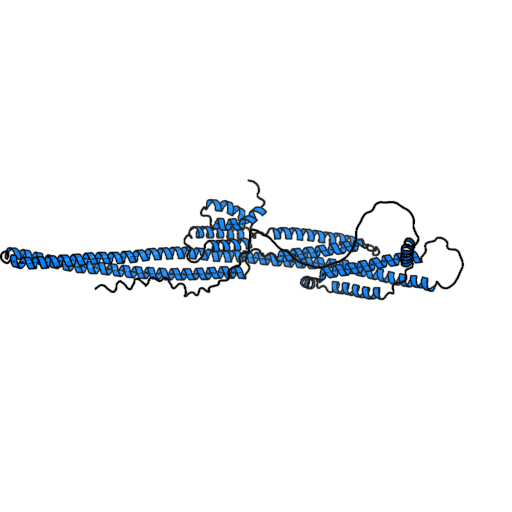4 TYR A CA 1
ATOM 3023 C C . TYR A 1 384 ? 28.329 0.566 -58.037 1.00 88.69 384 TYR A C 1
ATOM 3025 O O . TYR A 1 384 ? 27.749 1.071 -57.080 1.00 88.69 384 TYR A O 1
ATOM 3033 N N . LEU A 1 385 ? 28.148 -0.713 -58.389 1.00 86.56 385 LEU A N 1
ATOM 3034 C CA . LEU A 1 385 ? 27.217 -1.611 -57.697 1.00 86.56 385 LEU A CA 1
ATOM 3035 C C . LEU A 1 385 ? 27.619 -1.845 -56.243 1.00 86.56 385 LEU A C 1
ATOM 3037 O O . LEU A 1 385 ? 26.764 -1.866 -55.358 1.00 86.56 385 LEU A O 1
ATOM 3041 N N . GLU A 1 386 ? 28.911 -2.018 -55.977 1.00 86.44 386 GLU A N 1
ATOM 3042 C CA . GLU A 1 386 ? 29.404 -2.185 -54.613 1.00 86.44 386 GLU A CA 1
ATOM 3043 C C . GLU A 1 386 ? 29.225 -0.907 -53.781 1.00 86.44 386 GLU A C 1
ATOM 3045 O O . GLU A 1 386 ? 28.799 -0.967 -52.626 1.00 86.44 386 GLU A O 1
ATOM 3050 N N . THR A 1 387 ? 29.443 0.264 -54.380 1.00 86.44 387 THR A N 1
ATOM 3051 C CA . THR A 1 387 ? 29.173 1.556 -53.731 1.00 86.44 387 THR A CA 1
ATOM 3052 C C . THR A 1 387 ? 27.671 1.780 -53.508 1.00 86.44 387 THR A C 1
ATOM 3054 O O . THR A 1 387 ? 27.268 2.221 -52.434 1.00 86.44 387 THR A O 1
ATOM 3057 N N . GLU A 1 388 ? 26.814 1.402 -54.461 1.00 88.06 388 GLU A N 1
ATOM 3058 C CA . GLU A 1 388 ? 25.350 1.470 -54.340 1.00 88.06 388 GLU A CA 1
ATOM 3059 C C . GLU A 1 388 ? 24.845 0.597 -53.178 1.00 88.06 388 GLU A C 1
ATOM 3061 O O . GLU A 1 388 ? 24.053 1.060 -52.353 1.00 88.06 388 GLU A O 1
ATOM 3066 N N . LYS A 1 389 ? 25.361 -0.632 -53.029 1.00 88.75 389 LYS A N 1
ATOM 3067 C CA . LYS A 1 389 ? 25.046 -1.497 -51.876 1.00 88.75 389 LYS A CA 1
ATOM 3068 C C . LYS A 1 389 ? 25.424 -0.845 -50.547 1.00 88.75 389 LYS A C 1
ATOM 3070 O O . LYS A 1 389 ? 24.647 -0.931 -49.596 1.00 88.75 389 LYS A O 1
ATOM 3075 N N . LYS A 1 390 ? 26.586 -0.186 -50.470 1.00 86.12 390 LYS A N 1
ATOM 3076 C CA . LYS A 1 390 ? 27.033 0.526 -49.260 1.00 86.12 390 LYS A CA 1
ATOM 3077 C C . LYS A 1 390 ? 26.113 1.692 -48.914 1.00 86.12 390 LYS A C 1
ATOM 3079 O O . LYS A 1 390 ? 25.725 1.816 -47.755 1.00 86.12 390 LYS A O 1
ATOM 3084 N N . VAL A 1 391 ? 25.694 2.481 -49.906 1.00 88.19 391 VAL A N 1
ATOM 3085 C CA . VAL A 1 391 ? 24.723 3.576 -49.722 1.00 88.19 391 VAL A CA 1
ATOM 3086 C C . VAL A 1 391 ? 23.392 3.048 -49.183 1.00 88.19 391 VAL A C 1
ATOM 3088 O O . VAL A 1 391 ? 22.882 3.554 -48.182 1.00 88.19 391 VAL A O 1
ATOM 3091 N N . VAL A 1 392 ? 22.849 1.985 -49.785 1.00 88.69 392 VAL A N 1
ATOM 3092 C CA . VAL A 1 392 ? 21.594 1.359 -49.331 1.00 88.69 392 VAL A CA 1
ATOM 3093 C C . VAL A 1 392 ? 21.727 0.802 -47.909 1.00 88.69 392 VAL A C 1
ATOM 3095 O O . VAL A 1 392 ? 20.823 0.978 -47.084 1.00 88.69 392 VAL A O 1
ATOM 3098 N N . ALA A 1 393 ? 22.853 0.162 -47.590 1.00 87.44 393 ALA A N 1
ATOM 3099 C CA . ALA A 1 393 ? 23.120 -0.371 -46.257 1.00 87.44 393 ALA A CA 1
ATOM 3100 C C . ALA A 1 393 ? 23.259 0.742 -45.202 1.00 87.44 393 ALA A C 1
ATOM 3102 O O . ALA A 1 393 ? 22.704 0.616 -44.110 1.00 87.44 393 ALA A O 1
ATOM 3103 N N . ALA A 1 394 ? 23.917 1.854 -45.539 1.00 87.38 394 ALA A N 1
ATOM 3104 C CA . ALA A 1 394 ? 24.061 3.021 -44.673 1.00 87.38 394 ALA A CA 1
ATOM 3105 C C . ALA A 1 394 ? 22.706 3.704 -44.397 1.00 87.38 394 ALA A C 1
ATOM 3107 O O . ALA A 1 394 ? 22.365 3.962 -43.241 1.00 87.38 394 ALA A O 1
ATOM 3108 N N . PHE A 1 395 ? 21.865 3.908 -45.418 1.00 91.00 395 PHE A N 1
ATOM 3109 C CA . PHE A 1 395 ? 20.501 4.408 -45.203 1.00 91.00 395 PHE A CA 1
ATOM 3110 C C . PHE A 1 395 ? 19.659 3.463 -44.342 1.00 91.00 395 PHE A C 1
ATOM 3112 O O . PHE A 1 395 ? 18.964 3.920 -43.434 1.00 91.00 395 PHE A O 1
ATOM 3119 N N . SER A 1 396 ? 19.767 2.154 -44.576 1.00 89.94 396 SER A N 1
ATOM 3120 C CA . SER A 1 396 ? 19.073 1.145 -43.771 1.00 89.94 396 SER A CA 1
ATOM 3121 C C . SER A 1 396 ? 19.536 1.167 -42.312 1.00 89.94 396 SER A C 1
ATOM 3123 O O . SER A 1 396 ? 18.717 1.030 -41.405 1.00 89.94 396 SER A O 1
ATOM 3125 N N . LEU A 1 397 ? 20.833 1.363 -42.050 1.00 90.12 397 LEU A N 1
ATOM 3126 C CA . LEU A 1 397 ? 21.363 1.552 -40.699 1.00 90.12 397 LEU A CA 1
ATOM 3127 C C . LEU A 1 397 ? 20.732 2.775 -40.026 1.00 90.12 397 LEU A C 1
ATOM 3129 O O . LEU A 1 397 ? 20.231 2.663 -38.906 1.00 90.12 397 LEU A O 1
ATOM 3133 N N . ALA A 1 398 ? 20.739 3.922 -40.707 1.00 89.69 398 ALA A N 1
ATOM 3134 C CA . ALA A 1 398 ? 20.183 5.161 -40.179 1.00 89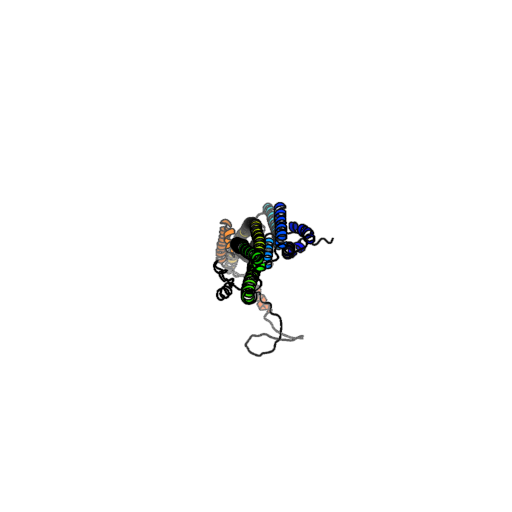.69 398 ALA A CA 1
ATOM 3135 C C . ALA A 1 398 ? 18.696 5.016 -39.830 1.00 89.69 398 ALA A C 1
ATOM 3137 O O . ALA A 1 398 ? 18.285 5.423 -38.745 1.00 89.69 398 ALA A O 1
ATOM 3138 N N . ASP A 1 399 ? 17.907 4.373 -40.694 1.00 90.62 399 ASP A N 1
ATOM 3139 C CA . ASP A 1 399 ? 16.483 4.134 -40.445 1.00 90.62 399 ASP A CA 1
ATOM 3140 C C . ASP A 1 399 ? 16.248 3.160 -39.281 1.00 90.62 399 ASP A C 1
ATOM 3142 O O . ASP A 1 399 ? 15.367 3.396 -38.455 1.00 90.62 399 ASP A O 1
ATOM 3146 N N . ASN A 1 400 ? 17.072 2.116 -39.142 1.00 90.31 400 ASN A N 1
ATOM 3147 C CA . ASN A 1 400 ? 17.001 1.204 -37.996 1.00 90.31 400 ASN A CA 1
ATOM 3148 C C . ASN A 1 400 ? 17.334 1.909 -36.672 1.00 90.31 400 ASN A C 1
ATOM 3150 O O . ASN A 1 400 ? 16.616 1.736 -35.687 1.00 90.31 400 ASN A O 1
ATOM 3154 N N . ILE A 1 401 ? 18.397 2.719 -36.635 1.00 90.06 401 ILE A N 1
ATOM 3155 C CA . ILE A 1 401 ? 18.764 3.499 -35.441 1.00 90.06 401 ILE A CA 1
ATOM 3156 C C . ILE A 1 401 ? 17.657 4.505 -35.112 1.00 90.06 401 ILE A C 1
ATOM 3158 O O . ILE A 1 401 ? 17.256 4.626 -33.956 1.00 90.06 401 ILE A O 1
ATOM 3162 N N . ARG A 1 402 ? 17.119 5.189 -36.127 1.00 90.06 402 ARG A N 1
ATOM 3163 C CA . ARG A 1 402 ? 16.011 6.140 -35.985 1.00 90.06 402 ARG A CA 1
ATOM 3164 C C . ARG A 1 402 ? 14.759 5.469 -35.415 1.00 90.06 402 ARG A C 1
ATOM 3166 O O . ARG A 1 402 ? 14.141 6.026 -34.512 1.00 90.06 402 ARG A O 1
ATOM 3173 N N . ALA A 1 403 ? 14.415 4.270 -35.885 1.00 89.38 403 ALA A N 1
ATOM 3174 C CA . ALA A 1 403 ? 13.300 3.493 -35.352 1.00 89.38 403 ALA A CA 1
ATOM 3175 C C . ALA A 1 403 ? 13.536 3.096 -33.885 1.00 89.38 403 ALA A C 1
ATOM 3177 O O . ALA A 1 403 ? 12.661 3.309 -33.049 1.00 89.38 403 ALA A O 1
ATOM 3178 N N . LEU A 1 404 ? 14.720 2.589 -33.534 1.00 86.56 404 LEU A N 1
ATOM 3179 C CA . LEU A 1 404 ? 15.042 2.214 -32.149 1.00 86.56 404 LEU A CA 1
ATOM 3180 C C . LEU A 1 404 ? 15.026 3.411 -31.184 1.00 86.56 404 LEU A C 1
ATOM 3182 O O . LEU A 1 404 ? 14.645 3.258 -30.025 1.00 86.56 404 LEU A O 1
ATOM 3186 N N . ALA A 1 405 ? 15.425 4.593 -31.652 1.00 82.50 405 ALA A N 1
ATOM 3187 C CA . ALA A 1 405 ? 15.508 5.798 -30.833 1.00 82.50 405 ALA A CA 1
ATOM 3188 C C . ALA A 1 405 ? 14.168 6.526 -30.664 1.00 82.50 405 ALA A C 1
ATOM 3190 O O . ALA A 1 405 ? 13.902 7.072 -29.599 1.00 82.50 405 ALA A O 1
ATOM 3191 N N . PHE A 1 406 ? 13.323 6.557 -31.698 1.00 82.75 406 PHE A N 1
ATOM 3192 C CA . PHE A 1 406 ? 12.192 7.492 -31.747 1.00 82.75 406 PHE A CA 1
ATOM 3193 C C . PHE A 1 406 ? 10.822 6.845 -31.979 1.00 82.75 406 PHE A C 1
ATOM 3195 O O . PHE A 1 406 ? 9.855 7.575 -32.202 1.00 82.75 406 PHE A O 1
ATOM 3202 N N . SER A 1 407 ? 10.710 5.511 -31.933 1.00 79.81 407 SER A N 1
ATOM 3203 C CA . SER A 1 407 ? 9.399 4.838 -32.009 1.00 79.81 407 SER A CA 1
ATOM 3204 C C . SER A 1 407 ? 8.547 5.043 -30.754 1.00 79.81 407 SER A C 1
ATOM 3206 O O . SER A 1 407 ? 7.324 5.046 -30.851 1.00 79.81 407 SER A O 1
ATOM 3208 N N . ASP A 1 408 ? 9.179 5.231 -29.593 1.00 79.38 408 ASP A N 1
ATOM 3209 C CA . ASP A 1 408 ? 8.503 5.469 -28.315 1.00 79.38 408 ASP A CA 1
ATOM 3210 C C . ASP A 1 408 ? 8.450 6.986 -28.002 1.00 79.38 408 ASP A C 1
ATOM 3212 O O . ASP A 1 408 ? 9.497 7.648 -28.021 1.00 79.38 408 ASP A O 1
ATOM 3216 N N . PRO A 1 409 ? 7.262 7.570 -27.728 1.00 75.62 409 PRO A N 1
ATOM 3217 C CA . PRO A 1 409 ? 7.114 8.983 -27.380 1.00 75.62 409 PRO A CA 1
ATOM 3218 C C . PRO A 1 409 ? 7.860 9.412 -26.109 1.00 75.62 409 PRO A C 1
ATOM 3220 O O . PRO A 1 409 ? 8.402 10.517 -26.087 1.00 75.62 409 PRO A O 1
ATOM 3223 N N . GLU A 1 410 ? 7.902 8.574 -25.068 1.00 76.50 410 GLU A N 1
ATOM 3224 C CA . GLU A 1 410 ? 8.609 8.873 -23.813 1.00 76.50 410 GLU A CA 1
ATOM 3225 C C . GLU A 1 410 ? 10.123 8.806 -23.996 1.00 76.50 410 GLU A C 1
ATOM 3227 O O . GLU A 1 410 ? 10.862 9.617 -23.439 1.00 76.50 410 GLU A O 1
ATOM 3232 N N . ARG A 1 411 ? 10.602 7.875 -24.821 1.00 79.50 411 ARG A N 1
ATOM 3233 C CA . ARG A 1 411 ? 12.018 7.813 -25.203 1.00 79.50 411 ARG A CA 1
ATOM 3234 C C . ARG A 1 411 ? 12.416 9.032 -26.032 1.00 79.50 411 ARG A C 1
ATOM 3236 O O . ARG A 1 411 ? 13.467 9.634 -25.818 1.00 79.50 411 ARG A O 1
ATOM 3243 N N . LYS A 1 412 ? 11.551 9.446 -26.960 1.00 76.81 412 LYS A N 1
ATOM 3244 C CA . LYS A 1 412 ? 11.789 10.588 -27.850 1.00 76.81 412 LYS A CA 1
ATOM 3245 C C . LYS A 1 412 ? 11.992 11.902 -27.095 1.00 76.81 412 LYS A C 1
ATOM 3247 O O . LYS A 1 412 ? 12.800 12.713 -27.539 1.00 76.81 412 LYS A O 1
ATOM 3252 N N . THR A 1 413 ? 11.278 12.128 -25.993 1.00 76.06 413 THR A N 1
ATOM 3253 C CA . THR A 1 413 ? 11.461 13.337 -25.173 1.00 76.06 413 THR A CA 1
ATOM 3254 C C . THR A 1 413 ? 12.779 13.310 -24.399 1.00 76.06 413 THR A C 1
ATOM 3256 O O . THR A 1 413 ? 13.433 14.344 -24.297 1.00 76.06 413 THR A O 1
ATOM 3259 N N . ARG A 1 414 ? 13.214 12.141 -23.910 1.00 79.25 414 ARG A N 1
ATOM 3260 C CA . ARG A 1 414 ? 14.498 11.974 -23.199 1.00 79.25 414 ARG A CA 1
ATOM 3261 C C . ARG A 1 414 ? 15.715 12.119 -24.114 1.00 79.25 414 ARG A C 1
ATOM 3263 O O . ARG A 1 414 ? 16.758 12.592 -23.678 1.00 79.25 414 ARG A O 1
ATOM 3270 N N . LEU A 1 415 ? 15.585 11.721 -25.381 1.00 81.69 415 LEU A N 1
ATOM 3271 C CA . LEU A 1 415 ? 16.650 11.771 -26.391 1.00 81.69 415 LEU A CA 1
ATOM 3272 C C . LEU A 1 415 ? 16.662 13.073 -27.211 1.00 81.69 415 LEU A C 1
ATOM 3274 O O . LEU A 1 415 ? 17.202 13.092 -28.322 1.00 81.69 415 LEU A O 1
ATOM 3278 N N . ASP A 1 416 ? 16.041 14.145 -26.714 1.00 80.00 416 ASP A N 1
ATOM 3279 C CA . ASP A 1 416 ? 15.881 15.391 -27.461 1.00 80.00 416 ASP A CA 1
ATOM 3280 C C . ASP A 1 416 ? 17.191 16.196 -27.567 1.00 80.00 416 ASP A C 1
ATOM 3282 O O . ASP A 1 416 ? 17.416 17.175 -26.857 1.00 80.00 416 ASP A O 1
ATOM 3286 N N . ASP A 1 417 ? 18.074 15.770 -28.472 1.00 87.06 417 ASP A N 1
ATOM 3287 C CA . ASP A 1 417 ? 19.360 16.408 -28.741 1.00 87.06 417 ASP A CA 1
ATOM 3288 C C . ASP A 1 417 ? 19.368 17.088 -30.133 1.00 87.06 417 ASP A C 1
ATOM 3290 O O . ASP A 1 417 ? 19.064 16.453 -31.155 1.00 87.06 417 ASP A O 1
ATOM 3294 N N . PRO A 1 418 ? 19.718 18.389 -30.219 1.00 87.81 418 PRO A N 1
ATOM 3295 C CA . PRO A 1 418 ? 19.682 19.138 -31.476 1.00 87.81 418 PRO A CA 1
ATOM 3296 C C . PRO A 1 418 ? 20.722 18.654 -32.495 1.00 87.81 418 PRO A C 1
ATOM 3298 O O . PRO A 1 418 ? 20.491 18.747 -33.701 1.00 87.81 418 PRO A O 1
ATOM 3301 N N . GLU A 1 419 ? 21.856 18.120 -32.046 1.00 89.06 419 GLU A N 1
ATOM 3302 C CA . GLU A 1 419 ? 22.909 17.600 -32.916 1.00 89.06 419 GLU A CA 1
ATOM 3303 C C . GLU A 1 419 ? 22.471 16.283 -33.564 1.00 89.06 419 GLU A C 1
ATOM 3305 O O . GLU A 1 419 ? 22.595 16.131 -34.779 1.00 89.06 419 GLU A O 1
ATOM 3310 N N . VAL A 1 420 ? 21.846 15.379 -32.801 1.00 89.56 420 VAL A N 1
ATOM 3311 C CA . VAL A 1 420 ? 21.243 14.148 -33.342 1.00 89.56 420 VAL A CA 1
ATOM 3312 C C . VAL A 1 420 ? 20.191 14.471 -34.408 1.00 89.56 420 VAL A C 1
ATOM 3314 O O . VAL A 1 420 ? 20.198 13.870 -35.486 1.00 89.56 420 VAL A O 1
ATOM 3317 N N . LYS A 1 421 ? 19.321 15.461 -34.159 1.00 89.75 421 LYS A N 1
ATOM 3318 C CA . LYS A 1 421 ? 18.335 15.923 -35.153 1.00 89.75 421 LYS A CA 1
ATOM 3319 C C . LYS A 1 421 ? 18.997 16.434 -36.433 1.00 89.75 421 LYS A C 1
ATOM 3321 O O . LYS A 1 421 ? 18.568 16.076 -37.529 1.00 89.75 421 LYS A O 1
ATOM 3326 N N . ASN A 1 422 ? 20.053 17.236 -36.303 1.00 91.00 422 ASN A N 1
ATOM 3327 C CA . ASN A 1 422 ? 20.787 17.782 -37.445 1.00 91.00 422 ASN A CA 1
ATOM 3328 C C . ASN A 1 422 ? 21.497 16.696 -38.266 1.00 91.00 422 ASN A C 1
ATOM 3330 O O . ASN A 1 422 ? 21.541 16.787 -39.497 1.00 91.00 422 ASN A O 1
ATOM 3334 N N . LEU A 1 423 ? 22.027 15.659 -37.612 1.00 91.62 423 LEU A N 1
ATOM 3335 C CA . LEU A 1 423 ? 22.642 14.515 -38.284 1.00 91.62 423 LEU A CA 1
ATOM 3336 C C . LEU A 1 423 ? 21.615 13.746 -39.124 1.00 91.62 423 LEU A C 1
ATOM 3338 O O . LEU A 1 423 ? 21.839 13.529 -40.313 1.00 91.62 423 LEU A O 1
ATOM 3342 N N . PHE A 1 424 ? 20.451 13.417 -38.558 1.00 92.12 424 PHE A N 1
ATOM 3343 C CA . PHE A 1 424 ? 19.382 12.756 -39.312 1.00 92.12 424 PHE A CA 1
ATOM 3344 C C . PHE A 1 424 ? 18.839 13.620 -40.456 1.00 92.12 424 PHE A C 1
ATOM 3346 O O . PHE A 1 424 ? 18.636 13.100 -41.549 1.00 92.12 424 PHE A O 1
ATOM 3353 N N . ALA A 1 425 ? 18.692 14.932 -40.254 1.00 92.75 425 ALA A N 1
ATOM 3354 C CA . ALA A 1 425 ? 18.316 15.850 -41.330 1.00 92.75 425 ALA A CA 1
ATOM 3355 C C . ALA A 1 425 ? 19.372 15.897 -42.453 1.00 92.75 425 ALA A C 1
ATOM 3357 O O . ALA A 1 425 ? 19.035 16.059 -43.624 1.00 92.75 425 ALA A O 1
ATOM 3358 N N . SER A 1 426 ? 20.657 15.738 -42.118 1.00 92.31 426 SER A N 1
ATOM 3359 C CA . SER A 1 426 ? 21.734 15.648 -43.111 1.00 92.31 426 SER A CA 1
ATOM 3360 C C . SER A 1 426 ? 21.643 14.365 -43.934 1.00 92.31 426 SER A C 1
ATOM 3362 O O . SER A 1 426 ? 21.809 14.424 -45.149 1.00 92.31 426 SER A O 1
ATOM 3364 N N . ILE A 1 427 ? 21.304 13.236 -43.303 1.00 92.50 427 ILE A N 1
ATOM 3365 C CA . ILE A 1 427 ? 21.023 11.974 -44.005 1.00 92.50 427 ILE A CA 1
ATOM 3366 C C . ILE A 1 427 ? 19.832 12.132 -44.953 1.00 92.50 427 ILE A C 1
ATOM 3368 O O . ILE A 1 427 ? 19.905 11.679 -46.092 1.00 92.50 427 ILE A O 1
ATOM 3372 N N . ASP A 1 428 ? 18.764 12.806 -44.523 1.00 93.25 428 ASP A N 1
ATOM 3373 C CA . ASP A 1 428 ? 17.583 13.019 -45.367 1.00 93.25 428 ASP A CA 1
ATOM 3374 C C . ASP A 1 428 ? 17.913 13.891 -46.593 1.00 93.25 428 ASP A C 1
ATOM 3376 O O . ASP A 1 428 ? 17.455 13.604 -47.698 1.00 93.25 428 ASP A O 1
ATOM 3380 N N . ARG A 1 429 ? 18.781 14.903 -46.443 1.00 93.56 429 ARG A N 1
ATOM 3381 C CA . ARG A 1 429 ? 19.304 15.675 -47.587 1.00 93.56 429 ARG A CA 1
ATOM 3382 C C . ARG A 1 429 ? 20.130 14.813 -48.542 1.00 93.56 429 ARG A C 1
ATOM 3384 O O . ARG A 1 429 ? 19.917 14.891 -49.748 1.00 93.56 429 ARG A O 1
ATOM 3391 N N . LEU A 1 430 ? 21.033 13.984 -48.014 1.00 91.75 430 LEU A N 1
ATOM 3392 C CA . LEU A 1 430 ? 21.862 13.081 -48.823 1.00 91.75 430 LEU A CA 1
ATOM 3393 C C . LEU A 1 430 ? 21.029 12.026 -49.555 1.00 91.75 430 LEU A C 1
ATOM 3395 O O . LEU A 1 430 ? 21.381 11.623 -50.659 1.00 91.75 430 LEU A O 1
ATOM 3399 N N . ARG A 1 431 ? 19.904 11.606 -48.970 1.00 93.19 431 ARG A N 1
ATOM 3400 C CA . ARG A 1 431 ? 18.935 10.719 -49.622 1.00 93.19 431 ARG A CA 1
ATOM 3401 C C . ARG A 1 431 ? 18.323 11.374 -50.856 1.00 93.19 431 ARG A C 1
ATOM 3403 O O . ARG A 1 431 ? 18.366 10.780 -51.927 1.00 93.19 431 ARG A O 1
ATOM 3410 N N . VAL A 1 432 ? 17.845 12.612 -50.726 1.00 92.31 432 VAL A N 1
ATOM 3411 C CA . VAL A 1 432 ? 17.315 13.390 -51.861 1.00 92.31 432 VAL A CA 1
ATOM 3412 C C . VAL A 1 432 ? 18.385 13.602 -52.937 1.00 92.31 432 VAL A C 1
ATOM 3414 O O . VAL A 1 432 ? 18.103 13.491 -54.128 1.00 92.31 432 VAL A O 1
ATOM 3417 N N . GLU A 1 433 ? 19.623 13.886 -52.534 1.00 91.88 433 GLU A N 1
ATOM 3418 C CA . GLU A 1 433 ? 20.735 14.064 -53.467 1.00 91.88 433 GLU A CA 1
ATOM 3419 C C . GLU A 1 433 ? 21.069 12.777 -54.229 1.00 91.88 433 GLU A C 1
ATOM 3421 O O . GLU A 1 433 ? 21.172 12.806 -55.454 1.00 91.88 433 GLU A O 1
ATOM 3426 N N . PHE A 1 434 ? 21.170 11.643 -53.535 1.00 90.81 434 PHE A N 1
ATOM 3427 C CA . PHE A 1 434 ? 21.384 10.338 -54.155 1.00 90.81 434 PHE A CA 1
ATOM 3428 C C . PHE A 1 434 ? 20.263 9.978 -55.142 1.00 90.81 434 PHE A C 1
ATOM 3430 O O . PHE A 1 434 ? 20.548 9.576 -56.266 1.00 90.81 434 PHE A O 1
ATOM 3437 N N . GLU A 1 435 ? 18.999 10.193 -54.763 1.00 89.56 435 GLU A N 1
ATOM 3438 C CA . GLU A 1 435 ? 17.830 9.951 -55.624 1.00 89.56 435 GLU A CA 1
ATOM 3439 C C . GLU A 1 435 ? 17.795 10.857 -56.868 1.00 89.56 435 GLU A C 1
ATOM 3441 O O . GLU A 1 435 ? 17.197 10.496 -57.882 1.00 89.56 435 GLU A O 1
ATOM 3446 N N . SER A 1 436 ? 18.447 12.025 -56.819 1.00 89.50 436 SER A N 1
ATOM 3447 C CA . SER A 1 436 ? 18.549 12.943 -57.959 1.00 89.50 436 SER A CA 1
ATOM 3448 C C . SER A 1 436 ? 19.575 12.509 -59.014 1.00 89.50 436 SER A C 1
ATOM 3450 O O . SER A 1 436 ? 19.495 12.952 -60.164 1.00 89.50 436 SER A O 1
ATOM 3452 N N . VAL A 1 437 ? 20.527 11.638 -58.653 1.00 87.19 437 VAL A N 1
ATOM 3453 C CA . VAL A 1 437 ? 21.534 11.115 -59.582 1.00 87.19 437 VAL A CA 1
ATOM 3454 C C . VAL A 1 437 ? 20.900 10.004 -60.431 1.00 87.19 437 VAL A C 1
ATOM 3456 O O . VAL A 1 437 ? 20.463 8.988 -59.890 1.00 87.19 437 VAL A O 1
ATOM 3459 N N . PRO A 1 438 ? 20.834 10.143 -61.769 1.00 81.25 438 PRO A N 1
ATOM 3460 C CA . PRO A 1 438 ? 20.209 9.132 -62.612 1.00 81.25 438 PRO A CA 1
ATOM 3461 C C . PRO A 1 438 ? 21.037 7.841 -62.611 1.00 81.25 438 PRO A C 1
ATOM 3463 O O . PRO A 1 438 ? 22.207 7.846 -62.999 1.00 81.25 438 PRO A O 1
ATOM 3466 N N . ARG A 1 439 ? 20.414 6.720 -62.223 1.00 86.12 439 ARG A N 1
ATOM 3467 C CA . ARG A 1 439 ? 21.044 5.391 -62.238 1.00 86.12 439 ARG A CA 1
ATOM 3468 C C . ARG A 1 439 ? 21.507 5.030 -63.664 1.00 86.12 439 ARG A C 1
ATOM 3470 O O . ARG A 1 439 ? 20.664 4.975 -64.566 1.00 86.12 439 ARG A O 1
ATOM 3477 N N . PRO A 1 440 ? 22.807 4.768 -63.902 1.00 80.75 440 PRO A N 1
ATOM 3478 C CA . PRO A 1 440 ? 23.320 4.399 -65.220 1.00 80.75 440 PRO A CA 1
ATOM 3479 C C . PRO A 1 440 ? 22.788 3.041 -65.694 1.00 80.75 440 PRO A C 1
ATOM 3481 O O . PRO A 1 440 ? 22.468 2.164 -64.894 1.00 80.75 440 PRO A O 1
ATOM 3484 N N . VAL A 1 441 ? 22.749 2.830 -67.012 1.00 78.62 441 VAL A N 1
ATOM 3485 C CA . VAL A 1 441 ? 22.445 1.512 -67.590 1.00 78.62 441 VAL A CA 1
ATOM 3486 C C . VAL A 1 441 ? 23.697 0.633 -67.520 1.00 78.62 441 VAL A C 1
ATOM 3488 O O . VAL A 1 441 ? 24.636 0.820 -68.298 1.00 78.62 441 VAL A O 1
ATOM 3491 N N . LEU A 1 442 ? 23.703 -0.321 -66.587 1.00 79.12 442 LEU A N 1
ATOM 3492 C CA . LEU A 1 442 ? 24.826 -1.227 -66.336 1.00 79.12 442 LEU A CA 1
ATOM 3493 C C . LEU A 1 442 ? 24.759 -2.442 -67.273 1.00 79.12 442 LEU A C 1
ATOM 3495 O O . LEU A 1 442 ? 23.790 -3.204 -67.264 1.00 79.12 442 LEU A O 1
ATOM 3499 N N . GLN A 1 443 ? 25.796 -2.646 -68.084 1.00 71.38 443 GLN A N 1
ATOM 3500 C CA . GLN A 1 443 ? 25.890 -3.790 -68.991 1.00 71.38 443 GLN A CA 1
ATOM 3501 C C . GLN A 1 443 ? 26.073 -5.109 -68.237 1.00 71.38 443 GLN A C 1
ATOM 3503 O O . GLN A 1 443 ? 25.616 -6.143 -68.719 1.00 71.38 443 GLN A O 1
ATOM 3508 N N . ILE A 1 444 ? 26.696 -5.096 -67.057 1.00 74.31 444 ILE A N 1
ATOM 3509 C CA . ILE A 1 444 ? 26.842 -6.288 -66.208 1.00 74.31 444 ILE A CA 1
ATOM 3510 C C . ILE A 1 444 ? 25.478 -6.847 -65.790 1.00 74.31 444 ILE A C 1
ATOM 3512 O O . ILE A 1 444 ? 25.243 -8.039 -65.969 1.00 74.31 444 ILE A O 1
ATOM 3516 N N . GLU A 1 445 ? 24.540 -6.002 -65.349 1.00 74.56 445 GLU A N 1
ATOM 3517 C CA . GLU A 1 445 ? 23.187 -6.446 -64.969 1.00 74.56 445 GLU A CA 1
ATOM 3518 C C . GLU A 1 445 ? 22.389 -6.996 -66.168 1.00 74.56 445 GLU A C 1
ATOM 3520 O O . GLU A 1 445 ? 21.561 -7.900 -66.020 1.00 74.56 445 GLU A O 1
ATOM 3525 N N . ILE A 1 446 ? 22.622 -6.459 -67.373 1.00 71.81 446 ILE A N 1
ATOM 3526 C CA . ILE A 1 446 ? 21.990 -6.925 -68.618 1.00 71.81 446 ILE A CA 1
ATOM 3527 C C . ILE A 1 446 ? 22.582 -8.272 -69.044 1.00 71.81 446 ILE A C 1
ATOM 3529 O O . ILE A 1 446 ? 21.831 -9.188 -69.375 1.00 71.81 446 ILE A O 1
ATOM 3533 N N . ASN A 1 447 ? 23.907 -8.417 -68.987 1.00 64.12 447 ASN A N 1
ATOM 3534 C CA . ASN A 1 447 ? 24.611 -9.649 -69.333 1.00 64.12 447 ASN A CA 1
ATOM 3535 C C . ASN A 1 447 ? 24.296 -10.787 -68.352 1.00 64.12 447 ASN A C 1
ATOM 3537 O O . ASN A 1 447 ? 24.122 -11.917 -68.794 1.00 64.12 447 ASN A O 1
ATOM 3541 N N . GLU A 1 448 ? 24.138 -10.510 -67.055 1.00 65.81 448 GLU A N 1
ATOM 3542 C CA . GLU A 1 448 ? 23.683 -11.502 -66.068 1.00 65.81 448 GLU A CA 1
ATOM 3543 C C . GLU A 1 448 ? 22.228 -11.933 -66.309 1.00 65.81 448 GLU A C 1
ATOM 3545 O O . GLU A 1 448 ? 21.905 -13.123 -66.234 1.00 65.81 448 GLU A O 1
ATOM 3550 N N . LYS A 1 449 ? 21.341 -10.995 -66.675 1.00 60.84 449 LYS A N 1
ATOM 3551 C CA . LYS A 1 449 ? 19.961 -11.309 -67.090 1.00 60.84 449 LYS A CA 1
ATOM 3552 C C . LYS A 1 449 ? 19.919 -12.100 -68.401 1.00 60.84 449 LYS A C 1
ATOM 3554 O O . LYS A 1 449 ? 19.107 -13.017 -68.533 1.00 60.84 449 LYS A O 1
ATOM 3559 N N . GLU A 1 450 ? 20.794 -11.796 -69.358 1.00 54.66 450 GLU A N 1
ATOM 3560 C CA . GLU A 1 450 ? 20.937 -12.546 -70.607 1.00 54.66 450 GLU A CA 1
ATOM 3561 C C . GLU A 1 450 ? 21.574 -13.924 -70.404 1.00 54.66 450 GLU A C 1
ATOM 3563 O O . GLU A 1 450 ? 21.125 -14.874 -71.033 1.00 54.66 450 GLU A O 1
ATOM 3568 N N . GLU A 1 451 ? 22.563 -14.090 -69.525 1.00 52.16 451 GLU A N 1
ATOM 3569 C CA . GLU A 1 451 ? 23.140 -15.396 -69.182 1.00 52.16 451 GLU A CA 1
ATOM 3570 C C . GLU A 1 451 ? 22.160 -16.261 -68.383 1.00 52.16 451 GLU A C 1
ATOM 3572 O O . GLU A 1 451 ? 22.043 -17.459 -68.655 1.00 52.16 451 GLU A O 1
ATOM 3577 N N . GLY A 1 452 ? 21.376 -15.668 -67.476 1.00 50.47 452 GLY A N 1
ATOM 3578 C CA . GLY A 1 452 ? 20.242 -16.335 -66.828 1.00 50.47 452 GLY A CA 1
ATOM 3579 C C . GLY A 1 452 ? 19.156 -16.769 -67.827 1.00 50.47 452 GLY A C 1
ATOM 3580 O O . GLY A 1 452 ? 18.560 -17.841 -67.683 1.00 50.47 452 GLY A O 1
ATOM 3581 N N . SER A 1 453 ? 18.959 -15.989 -68.894 1.00 49.75 453 SER A N 1
ATOM 3582 C CA . SER A 1 453 ? 18.035 -16.280 -70.003 1.00 49.75 453 SER A CA 1
ATOM 3583 C C . SER A 1 453 ? 18.605 -17.284 -71.032 1.00 49.75 453 SER A C 1
ATOM 3585 O O . SER A 1 453 ? 17.881 -18.127 -71.565 1.00 49.75 453 SER A O 1
ATOM 3587 N N . ARG A 1 454 ? 19.926 -17.289 -71.276 1.00 45.47 454 ARG A N 1
ATOM 3588 C CA . ARG A 1 454 ? 20.632 -18.268 -72.132 1.00 45.47 454 ARG A CA 1
ATOM 3589 C C . ARG A 1 454 ? 20.730 -19.637 -71.466 1.00 45.47 454 ARG A C 1
ATOM 3591 O O . ARG A 1 454 ? 20.614 -20.648 -72.153 1.00 45.47 454 ARG A O 1
ATOM 3598 N N . ARG A 1 455 ? 20.840 -19.694 -70.133 1.00 46.88 455 ARG A N 1
ATOM 3599 C CA . ARG A 1 455 ? 20.734 -20.950 -69.365 1.00 46.88 455 ARG A CA 1
ATOM 3600 C C . ARG A 1 455 ? 19.334 -21.571 -69.402 1.00 46.88 455 ARG A C 1
ATOM 3602 O O . ARG A 1 455 ? 19.192 -22.739 -69.057 1.00 46.88 455 ARG A O 1
ATOM 3609 N N . THR A 1 456 ? 18.315 -20.835 -69.848 1.00 46.66 456 THR A N 1
ATOM 3610 C CA . THR A 1 456 ? 16.923 -21.310 -69.921 1.00 46.66 456 THR A CA 1
ATOM 3611 C C . THR A 1 456 ? 16.415 -21.584 -71.345 1.00 46.66 456 THR A C 1
ATOM 3613 O O . THR A 1 456 ? 15.254 -21.962 -71.503 1.00 46.66 456 THR A O 1
ATOM 3616 N N . ARG A 1 457 ? 17.254 -21.495 -72.394 1.00 39.62 457 ARG A N 1
ATOM 3617 C CA . ARG A 1 457 ? 16.854 -21.827 -73.781 1.00 39.62 457 ARG A CA 1
ATOM 3618 C C . ARG A 1 457 ? 17.862 -22.707 -74.526 1.00 39.62 457 ARG A C 1
ATOM 3620 O O . ARG A 1 457 ? 18.664 -22.199 -75.304 1.00 39.62 457 ARG A O 1
ATOM 3627 N N . SER A 1 458 ? 17.751 -24.029 -74.360 1.00 34.56 458 SER A N 1
ATOM 3628 C CA . SER A 1 458 ? 17.786 -25.038 -75.447 1.00 34.56 458 SER A CA 1
ATOM 3629 C C . SER A 1 458 ? 17.517 -26.473 -74.925 1.00 34.56 458 SER A C 1
ATOM 3631 O O . SER A 1 458 ? 17.661 -26.708 -73.727 1.00 34.56 458 SER A O 1
ATOM 3633 N N . PRO A 1 459 ? 17.047 -27.412 -75.781 1.00 40.72 459 PRO A N 1
ATOM 3634 C CA . PRO A 1 459 ? 16.075 -28.454 -75.416 1.00 40.72 459 PRO A CA 1
ATOM 3635 C C . PRO A 1 459 ? 16.610 -29.901 -75.260 1.00 40.72 459 PRO A C 1
ATOM 3637 O O . PRO A 1 459 ? 17.507 -30.325 -75.973 1.00 40.72 459 PRO A O 1
ATOM 3640 N N . SER A 1 460 ? 15.945 -30.653 -74.365 1.00 32.00 460 SER A N 1
ATOM 3641 C CA . SER A 1 460 ? 15.617 -32.105 -74.326 1.00 32.00 460 SER A CA 1
ATOM 3642 C C . SER A 1 460 ? 16.593 -33.176 -74.875 1.00 32.00 460 SER A C 1
ATOM 3644 O O . SER A 1 460 ? 16.805 -33.271 -76.080 1.00 32.00 460 SER A O 1
ATOM 3646 N N . SER A 1 461 ? 16.986 -34.163 -74.046 1.00 31.14 461 SER A N 1
ATOM 3647 C CA . SER A 1 461 ? 16.303 -35.484 -73.989 1.00 31.14 461 SER A CA 1
ATOM 3648 C C . SER A 1 461 ? 17.046 -36.590 -73.190 1.00 31.14 461 SER A C 1
ATOM 3650 O O . SER A 1 461 ? 18.240 -36.790 -73.361 1.00 31.14 461 SER A O 1
ATOM 3652 N N . LYS A 1 462 ? 16.248 -37.357 -72.409 1.00 33.16 462 LYS A N 1
ATOM 3653 C CA . LYS A 1 462 ? 16.436 -38.719 -71.821 1.00 33.16 462 LYS A CA 1
ATOM 3654 C C . LYS A 1 462 ? 17.564 -38.929 -70.780 1.00 33.16 462 LYS A C 1
ATOM 3656 O O . LYS A 1 462 ? 18.717 -38.672 -71.062 1.00 33.16 462 LYS A O 1
ATOM 3661 N N . GLY A 1 463 ? 17.341 -39.506 -69.594 1.00 28.91 463 GLY A N 1
ATOM 3662 C CA . GLY A 1 463 ? 16.150 -40.071 -68.956 1.00 28.91 463 GLY A CA 1
ATOM 3663 C C . GLY A 1 463 ? 16.501 -40.754 -67.615 1.00 28.91 463 GLY A C 1
ATOM 3664 O O . GLY A 1 463 ? 17.642 -41.153 -67.424 1.00 28.91 463 GLY A O 1
ATOM 3665 N N . GLY A 1 464 ? 15.487 -40.903 -66.747 1.00 29.58 464 GLY A N 1
ATOM 3666 C CA . GLY A 1 464 ? 15.408 -41.832 -65.599 1.00 29.58 464 GLY A CA 1
ATOM 3667 C C . GLY A 1 464 ? 16.186 -41.438 -64.330 1.00 29.58 464 GLY A C 1
ATOM 3668 O O . GLY A 1 464 ? 17.387 -41.250 -64.387 1.00 29.58 464 GLY A O 1
ATOM 3669 N N . GLY A 1 465 ? 15.606 -41.339 -63.133 1.00 28.66 465 GLY A N 1
ATOM 3670 C CA . GLY A 1 465 ? 14.251 -41.620 -62.658 1.00 28.66 465 GLY A CA 1
ATOM 3671 C C . GLY A 1 465 ? 14.152 -41.333 -61.149 1.00 28.66 465 GLY A C 1
ATOM 3672 O O . GLY A 1 465 ? 15.176 -41.286 -60.471 1.00 28.66 465 GLY A O 1
ATOM 3673 N N . GLY A 1 466 ? 12.927 -41.146 -60.638 1.00 28.62 466 GLY A N 1
ATOM 3674 C CA . GLY A 1 466 ? 12.638 -41.129 -59.194 1.00 28.62 466 GLY A CA 1
ATOM 3675 C C . GLY A 1 466 ? 11.678 -40.035 -58.703 1.00 28.62 466 GLY A C 1
ATOM 3676 O O . GLY A 1 466 ? 12.076 -39.167 -57.940 1.00 28.62 466 GLY A O 1
ATOM 3677 N N . THR A 1 467 ? 10.419 -40.073 -59.145 1.00 35.25 467 THR A N 1
ATOM 3678 C CA . THR A 1 467 ? 9.227 -39.406 -58.563 1.00 35.25 467 THR A CA 1
ATOM 3679 C C . THR A 1 467 ? 8.761 -40.146 -57.274 1.00 35.25 467 THR A C 1
ATOM 3681 O O . THR A 1 467 ? 9.267 -41.252 -57.074 1.00 35.25 467 THR A O 1
ATOM 3684 N N . PRO A 1 468 ? 7.797 -39.665 -56.431 1.00 44.31 468 PRO A N 1
ATOM 3685 C CA . PRO A 1 468 ? 6.647 -38.822 -56.813 1.00 44.31 468 PRO A CA 1
ATOM 3686 C C . PRO A 1 468 ? 6.100 -37.756 -55.800 1.00 44.31 468 PRO A C 1
ATOM 3688 O O . PRO A 1 468 ? 6.162 -37.927 -54.590 1.00 44.31 468 PRO A O 1
ATOM 3691 N N . THR A 1 469 ? 5.415 -36.736 -56.368 1.00 30.31 469 THR A N 1
ATOM 3692 C CA . THR A 1 469 ? 4.089 -36.141 -55.975 1.00 30.31 469 THR A CA 1
ATOM 3693 C C . THR A 1 469 ? 3.900 -35.358 -54.654 1.00 30.31 469 THR A C 1
ATOM 3695 O O . THR A 1 469 ? 4.477 -35.726 -53.649 1.00 30.31 469 THR A O 1
ATOM 3698 N N . HIS A 1 470 ? 3.057 -34.316 -54.494 1.00 29.53 470 HIS A N 1
ATOM 3699 C CA . HIS A 1 470 ? 2.012 -33.603 -55.274 1.00 29.53 470 HIS A CA 1
ATOM 3700 C C . HIS A 1 470 ? 1.755 -32.230 -54.563 1.00 29.53 470 HIS A C 1
ATOM 3702 O O . HIS A 1 470 ? 1.789 -32.170 -53.341 1.00 29.53 470 HIS A O 1
ATOM 3708 N N . SER A 1 471 ? 1.759 -31.088 -55.270 1.00 30.53 471 SER A N 1
ATOM 3709 C CA . SER A 1 471 ? 0.615 -30.220 -55.672 1.00 30.53 471 SER A CA 1
ATOM 3710 C C . SER A 1 471 ? 0.133 -29.095 -54.718 1.00 30.53 471 SER A C 1
ATOM 3712 O O . SER A 1 471 ? -0.396 -29.333 -53.640 1.00 30.53 471 SER A O 1
ATOM 3714 N N . ARG A 1 472 ? 0.225 -27.869 -55.259 1.00 28.81 472 ARG A N 1
ATOM 3715 C CA . ARG A 1 472 ? -0.590 -26.634 -55.097 1.00 28.81 472 ARG A CA 1
ATOM 3716 C C . ARG A 1 472 ? -2.113 -26.976 -55.129 1.00 28.81 472 ARG A C 1
ATOM 3718 O O . ARG A 1 472 ? -2.454 -27.947 -55.793 1.00 28.81 472 ARG A O 1
ATOM 3725 N N . THR A 1 473 ? -3.106 -26.296 -54.533 1.00 26.39 473 THR A N 1
ATOM 3726 C CA . THR A 1 473 ? -3.541 -24.880 -54.632 1.00 26.39 473 THR A CA 1
ATOM 3727 C C . THR A 1 473 ? -4.804 -24.669 -53.743 1.00 26.39 473 THR A C 1
ATOM 3729 O O . THR A 1 473 ? -5.496 -25.631 -53.436 1.00 26.39 473 THR A O 1
ATOM 3732 N N . GLU A 1 474 ? -5.062 -23.409 -53.375 1.00 27.83 474 GLU A N 1
ATOM 3733 C CA . GLU A 1 474 ? -6.196 -22.698 -52.716 1.00 27.83 474 GLU A CA 1
ATOM 3734 C C . GLU A 1 474 ? -7.612 -23.328 -52.489 1.00 27.83 474 GLU A C 1
ATOM 3736 O O . GLU A 1 474 ? -8.237 -23.782 -53.438 1.00 27.83 474 GLU A O 1
ATOM 3741 N N . SER A 1 475 ? -8.121 -23.150 -51.237 1.00 34.56 475 SER A N 1
ATOM 3742 C CA . SER A 1 475 ? -9.448 -22.629 -50.737 1.00 34.56 475 SER A CA 1
ATOM 3743 C C . SER A 1 475 ? -10.815 -23.247 -51.179 1.00 34.56 475 SER A C 1
ATOM 3745 O O . SER A 1 475 ? -10.865 -23.805 -52.266 1.00 34.56 475 SER A O 1
ATOM 3747 N N . PRO A 1 476 ? -12.003 -23.047 -50.511 1.00 45.75 476 PRO A N 1
ATOM 3748 C CA . PRO A 1 476 ? -12.402 -22.698 -49.114 1.00 45.75 476 PRO A CA 1
ATOM 3749 C C . PRO A 1 476 ? -13.700 -23.427 -48.544 1.00 45.75 476 PRO A C 1
ATOM 3751 O O . PRO A 1 476 ? -14.335 -24.212 -49.235 1.00 45.75 476 PRO A O 1
ATOM 3754 N N . ILE A 1 477 ? -14.134 -23.065 -47.306 1.00 24.69 477 ILE A N 1
ATOM 3755 C CA . ILE A 1 477 ? -15.512 -23.049 -46.679 1.00 24.69 477 ILE A CA 1
ATOM 3756 C C . ILE A 1 477 ? -16.221 -24.330 -46.101 1.00 24.69 477 ILE A C 1
ATOM 3758 O O . ILE A 1 477 ? -16.735 -25.176 -46.818 1.00 24.69 477 ILE A O 1
ATOM 3762 N N . ALA A 1 478 ? -16.367 -24.291 -44.756 1.00 25.66 478 ALA A N 1
ATOM 3763 C CA . ALA A 1 478 ? -17.517 -24.493 -43.827 1.00 25.66 478 ALA A CA 1
ATOM 3764 C C . ALA A 1 478 ? -18.257 -25.834 -43.510 1.00 25.66 478 ALA A C 1
ATOM 3766 O O . ALA A 1 478 ? -18.789 -26.517 -44.373 1.00 25.66 478 ALA A O 1
ATOM 3767 N N . ALA A 1 479 ? -18.480 -25.978 -42.181 1.00 26.03 479 ALA A N 1
ATOM 3768 C CA . ALA A 1 479 ? -19.726 -26.307 -41.444 1.00 26.03 479 ALA A CA 1
ATOM 3769 C C . ALA A 1 479 ? -20.027 -27.750 -40.927 1.00 26.03 479 ALA A C 1
ATOM 3771 O O . ALA A 1 479 ? -20.374 -28.635 -41.695 1.00 26.03 479 ALA A O 1
ATOM 3772 N N . GLN A 1 480 ? -20.113 -27.841 -39.576 1.00 27.20 480 GLN A N 1
ATOM 3773 C CA . GLN A 1 480 ? -20.919 -28.747 -38.702 1.00 27.20 480 GLN A CA 1
ATOM 3774 C C . GLN A 1 480 ? -20.453 -30.228 -38.598 1.00 27.20 480 GLN A C 1
ATOM 3776 O O . GLN A 1 480 ? -20.041 -30.805 -39.588 1.00 27.20 480 GLN A O 1
ATOM 3781 N N . LEU A 1 481 ? -20.408 -30.943 -37.455 1.00 25.52 481 LEU A N 1
ATOM 3782 C CA . LEU A 1 481 ? -21.252 -31.091 -36.244 1.00 25.52 481 LEU A CA 1
ATOM 3783 C C . LEU A 1 481 ? -20.364 -31.557 -35.041 1.00 25.52 481 LEU A C 1
ATOM 3785 O O . LEU A 1 481 ? -19.413 -32.298 -35.258 1.00 25.52 481 LEU A O 1
ATOM 3789 N N . ARG A 1 482 ? -20.513 -31.057 -33.794 1.00 26.55 482 ARG A N 1
ATOM 3790 C CA . ARG A 1 482 ? -21.303 -31.623 -32.650 1.00 26.55 482 ARG A CA 1
ATOM 3791 C C . ARG A 1 482 ? -21.076 -33.143 -32.422 1.00 26.55 482 ARG A C 1
ATOM 3793 O O . ARG A 1 482 ? -21.290 -33.904 -33.347 1.00 26.55 482 ARG A O 1
ATOM 3800 N N . THR A 1 483 ? -20.772 -33.728 -31.250 1.00 25.53 483 THR A N 1
ATOM 3801 C CA . THR A 1 483 ? -20.948 -33.379 -29.817 1.00 25.53 483 THR A CA 1
ATOM 3802 C C . THR A 1 483 ? -20.249 -34.456 -28.944 1.00 25.53 483 THR A C 1
ATOM 3804 O O . THR A 1 483 ? -20.363 -35.624 -29.305 1.00 25.53 483 THR A O 1
ATOM 3807 N N . ARG A 1 484 ? -19.656 -34.110 -27.780 1.00 25.17 484 ARG A N 1
ATOM 3808 C CA . ARG A 1 484 ? -19.918 -34.656 -26.408 1.00 25.17 484 ARG A CA 1
ATOM 3809 C C . ARG A 1 484 ? -18.720 -34.501 -25.431 1.00 25.17 484 ARG A C 1
ATOM 3811 O O . ARG A 1 484 ? -17.657 -35.066 -25.643 1.00 25.17 484 ARG A O 1
ATOM 3818 N N . LEU A 1 485 ? -18.994 -33.730 -24.368 1.00 24.66 485 LEU A N 1
ATOM 3819 C CA . LEU A 1 485 ? -18.377 -33.579 -23.022 1.00 24.66 485 LEU A CA 1
ATOM 3820 C C . LEU A 1 485 ? -18.296 -34.926 -22.235 1.00 24.66 485 LEU A C 1
ATOM 3822 O O . LEU A 1 485 ? -18.916 -35.873 -22.733 1.00 24.66 485 LEU A O 1
ATOM 3826 N N . PRO A 1 486 ? -17.659 -35.051 -21.028 1.00 33.47 486 PRO A N 1
ATOM 3827 C CA . PRO A 1 486 ? -17.625 -34.040 -19.940 1.00 33.47 486 PRO A CA 1
ATOM 3828 C C . PRO A 1 486 ? -16.381 -33.905 -19.014 1.00 33.47 486 PRO A C 1
ATOM 3830 O O . PRO A 1 486 ? -15.544 -34.797 -18.961 1.00 33.47 486 PRO A O 1
ATOM 3833 N N . SER A 1 487 ? -16.422 -32.810 -18.220 1.00 26.38 487 SER A N 1
ATOM 3834 C CA . SER A 1 487 ? -15.860 -32.562 -16.861 1.00 26.38 487 SER A CA 1
ATOM 3835 C C . SER A 1 487 ? -14.329 -32.585 -16.674 1.00 26.38 487 SER A C 1
ATOM 3837 O O . SER A 1 487 ? -13.654 -33.433 -17.231 1.00 26.38 487 SER A O 1
ATOM 3839 N N . GLU A 1 488 ? -13.678 -31.712 -15.893 1.00 27.05 488 GLU A N 1
ATOM 3840 C CA . GLU A 1 488 ? -14.092 -30.916 -14.725 1.00 27.05 488 GLU A CA 1
ATOM 3841 C C . GLU A 1 488 ? -13.040 -29.817 -14.418 1.00 27.05 488 GLU A C 1
ATOM 3843 O O . GLU A 1 488 ? -11.922 -29.875 -14.929 1.00 27.05 488 GLU A O 1
ATOM 3848 N N . SER A 1 489 ? -13.410 -28.892 -13.523 1.00 29.97 489 SER A N 1
ATOM 3849 C CA . SER A 1 489 ? -12.577 -27.910 -12.796 1.00 29.97 489 SER A CA 1
ATOM 3850 C C . SER A 1 489 ? -12.420 -26.511 -13.404 1.00 29.97 489 SER A C 1
ATOM 3852 O O . SER A 1 489 ? -11.385 -26.141 -13.955 1.00 29.97 489 SER A O 1
ATOM 3854 N N . ASP A 1 490 ? -13.456 -25.704 -13.163 1.00 27.55 490 ASP A N 1
ATOM 3855 C CA . ASP A 1 490 ? -13.374 -24.249 -13.063 1.00 27.55 490 ASP A CA 1
ATOM 3856 C C . ASP A 1 490 ? -12.521 -23.831 -11.853 1.00 27.55 490 ASP A C 1
ATOM 3858 O O . ASP A 1 490 ? -12.614 -24.383 -10.755 1.00 27.55 490 ASP A O 1
ATOM 3862 N N . SER A 1 491 ? -11.701 -22.806 -12.044 1.00 34.31 491 SER A N 1
ATOM 3863 C CA . SER A 1 491 ? -11.184 -21.957 -10.972 1.00 34.31 491 SER A CA 1
ATOM 3864 C C . SER A 1 491 ? -11.256 -20.529 -11.490 1.00 34.31 491 SER A C 1
ATOM 3866 O O . SER A 1 491 ? -10.332 -20.031 -12.131 1.00 34.31 491 SER A O 1
ATOM 3868 N N . GLU A 1 492 ? -12.419 -19.911 -11.288 1.00 29.16 492 GLU A N 1
ATOM 3869 C CA . GLU A 1 492 ? -12.606 -18.473 -11.459 1.00 29.16 492 GLU A CA 1
ATOM 3870 C C . GLU A 1 492 ? -11.724 -17.710 -10.455 1.00 29.16 492 GLU A C 1
ATOM 3872 O O . GLU A 1 492 ? -11.606 -18.121 -9.296 1.00 29.16 492 GLU A O 1
ATOM 3877 N N . PRO A 1 493 ? -11.129 -16.571 -10.844 1.00 31.38 493 PRO A N 1
ATOM 3878 C CA . PRO A 1 493 ? -10.622 -15.612 -9.880 1.00 31.38 493 PRO A CA 1
ATOM 3879 C C . PRO A 1 493 ? -11.821 -14.933 -9.208 1.00 31.38 493 PRO A C 1
ATOM 3881 O O . PRO A 1 493 ? -12.675 -14.354 -9.881 1.00 31.38 493 PRO A O 1
ATOM 3884 N N . GLY A 1 494 ? -11.881 -15.033 -7.879 1.00 30.41 494 GLY A N 1
ATOM 3885 C CA . GLY A 1 494 ? -12.932 -14.444 -7.058 1.00 30.41 494 GLY A CA 1
ATOM 3886 C C . GLY A 1 494 ? -13.151 -12.974 -7.400 1.00 30.41 494 GLY A C 1
ATOM 3887 O O . GLY A 1 494 ? -12.267 -12.136 -7.218 1.00 30.41 494 GLY A O 1
ATOM 3888 N N . LYS A 1 495 ? -14.350 -12.676 -7.903 1.00 29.94 495 LYS A N 1
ATOM 3889 C CA . LYS A 1 495 ? -14.888 -11.322 -7.928 1.00 29.94 495 LYS A CA 1
ATOM 3890 C C . LYS A 1 495 ? -14.963 -10.833 -6.487 1.00 29.94 495 LYS A C 1
ATOM 3892 O O . LYS A 1 495 ? -15.527 -11.497 -5.623 1.00 29.94 495 LYS A O 1
ATOM 3897 N N . PHE A 1 496 ? -14.345 -9.689 -6.249 1.00 30.70 496 PHE A N 1
ATOM 3898 C CA . PHE A 1 496 ? -14.480 -8.936 -5.018 1.00 30.70 496 PHE A CA 1
ATOM 3899 C C . PHE A 1 496 ? -15.901 -8.362 -5.015 1.00 30.70 496 PHE A C 1
ATOM 3901 O O . PHE A 1 496 ? -16.199 -7.470 -5.811 1.00 30.70 496 PHE A O 1
ATOM 3908 N N . ASP A 1 497 ? -16.794 -8.938 -4.209 1.00 30.48 497 ASP A N 1
ATOM 3909 C CA . ASP A 1 497 ? -18.151 -8.419 -4.049 1.00 30.48 497 ASP A CA 1
ATOM 3910 C C . ASP A 1 497 ? -18.076 -7.019 -3.445 1.00 30.48 497 ASP A C 1
ATOM 3912 O O . ASP A 1 497 ? -17.619 -6.799 -2.322 1.00 30.48 497 ASP A O 1
ATOM 3916 N N . GLN A 1 498 ? -18.511 -6.057 -4.247 1.00 36.47 498 GLN A N 1
ATOM 3917 C CA . GLN A 1 498 ? -18.581 -4.650 -3.912 1.00 36.47 498 GLN A CA 1
ATOM 3918 C C . GLN A 1 498 ? -19.957 -4.345 -3.316 1.00 36.47 498 GLN A C 1
ATOM 3920 O O . GLN A 1 498 ? -20.696 -3.522 -3.840 1.00 36.47 498 GLN A O 1
ATOM 3925 N N . ASP A 1 499 ? -20.292 -5.004 -2.206 1.00 29.23 499 ASP A N 1
ATOM 3926 C CA . ASP A 1 499 ? -21.460 -4.661 -1.391 1.00 29.23 499 ASP A CA 1
ATOM 3927 C C . ASP A 1 499 ? -21.013 -3.756 -0.235 1.00 29.23 499 ASP A C 1
ATOM 3929 O O . ASP A 1 499 ? -20.949 -4.138 0.935 1.00 29.23 499 ASP A O 1
ATOM 3933 N N . TYR A 1 500 ? -20.678 -2.510 -0.582 1.00 34.91 500 TYR A N 1
ATOM 3934 C CA . TYR A 1 500 ? -20.552 -1.429 0.391 1.00 34.91 500 TYR A CA 1
ATOM 3935 C C . TYR A 1 500 ? -21.952 -1.044 0.873 1.00 34.91 500 TYR A C 1
ATOM 3937 O O . TYR A 1 500 ? -22.620 -0.191 0.291 1.00 34.91 500 TYR A O 1
ATOM 3945 N N . ARG A 1 501 ? -22.397 -1.670 1.965 1.00 33.22 501 ARG A N 1
ATOM 3946 C CA . ARG A 1 501 ? -23.410 -1.057 2.821 1.00 33.22 501 ARG A CA 1
ATOM 3947 C C . ARG A 1 501 ? -22.691 -0.017 3.676 1.00 33.22 501 ARG A C 1
ATOM 3949 O O . ARG A 1 501 ? -21.856 -0.360 4.508 1.00 33.22 501 ARG A O 1
ATOM 3956 N N . GLU A 1 502 ? -22.983 1.247 3.409 1.00 32.47 502 GLU A N 1
ATOM 3957 C CA . GLU A 1 502 ? -22.601 2.394 4.226 1.00 32.47 502 GLU A CA 1
ATOM 3958 C C . GLU A 1 502 ? -23.141 2.169 5.649 1.00 32.47 502 GLU A C 1
ATOM 3960 O O . GLU A 1 502 ? -24.327 2.353 5.917 1.00 32.47 502 GLU A O 1
ATOM 3965 N N . TYR A 1 503 ? -22.298 1.664 6.553 1.00 37.06 503 TYR A N 1
ATOM 3966 C CA . TYR A 1 503 ? -22.637 1.566 7.969 1.00 37.06 503 TYR A CA 1
ATOM 3967 C C . TYR A 1 503 ? -22.560 2.973 8.555 1.00 37.06 503 TYR A C 1
ATOM 3969 O O . TYR A 1 503 ? -21.507 3.431 8.994 1.00 37.06 503 TYR A O 1
ATOM 3977 N N . GLY A 1 504 ? -23.689 3.678 8.516 1.00 31.67 504 GLY A N 1
ATOM 3978 C CA . GLY A 1 504 ? -23.882 4.878 9.311 1.00 31.67 504 GLY A CA 1
ATOM 3979 C C . GLY A 1 504 ? -23.742 4.545 10.797 1.00 31.67 504 GLY A C 1
ATOM 3980 O O . GLY A 1 504 ? -24.172 3.484 11.254 1.00 31.67 504 GLY A O 1
ATOM 3981 N N . ALA A 1 505 ? -23.171 5.477 11.558 1.00 41.94 505 ALA A N 1
ATOM 3982 C CA . ALA A 1 505 ? -22.984 5.387 13.008 1.00 41.94 505 ALA A CA 1
ATOM 3983 C C . ALA A 1 505 ? -24.290 5.163 13.813 1.00 41.94 505 ALA A C 1
ATOM 3985 O O . ALA A 1 505 ? -24.228 4.910 15.016 1.00 41.94 505 ALA A O 1
ATOM 3986 N N . ASP A 1 506 ? -25.451 5.215 13.155 1.00 38.81 506 ASP A N 1
ATOM 3987 C CA . ASP A 1 506 ? -26.775 5.057 13.756 1.00 38.81 506 ASP A CA 1
ATOM 3988 C C . ASP A 1 506 ? -27.342 3.624 13.702 1.00 38.81 506 ASP A C 1
ATOM 3990 O O . ASP A 1 506 ? -28.290 3.337 14.430 1.00 38.81 506 ASP A O 1
ATOM 3994 N N . ASP A 1 507 ? -26.768 2.694 12.925 1.00 35.84 507 ASP A N 1
ATOM 3995 C CA . ASP A 1 507 ? -27.403 1.377 12.685 1.00 35.84 507 ASP A CA 1
ATOM 3996 C C . ASP A 1 507 ? -26.934 0.245 13.625 1.00 35.84 507 ASP A C 1
ATOM 3998 O O . ASP A 1 507 ? -27.347 -0.907 13.503 1.00 35.84 507 ASP A O 1
ATOM 4002 N N . ILE A 1 508 ? -26.133 0.566 14.650 1.00 41.31 508 ILE A N 1
ATOM 4003 C CA . ILE A 1 508 ? -25.856 -0.333 15.793 1.00 41.31 508 ILE A CA 1
ATOM 4004 C C . ILE A 1 508 ? -26.729 0.099 16.987 1.00 41.31 508 ILE A C 1
ATOM 4006 O O . ILE A 1 508 ? -26.272 0.366 18.103 1.00 41.31 508 ILE A O 1
ATOM 4010 N N . GLY A 1 509 ? -28.025 0.240 16.712 1.00 35.53 509 GLY A N 1
ATOM 4011 C CA . GLY A 1 509 ? -29.067 0.610 17.671 1.00 35.53 509 GLY A CA 1
ATOM 4012 C C . GLY A 1 509 ? -30.013 -0.532 18.054 1.00 35.53 509 GLY A C 1
ATOM 4013 O O . GLY A 1 509 ? -30.813 -0.352 18.964 1.00 35.53 509 GLY A O 1
ATOM 4014 N N . GLY A 1 510 ? -29.923 -1.698 17.410 1.00 32.44 510 GLY A N 1
ATOM 4015 C CA . GLY A 1 510 ? -30.875 -2.799 17.580 1.00 32.44 510 GLY A CA 1
ATOM 4016 C C . GLY A 1 510 ? -30.329 -3.967 18.396 1.00 32.44 510 GLY A C 1
ATOM 4017 O O . GLY A 1 510 ? -30.084 -5.034 17.847 1.00 32.44 510 GLY A O 1
ATOM 4018 N N . TRP A 1 511 ? -30.146 -3.789 19.704 1.00 40.94 511 TRP A N 1
ATOM 4019 C CA . TRP A 1 511 ? -30.300 -4.920 20.624 1.00 40.94 511 TRP A CA 1
ATOM 4020 C C . TRP A 1 511 ? -31.717 -4.800 21.180 1.00 40.94 511 TRP A C 1
ATOM 4022 O O . TRP A 1 511 ? -31.931 -4.116 22.178 1.00 40.94 511 TRP A O 1
ATOM 4032 N N . GLU A 1 512 ? -32.687 -5.380 20.470 1.00 37.59 512 GLU A N 1
ATOM 4033 C CA . GLU A 1 512 ? -34.059 -5.542 20.955 1.00 37.59 512 GLU A CA 1
ATOM 4034 C C . GLU A 1 512 ? -34.024 -6.399 22.226 1.00 37.59 512 GLU A C 1
ATOM 4036 O O . GLU A 1 512 ? -33.859 -7.614 22.174 1.00 37.59 512 GLU A O 1
ATOM 4041 N N . PHE A 1 513 ? -34.129 -5.750 23.383 1.00 38.72 513 PHE A N 1
ATOM 4042 C CA . PHE A 1 513 ? -34.383 -6.403 24.670 1.00 38.72 513 PHE A CA 1
ATOM 4043 C C . PHE A 1 513 ? -35.340 -5.569 25.540 1.00 38.72 513 PHE A C 1
ATOM 4045 O O . PHE A 1 513 ? -35.274 -5.628 26.766 1.00 38.72 513 PHE A O 1
ATOM 4052 N N . ASP A 1 514 ? -36.252 -4.828 24.900 1.00 40.97 514 ASP A N 1
ATOM 4053 C CA . ASP A 1 514 ? -37.344 -4.109 25.575 1.00 40.97 514 ASP A CA 1
ATOM 4054 C C . ASP A 1 514 ? -38.656 -4.926 25.618 1.00 40.97 514 ASP A C 1
ATOM 4056 O O . ASP A 1 514 ? -39.590 -4.570 26.335 1.00 40.97 514 ASP A O 1
ATOM 4060 N N . ASP A 1 515 ? -38.721 -6.089 24.956 1.00 37.84 515 ASP A N 1
ATOM 4061 C CA . ASP A 1 515 ? -39.947 -6.907 24.875 1.00 37.84 515 ASP A CA 1
ATOM 4062 C C . ASP A 1 515 ? -40.311 -7.676 26.163 1.00 37.84 515 ASP A C 1
ATOM 4064 O O . ASP A 1 515 ? -41.290 -8.420 26.188 1.00 37.84 515 ASP A O 1
ATOM 4068 N N . LEU A 1 516 ? -39.587 -7.473 27.269 1.00 40.66 516 LEU A N 1
ATOM 4069 C CA . LEU A 1 516 ? -39.932 -8.063 28.573 1.00 40.66 516 LEU A CA 1
ATOM 4070 C C . LEU A 1 516 ? -40.302 -7.036 29.653 1.00 40.66 516 LEU A C 1
ATOM 4072 O O . LEU A 1 516 ? -40.641 -7.423 30.771 1.00 40.66 516 LEU A O 1
ATOM 4076 N N . GLU A 1 517 ? -40.336 -5.737 29.338 1.00 44.44 517 GLU A N 1
ATOM 4077 C CA . GLU A 1 517 ? -40.833 -4.719 30.281 1.00 44.44 517 GLU A CA 1
ATOM 4078 C C . GLU A 1 517 ? -42.375 -4.652 30.362 1.00 44.44 517 GLU A C 1
ATOM 4080 O O . GLU A 1 517 ? -42.932 -3.965 31.222 1.00 44.44 517 GLU A O 1
ATOM 4085 N N . GLY A 1 518 ? -43.084 -5.422 29.527 1.00 37.66 518 GLY A N 1
ATOM 4086 C CA . GLY A 1 518 ? -44.550 -5.483 29.504 1.00 37.66 518 GLY A CA 1
ATOM 4087 C C . GLY A 1 518 ? -45.209 -6.353 30.586 1.00 37.66 518 GLY A C 1
ATOM 4088 O O . GLY A 1 518 ? -46.367 -6.109 30.922 1.00 37.66 518 GLY A O 1
ATOM 4089 N N . GLU A 1 519 ? -44.514 -7.334 31.174 1.00 37.94 519 GLU A N 1
ATOM 4090 C CA . GLU A 1 519 ? -45.158 -8.344 32.044 1.00 37.94 519 GLU A CA 1
ATOM 4091 C C . GLU A 1 519 ? -45.118 -8.043 33.553 1.00 37.94 519 GLU A C 1
ATOM 4093 O O . GLU A 1 519 ? -45.819 -8.693 34.326 1.00 37.94 519 GLU A O 1
ATOM 4098 N N . LEU A 1 520 ? -44.394 -7.013 34.003 1.00 40.28 520 LEU A N 1
ATOM 4099 C CA . LEU A 1 520 ? -44.309 -6.663 35.434 1.00 40.28 520 LEU A CA 1
ATOM 4100 C C . LEU A 1 520 ? -45.274 -5.551 35.882 1.00 40.28 520 LEU A C 1
ATOM 4102 O O . LEU A 1 520 ? -45.286 -5.182 37.056 1.00 40.28 520 LEU A O 1
ATOM 4106 N N . ARG A 1 521 ? -46.127 -5.031 34.984 1.00 38.78 521 ARG A N 1
ATOM 4107 C CA . ARG A 1 521 ? -47.174 -4.044 35.331 1.00 38.78 521 ARG A CA 1
ATOM 4108 C C . ARG A 1 521 ? -48.578 -4.625 35.525 1.00 38.78 521 ARG A C 1
ATOM 4110 O O . ARG A 1 521 ? -49.477 -3.868 35.888 1.00 38.78 521 ARG A O 1
ATOM 4117 N N . SER A 1 522 ? -48.784 -5.934 35.366 1.00 38.84 522 SER A N 1
ATOM 4118 C CA . SER A 1 522 ? -50.060 -6.589 35.695 1.00 38.84 522 SER A CA 1
ATOM 4119 C C . SER A 1 522 ? -49.912 -7.558 36.869 1.00 38.84 522 SER A C 1
ATOM 4121 O O . SER A 1 522 ? -49.834 -8.770 36.696 1.00 38.84 522 SER A O 1
ATOM 4123 N N . GLY A 1 523 ? -49.889 -7.017 38.082 1.00 35.44 523 GLY A N 1
ATOM 4124 C CA . GLY A 1 523 ? -49.891 -7.819 39.302 1.00 35.44 523 GLY A CA 1
ATOM 4125 C C . GLY A 1 523 ? -49.934 -6.931 40.533 1.00 35.44 523 GLY A C 1
ATOM 4126 O O . GLY A 1 523 ? -48.898 -6.664 41.130 1.00 35.44 523 GLY A O 1
ATOM 4127 N N . PHE A 1 524 ? -51.129 -6.425 40.843 1.00 38.56 524 PHE A N 1
ATOM 4128 C CA . PHE A 1 524 ? -51.468 -5.941 42.181 1.00 38.56 524 PHE A CA 1
ATOM 4129 C C . PHE A 1 524 ? -51.551 -7.103 43.167 1.00 38.56 524 PHE A C 1
ATOM 4131 O O . PHE A 1 524 ? -52.054 -8.175 42.749 1.00 38.56 524 PHE A O 1
#

Organism: Aegilops tauschii subsp. strangulata (NCBI:txid200361)

Secondary structure (DSSP, 8-state):
-----HHHHHHTHHHHHHHHHH-S-GGGHHHHHHHSGGGBSS-HHHHHHHHHHHHHHHHHHHT--S-SSS-HHHHHHHHHHHHHHHB--HHHHHHHHHHHHHHHHHHHHHHHHHHHHHH--TTPPPPHHHHHHHHHHHHHHHHHHHHHHHHHT---S--HHHHHHHHHHHHHHHHHHHHHHHHHHHHHHHHHHHHHHHHHHHHHHHHHHHHHHHHHHHHHHHHHHHHTTTTTTHHHHHHHHHHHHHHHHHHHHHHHHHHHHHHHHHHHHHHHHHHHHHHHHHHHHHHHHHHHHHHHHHHHHHHHHHHHHHHHHHHHHHHHHHHHHHHHHHHHHHHHHHHHHHHHHHHHHHHHHHHHHHHHTTSS-------SS--HHHHHHHHHHHHHHHHHHHHHHHHHHHHHHHSSHHHHHHT--HHHHHHHHHHHHHHHHHHHSPPP--HHHHHHHHHHHHTT-----------------------------------PPPP---------TTS-------TTTTSSSS--

pLDDT: mean 74.69, std 20.88, range [24.66, 95.0]